Protein AF-0000000084721540 (afdb_homodimer)

Sequence (664 aa):
MIARIAEHCFWLGRYLERAESLARVLQMTEQLSLDAELASEHCWTPVLAIFGERQAFAARHGVEAESDGEAVQGFMTWEESNLSSLVSTLSQAREGARTIREVVSRECWEVTNELYLWLVGGAGQQEYALSRFGFYQHIRRMVQLCLGLFRSTMLHDTPLDFIWLGVMLERVGQTARLLDVHHHVFSGMKPGHPVVETTLWLSLLRACSGFEPFMKTHSGRVTGDAVAAFLLFDSRFPRSVHYCLDSVYRYLVRLCPPDVEGQPGRESLAFILPLLAELRPQSLASPDATVHALLTRMVEGTAELCSLISQEYFGRKPVIPDQTLGVQVMTGMIARIAEHCFWLGRYLERAESLARVLQMTEQLSLDAELASEHCWTPVLAIFGERQAFAARHGVEAESDGEAVQGFMTWEESNLSSLVSTLSQAREGARTIREVVSRECWEVTNELYLWLVGGAGQQEYALSRFGFYQHIRRMVQLCLGLFRSTMLHDTPLDFIWLGVMLERVGQTARLLDVHHHVFSGMKPGHPVVETTLWLSLLRACSGFEPFMKTHSGRVTGDAVAAFLLFDSRFPRSVHYCLDSVYRYLVRLCPPDVEGQPGRESLAFILPLLAELRPQSLASPDATVHALLTRMVEGTAELCSLISQEYFGRKPVIPDQTLGVQVMTG

Secondary structure (DSSP, 8-state):
-HHHHHHHHHHHHHHHHHHHHHHHHHHHHHHHHHHS---HHHHHHHHHHHTT-HHHHHHHH-GGGGG-HHHHHHHHHT-TTSTTSHHHHHHHHHHHHHHTTTTS-HHHHHHHHHHHHHHHSHHHHHHHHH-HHHHHHHHHHHHHHHHHHHHHHS-SSHHHHHHHHHHHHHHHHHHHHHHHHHHHHHHHH--SSHHHHHHHHHHHHHHTT-HHHHHHHHTT---HHHHHHHHHH-TTSTTSHHHHHHHHHHHHHHHS-TTSTT-TTHHHHHHHHHHHHT-SGGGGTSTT--HHHHHHHHHHHHHHHHHHHIIIIISS----------------/-HHHHHHHHHHHHHHHHHHHHHHHHHHHHHHHHHHS---HHHHHHHHHHHTT-HHHHHHHH-GGGGG-HHHHHHHHHT-TTSTTSHHHHHHHHHHHHHHTTTTS-HHHHHHHHHHHHHHHSHHHHHHHHH-HHHHHHHHHHHHHHHHHHHHHHS-SSHHHHHHHHHHHHHHHHHHHHHHHHHHHHHHHH--SSHHHHHHHHHHHHHHTT-HHHHHHHHTT---HHHHHHHHHH-TTSTTSHHHHHHHHHHHHHHHS-TTSTT-TTHHHHHHHHHHHHT-SGGGGTSTT--HHHHHHHHHHHHHHHHHHHIIIIISS----------------

Foldseek 3Di:
DQLLLLVLLQLLLQLLLLLLLLLLLLLLLVVCVVPLVDQLLLRQLLSCLLQLNQVVLCVVPNNVCSSPSVSSLCCQAPDCVPCSHNLNSLVSSLVSCVVNVVFQDPVLNVLSVVLNCCCVDDNLVVCCVVPSNVSSVVSNVSSVVSLVCLVVPGPPDSSSLSSLLNNLLSLLQSLLSLLLSLLVSLVVCVPPDPVSSQVSQCSSCSSQVNNVVLCVVPVSPRDSVSSLLCQQAPCVRCSRNLVSLVSNLVSLCRQPPPVDPPGFRVVLNVLSVVLNVCRDPVVQVDPVRDSNVNSVCSNVSSVVSQQSCCCRRNVDRPVPVPSVSPDSPPVD/DQLLLLVLLQLLLQLLLLLLLLLLLLLLLVVCVVPLVDQLLLRQLLSCLLQLNQVVLCVVPNNVCSSPSVSSLCCQAPDCVPCSHNLNSLVSSLVSCVVNVVFQDPVLNVLSVVLNCCCVDDNLVVCCVVPSNVSSVVSNVSSVVSLVCLVVPGPPDSSSLSSLLNNLLSLLLSLLSLLLSLLVSLVVCVPPDPVSSQVSQLSSCSSQVNNVVLCVVPVPDRDSVSSLLCQQAPCVRCSRNLVSLVSNLVSLCRQPPPVDPPGFRVVLNVLSVVLNVCRDPVVQVDPVRDSNVNSVCSNVSSVVSVQSCCCRRNVDRPVPVPSVSPDSPPPD

Radius of gyration: 25.76 Å; Cα contacts (8 Å, |Δi|>4): 961; chains: 2; bounding box: 56×77×65 Å

Solvent-accessible surface area (backbone atoms only — not comparable to full-atom values): 33672 Å² total; per-residue (Å²): 108,72,35,59,51,37,47,36,26,22,47,29,21,26,27,44,45,49,42,29,50,50,28,34,45,52,39,41,36,55,52,44,55,68,67,64,75,49,60,47,55,74,44,36,36,52,55,30,53,51,71,37,37,43,66,64,44,30,76,73,64,35,68,78,39,41,34,35,59,68,56,49,51,44,44,45,38,64,32,63,88,36,65,80,4,40,51,34,25,41,49,50,25,35,51,30,43,63,74,36,51,85,68,47,31,68,66,38,44,50,50,43,46,47,49,41,51,37,54,77,33,69,66,32,51,50,34,44,74,74,32,54,58,59,36,27,48,51,52,33,49,52,40,42,26,36,59,26,39,48,61,60,35,21,47,65,47,69,57,48,43,27,20,49,36,20,27,28,52,42,42,28,38,49,45,30,33,47,49,43,54,48,52,52,51,57,66,67,56,59,60,92,41,72,66,58,49,36,51,52,54,48,47,53,26,50,44,58,50,34,47,57,50,45,46,69,73,47,78,68,64,71,42,72,68,53,52,50,46,45,44,39,40,32,68,36,35,56,54,8,33,31,24,16,49,52,50,34,50,52,41,48,40,69,70,29,42,85,89,49,81,92,52,56,46,59,67,44,54,61,58,48,50,63,59,57,69,54,49,42,75,67,57,56,66,44,89,85,40,44,72,58,57,54,29,50,48,49,36,52,50,47,54,51,45,52,39,42,46,22,40,53,57,50,73,39,71,58,80,54,75,80,62,62,59,62,77,86,66,76,72,124,107,72,36,60,51,36,46,36,26,22,46,28,22,26,27,43,45,47,42,31,51,50,29,34,44,51,39,41,37,56,51,44,54,70,67,63,76,48,61,46,56,74,45,36,37,50,57,30,55,51,72,40,37,46,66,65,45,29,75,74,65,35,70,79,38,41,34,34,59,68,56,49,51,43,45,45,37,64,33,62,88,36,66,79,3,41,50,32,24,40,48,51,25,34,52,30,44,64,73,38,51,86,68,48,31,68,66,39,45,50,52,44,45,48,50,41,52,37,56,77,33,69,66,33,52,51,34,44,73,74,32,54,58,58,36,28,47,51,51,32,48,53,40,41,27,36,58,24,39,47,61,60,35,22,48,66,45,69,57,47,43,27,19,49,37,21,27,26,50,43,42,27,40,48,44,30,34,47,49,42,54,48,50,52,52,56,66,67,57,59,58,90,42,73,66,57,49,38,50,53,56,49,47,52,25,50,44,57,49,32,46,58,50,45,46,68,73,46,77,68,66,71,42,71,68,54,53,50,45,46,44,38,40,32,66,38,34,54,53,7,34,31,24,17,49,52,49,34,49,52,41,48,40,69,70,29,43,85,89,51,81,90,52,55,48,58,66,45,55,61,58,48,50,63,60,57,69,53,49,42,76,69,58,57,65,45,90,84,39,44,72,60,57,53,29,50,48,50,36,52,48,49,54,51,44,51,39,43,45,22,40,51,56,50,73,37,70,59,80,54,75,81,62,63,59,61,77,86,66,78,70,126

InterPro domains:
  IPR007296 Rv2567-like, DUF403 [PF04168] (1-314)
  IPR051680 ATP-dependent Glutamate--Cysteine Ligase Type 2 [PTHR34595] (2-314)

Structure (mmCIF, N/CA/C/O backbone):
data_AF-0000000084721540-model_v1
#
loop_
_entity.id
_entity.type
_entity.pdbx_description
1 polymer 'Protein containing domain protein'
#
loop_
_atom_site.group_PDB
_atom_site.id
_atom_site.type_symbol
_atom_site.label_atom_id
_atom_site.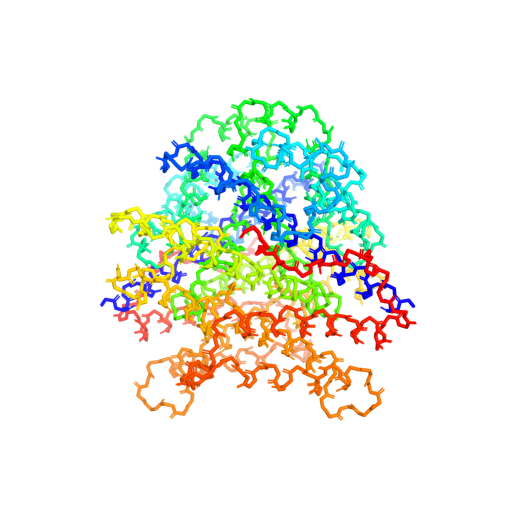label_alt_id
_atom_site.label_comp_id
_atom_site.label_asym_id
_atom_site.label_entity_id
_atom_site.label_seq_id
_atom_site.pdbx_PDB_ins_code
_atom_site.Cartn_x
_atom_site.Cartn_y
_atom_site.Cartn_z
_atom_site.occupancy
_atom_site.B_iso_or_equiv
_atom_site.auth_seq_id
_atom_site.auth_comp_id
_atom_site.auth_asym_id
_atom_site.auth_atom_id
_atom_site.pdbx_PDB_model_num
ATOM 1 N N . MET A 1 1 ? -12.211 -13.867 21.594 1 55.5 1 MET A N 1
ATOM 2 C CA . MET A 1 1 ? -12.438 -12.648 20.828 1 55.5 1 MET A CA 1
ATOM 3 C C . MET A 1 1 ? -11.211 -12.297 19.984 1 55.5 1 MET A C 1
ATOM 5 O O . MET A 1 1 ? -11.305 -12.172 18.766 1 55.5 1 MET A O 1
ATOM 9 N N . ILE A 1 2 ? -10.086 -12.477 20.641 1 69.81 2 ILE A N 1
ATOM 10 C CA . ILE A 1 2 ? -8.836 -12.102 20 1 69.81 2 ILE A CA 1
ATOM 11 C C . ILE A 1 2 ? -8.492 -13.109 18.891 1 69.81 2 ILE A C 1
ATOM 13 O O . ILE A 1 2 ? -8.133 -12.727 17.781 1 69.81 2 ILE A O 1
ATOM 17 N N . ALA A 1 3 ? -9.109 -14.312 19.094 1 85.81 3 ALA A N 1
ATOM 18 C CA . ALA A 1 3 ? -8.773 -15.359 18.141 1 85.81 3 ALA A CA 1
ATOM 19 C C . ALA A 1 3 ? -9.641 -15.234 16.875 1 85.81 3 ALA A C 1
ATOM 21 O O . ALA A 1 3 ? -9.148 -15.414 15.766 1 85.81 3 ALA A O 1
ATOM 22 N N . ARG A 1 4 ? -10.891 -14.906 17.094 1 90.38 4 ARG A N 1
ATOM 23 C CA . ARG A 1 4 ? -11.812 -14.781 15.961 1 90.38 4 ARG A CA 1
ATOM 24 C C . ARG A 1 4 ? -11.43 -13.594 15.078 1 90.38 4 ARG A C 1
ATOM 26 O O . ARG A 1 4 ? -11.445 -13.703 13.844 1 90.38 4 ARG A O 1
ATOM 33 N N . ILE A 1 5 ? -11.062 -12.508 15.688 1 93.5 5 ILE A N 1
ATOM 34 C CA . ILE A 1 5 ? -10.648 -11.32 14.945 1 93.5 5 ILE A CA 1
ATOM 35 C C . ILE A 1 5 ? -9.375 -11.625 14.156 1 93.5 5 ILE A C 1
ATOM 37 O O . ILE A 1 5 ? -9.273 -11.273 12.977 1 93.5 5 ILE A O 1
ATOM 41 N N . ALA A 1 6 ? -8.5 -12.352 14.812 1 94.88 6 ALA A N 1
ATOM 42 C CA . ALA A 1 6 ? -7.242 -12.727 14.172 1 94.88 6 ALA A CA 1
ATOM 43 C C . ALA A 1 6 ? -7.5 -13.602 12.945 1 94.88 6 ALA A C 1
ATOM 45 O O . ALA A 1 6 ? -6.879 -13.414 11.898 1 94.88 6 ALA A O 1
ATOM 46 N N . GLU A 1 7 ? -8.414 -14.477 13.062 1 96 7 GLU A N 1
ATOM 47 C CA . GLU A 1 7 ? -8.75 -15.383 11.969 1 96 7 GLU A CA 1
ATOM 48 C C . GLU A 1 7 ? -9.344 -14.625 10.789 1 96 7 GLU A C 1
ATOM 50 O O . GLU A 1 7 ? -8.984 -14.875 9.633 1 96 7 GLU A O 1
ATOM 55 N N . HIS A 1 8 ? -10.242 -13.742 11.102 1 96.56 8 HIS A N 1
ATOM 56 C CA . HIS A 1 8 ? -10.852 -12.953 10.039 1 96.56 8 HIS A CA 1
ATOM 57 C C . HIS A 1 8 ? -9.828 -12.062 9.352 1 96.56 8 HIS A C 1
ATOM 59 O O . HIS A 1 8 ? -9.867 -11.875 8.133 1 96.56 8 HIS A O 1
ATOM 65 N N . CYS A 1 9 ? -8.914 -11.523 10.148 1 97.5 9 CYS A N 1
ATOM 66 C CA . CYS A 1 9 ? -7.84 -10.711 9.57 1 97.5 9 CYS A CA 1
ATOM 67 C C . CYS A 1 9 ? -6.969 -11.539 8.641 1 97.5 9 CYS A C 1
ATOM 69 O O . CYS A 1 9 ? -6.691 -11.133 7.512 1 97.5 9 CYS A O 1
ATOM 71 N N . PHE A 1 10 ? -6.629 -12.758 9.086 1 97.69 10 PHE A N 1
ATOM 72 C CA . PHE A 1 10 ? -5.781 -13.68 8.336 1 97.69 10 PHE A CA 1
ATOM 73 C C . PHE A 1 10 ? -6.426 -14.031 7 1 97.69 10 PHE A C 1
ATOM 75 O O . PHE A 1 10 ? -5.789 -13.922 5.949 1 97.69 10 PHE A O 1
ATOM 82 N N . TRP A 1 11 ? -7.668 -14.281 6.988 1 97.25 11 TRP A N 1
ATOM 83 C CA . TRP A 1 11 ? -8.367 -14.734 5.793 1 97.25 11 TRP A CA 1
ATOM 84 C C . TRP A 1 11 ? -8.695 -13.555 4.879 1 97.25 11 TRP A C 1
ATOM 86 O O . TRP A 1 11 ? -8.695 -13.695 3.652 1 97.25 11 TRP A O 1
ATOM 96 N N . LEU A 1 12 ? -8.93 -12.43 5.477 1 98 12 LEU A N 1
ATOM 97 C CA . LEU A 1 12 ? -9.133 -11.234 4.66 1 98 12 LEU A CA 1
ATOM 98 C C . LEU A 1 12 ? -7.926 -10.977 3.77 1 98 12 LEU A C 1
ATOM 100 O O . LEU A 1 12 ? -8.078 -10.75 2.566 1 98 12 LEU A O 1
ATOM 104 N N . GLY A 1 13 ? -6.766 -11.055 4.387 1 98.06 13 GLY A N 1
ATOM 105 C CA . GLY A 1 13 ? -5.547 -10.891 3.605 1 98.06 13 GLY A CA 1
ATOM 106 C C . GLY A 1 13 ? -5.391 -11.938 2.521 1 98.06 13 GLY A C 1
ATOM 107 O O . GLY A 1 13 ? -5.039 -11.617 1.384 1 98.06 13 GLY A O 1
ATOM 108 N N . ARG A 1 14 ? -5.738 -13.148 2.811 1 97.44 14 ARG A N 1
ATOM 109 C CA . ARG A 1 14 ? -5.609 -14.25 1.863 1 97.44 14 ARG A CA 1
ATOM 110 C C . ARG A 1 14 ? -6.582 -14.086 0.7 1 97.44 14 ARG A C 1
ATOM 112 O O . ARG A 1 14 ? -6.207 -14.273 -0.46 1 97.44 14 ARG A O 1
ATOM 119 N N . TYR A 1 15 ? -7.777 -13.719 1.036 1 97.94 15 TYR A N 1
ATOM 120 C CA . TYR A 1 15 ? -8.797 -13.594 0.002 1 97.94 15 TYR A CA 1
ATOM 121 C C . TYR A 1 15 ? -8.469 -12.445 -0.949 1 97.94 15 TYR A C 1
ATOM 123 O O . TYR A 1 15 ? -8.609 -12.578 -2.166 1 97.94 15 TYR A O 1
ATOM 131 N N . LEU A 1 16 ? -8.008 -11.367 -0.417 1 98.19 16 LEU A N 1
ATOM 132 C CA . LEU A 1 16 ? -7.656 -10.234 -1.268 1 98.19 16 LEU A CA 1
ATOM 133 C C . LEU A 1 16 ? -6.48 -10.578 -2.172 1 98.19 16 LEU A C 1
ATOM 135 O O . LEU A 1 16 ? -6.52 -10.32 -3.377 1 98.19 16 LEU A O 1
ATOM 139 N N . GLU A 1 17 ? -5.492 -11.195 -1.611 1 97.12 17 GLU A N 1
ATOM 140 C CA . GLU A 1 17 ? -4.332 -11.578 -2.41 1 97.12 17 GLU A CA 1
ATOM 141 C C . GLU A 1 17 ? -4.707 -12.617 -3.463 1 97.12 17 GLU A C 1
ATOM 143 O O . GLU A 1 17 ? -4.203 -12.578 -4.586 1 97.12 17 GLU A O 1
ATOM 148 N N . ARG A 1 18 ? -5.574 -13.516 -3.111 1 96.81 18 ARG A N 1
ATOM 149 C CA . ARG A 1 18 ? -6.043 -14.539 -4.047 1 96.81 18 ARG A CA 1
ATOM 150 C C . ARG A 1 18 ? -6.797 -13.906 -5.211 1 96.81 18 ARG A C 1
ATOM 152 O O . ARG A 1 18 ? -6.609 -14.297 -6.363 1 96.81 18 ARG A O 1
ATOM 159 N N . ALA A 1 19 ? -7.633 -12.977 -4.895 1 97.94 19 ALA A N 1
ATOM 160 C CA . ALA A 1 19 ? -8.398 -12.281 -5.93 1 97.94 19 ALA A CA 1
ATOM 161 C C . ALA A 1 19 ? -7.469 -11.547 -6.895 1 97.94 19 ALA A C 1
ATOM 163 O O . ALA A 1 19 ? -7.66 -11.594 -8.109 1 97.94 19 ALA A O 1
ATOM 164 N N . GLU A 1 20 ? -6.496 -10.898 -6.32 1 96.5 20 GLU A N 1
ATOM 165 C CA . GLU A 1 20 ? -5.547 -10.172 -7.16 1 96.5 20 GLU A CA 1
ATOM 166 C C . GLU A 1 20 ? -4.754 -11.125 -8.047 1 96.5 20 GLU A C 1
ATOM 168 O O . GLU A 1 20 ? -4.559 -10.859 -9.234 1 96.5 20 GLU A O 1
ATOM 173 N N . SER A 1 21 ? -4.305 -12.172 -7.512 1 94.62 21 SER A N 1
ATOM 174 C CA . SER A 1 21 ? -3.52 -13.156 -8.25 1 94.62 21 SER A CA 1
ATOM 175 C C . SER A 1 21 ? -4.336 -13.781 -9.375 1 94.62 21 SER A C 1
ATOM 177 O O . SER A 1 21 ? -3.834 -13.953 -10.492 1 94.62 21 SER A O 1
ATOM 179 N N . LEU A 1 22 ? -5.539 -14.109 -9.047 1 96.44 22 LEU A N 1
ATOM 180 C CA . LEU A 1 22 ? -6.414 -14.695 -10.055 1 96.44 22 LEU A CA 1
ATOM 181 C C . LEU A 1 22 ? -6.652 -13.727 -11.211 1 96.44 22 LEU A C 1
ATOM 183 O O . LEU A 1 22 ? -6.543 -14.102 -12.375 1 96.44 22 LEU A O 1
ATOM 187 N N . ALA A 1 23 ? -6.984 -12.5 -10.844 1 96.88 23 ALA A N 1
ATOM 188 C CA . ALA A 1 23 ? -7.199 -11.477 -11.867 1 96.88 23 ALA A CA 1
ATOM 189 C C . ALA A 1 23 ? -5.949 -11.289 -12.727 1 96.88 23 ALA A C 1
ATOM 191 O O . ALA A 1 23 ? -6.047 -11.125 -13.945 1 96.88 23 ALA A O 1
ATOM 192 N N . ARG A 1 24 ? -4.871 -11.312 -12.117 1 93.56 24 ARG A N 1
ATOM 193 C CA . ARG A 1 24 ? -3.6 -11.133 -12.82 1 93.56 24 ARG A CA 1
ATOM 194 C C . ARG A 1 24 ? -3.334 -12.281 -13.781 1 93.56 24 ARG A C 1
ATOM 196 O O . ARG A 1 24 ? -2.887 -12.062 -14.906 1 93.56 24 ARG A O 1
ATOM 203 N N . VAL A 1 25 ? -3.51 -13.492 -13.375 1 93.25 25 VAL A N 1
ATOM 204 C CA . VAL A 1 25 ? -3.275 -14.672 -14.195 1 93.25 25 VAL A CA 1
ATOM 205 C C . VAL A 1 25 ? -4.242 -14.68 -15.375 1 93.25 25 VAL A C 1
ATOM 207 O O . VAL A 1 25 ? -3.846 -14.961 -16.516 1 93.25 25 VAL A O 1
ATOM 210 N N . LEU A 1 26 ? -5.469 -14.344 -15.109 1 95 26 LEU A N 1
ATOM 211 C CA . LEU A 1 26 ? -6.461 -14.312 -16.172 1 95 26 LEU A CA 1
ATOM 212 C C . LEU A 1 26 ? -6.141 -13.227 -17.188 1 95 26 LEU A C 1
ATOM 214 O O . LEU A 1 26 ? -6.258 -13.438 -18.406 1 95 26 LEU A O 1
ATOM 218 N N . GLN A 1 27 ? -5.727 -12.109 -16.688 1 92.25 27 GLN A N 1
ATOM 219 C CA . GLN A 1 27 ? -5.359 -11 -17.562 1 92.25 27 GLN A CA 1
ATOM 220 C C . GLN A 1 27 ? -4.18 -11.367 -18.453 1 92.25 27 GLN A C 1
ATOM 222 O O . GLN A 1 27 ? -4.207 -11.117 -19.656 1 92.25 27 GLN A O 1
ATOM 227 N N . MET A 1 28 ? -3.199 -11.922 -17.875 1 86.31 28 MET A N 1
ATOM 228 C CA . MET A 1 28 ? -2.014 -12.344 -18.609 1 86.31 28 MET A CA 1
ATOM 229 C C . MET A 1 28 ? -2.359 -13.43 -19.625 1 86.31 28 MET A C 1
ATOM 231 O O . MET A 1 28 ? -1.869 -13.414 -20.75 1 86.31 28 MET A O 1
ATOM 235 N N . THR A 1 29 ? -3.115 -14.375 -19.188 1 88.62 29 THR A N 1
ATOM 236 C CA . THR A 1 29 ? -3.486 -15.484 -20.062 1 88.62 29 THR A CA 1
ATOM 237 C C . THR A 1 29 ? -4.289 -14.992 -21.25 1 88.62 29 THR A C 1
ATOM 239 O O . THR A 1 29 ? -4.09 -15.461 -22.375 1 88.62 29 THR A O 1
ATOM 242 N N . GLU A 1 30 ? -5.172 -14.078 -20.984 1 87.12 30 GLU A N 1
ATOM 243 C CA . GLU A 1 30 ? -5.945 -13.484 -22.078 1 87.12 30 GLU A CA 1
ATOM 244 C C . GLU A 1 30 ? -5.035 -12.805 -23.094 1 87.12 30 GLU A C 1
ATOM 246 O O . GLU A 1 30 ? -5.258 -12.906 -24.297 1 87.12 30 GLU A O 1
ATOM 251 N N . GLN A 1 31 ? -4.066 -12.133 -22.609 1 82.31 31 GLN A N 1
ATOM 252 C CA . GLN A 1 31 ? -3.117 -11.453 -23.484 1 82.31 31 GLN A CA 1
ATOM 253 C C . GLN A 1 31 ? -2.275 -12.453 -24.266 1 82.31 31 GLN A C 1
ATOM 255 O O . GLN A 1 31 ? -2.016 -12.258 -25.453 1 82.31 31 GLN A O 1
ATOM 260 N N . LEU A 1 32 ? -1.842 -13.5 -23.625 1 79.44 32 LEU A N 1
ATOM 261 C CA . LEU A 1 32 ? -1.047 -14.555 -24.25 1 79.44 32 LEU A CA 1
ATOM 262 C C . LEU A 1 32 ? -1.848 -15.266 -25.344 1 79.44 32 LEU A C 1
ATOM 264 O O . LEU A 1 32 ? -1.299 -15.641 -26.375 1 79.44 32 LEU A O 1
ATOM 268 N N . SER A 1 33 ? -3.037 -15.484 -25.094 1 82.06 33 SER A N 1
ATOM 269 C CA . SER A 1 33 ? -3.898 -16.188 -26.031 1 82.06 33 SER A CA 1
ATOM 270 C C . SER A 1 33 ? -4.098 -15.391 -27.312 1 82.06 33 SER A C 1
ATOM 272 O O . SER A 1 33 ? -4.32 -15.961 -28.375 1 82.06 33 SER A O 1
ATOM 274 N N . LEU A 1 34 ? -3.953 -14.141 -27.172 1 76.12 34 LEU A N 1
ATOM 275 C CA . LEU A 1 34 ? -4.125 -13.266 -28.312 1 76.12 34 LEU A CA 1
ATOM 276 C C . LEU A 1 34 ? -2.818 -13.125 -29.094 1 76.12 34 LEU A C 1
ATOM 278 O O . LEU A 1 34 ? -2.832 -13 -30.328 1 76.12 34 LEU A O 1
ATOM 282 N N . ASP A 1 35 ? -1.687 -13.133 -28.406 1 71 35 ASP A N 1
ATOM 283 C CA . ASP A 1 35 ? -0.393 -12.836 -29.016 1 71 35 ASP A CA 1
ATOM 284 C C . ASP A 1 35 ? 0.231 -14.086 -29.625 1 71 35 ASP A C 1
ATOM 286 O O . ASP A 1 35 ? 0.788 -14.039 -30.719 1 71 35 ASP A O 1
ATOM 290 N N . ALA A 1 36 ? 0.543 -15.18 -28.812 1 61.38 36 ALA A N 1
ATOM 291 C CA . ALA A 1 36 ? 1.505 -16.25 -29.078 1 61.38 36 ALA A CA 1
ATOM 292 C C . ALA A 1 36 ? 0.904 -17.312 -30 1 61.38 36 ALA A C 1
ATOM 294 O O . ALA A 1 36 ? 1.62 -18.172 -30.516 1 61.38 36 ALA A O 1
ATOM 295 N N . GLU A 1 37 ? -0.056 -16.969 -30.75 1 62.59 37 GLU A N 1
ATOM 296 C CA . GLU A 1 37 ? -0.575 -18.062 -31.578 1 62.59 37 GLU A CA 1
ATOM 297 C C . GLU A 1 37 ? -0.466 -19.406 -30.859 1 62.59 37 GLU A C 1
ATOM 299 O O . GLU A 1 37 ? -0.077 -20.406 -31.453 1 62.59 37 GLU A O 1
ATOM 304 N N . LEU A 1 38 ? -0.39 -19.422 -29.625 1 67.5 38 LEU A N 1
ATOM 305 C CA . LEU A 1 38 ? -0.369 -20.672 -28.875 1 67.5 38 LEU A CA 1
ATOM 306 C C . LEU A 1 38 ? -1.729 -21.359 -28.922 1 67.5 38 LEU A C 1
ATOM 308 O O . LEU A 1 38 ? -2.764 -20.703 -29.016 1 67.5 38 LEU A O 1
ATOM 312 N N . ALA A 1 39 ? -1.563 -22.703 -29.016 1 70.5 39 ALA A N 1
ATOM 313 C CA . ALA A 1 39 ? -2.803 -23.469 -28.906 1 70.5 39 ALA A CA 1
ATOM 314 C C . ALA A 1 39 ? -3.543 -23.141 -27.609 1 70.5 39 ALA A C 1
ATOM 316 O O . ALA A 1 39 ? -2.92 -22.953 -26.562 1 70.5 39 ALA A O 1
ATOM 317 N N . SER A 1 40 ? -4.781 -22.938 -27.75 1 70.44 40 SER A N 1
ATOM 318 C CA . SER A 1 40 ? -5.656 -22.547 -26.656 1 70.44 40 SER A CA 1
ATOM 319 C C . SER A 1 40 ? -5.465 -23.469 -25.438 1 70.44 40 SER A C 1
ATOM 321 O O . SER A 1 40 ? -5.535 -23.016 -24.297 1 70.44 40 SER A O 1
ATOM 323 N N . GLU A 1 41 ? -5.238 -24.734 -25.703 1 72.44 41 GLU A N 1
ATOM 324 C CA . GLU A 1 41 ? -5.062 -25.703 -24.641 1 72.44 41 GLU A CA 1
ATOM 325 C C . GLU A 1 41 ? -3.861 -25.359 -23.766 1 72.44 41 GLU A C 1
ATOM 327 O O . GLU A 1 41 ? -3.869 -25.625 -22.562 1 72.44 41 GLU A O 1
ATOM 332 N N . HIS A 1 42 ? -3.025 -24.719 -24.344 1 76 42 HIS A N 1
ATOM 333 C CA . HIS A 1 42 ? -1.791 -24.406 -23.641 1 76 42 HIS A CA 1
ATOM 334 C C . HIS A 1 42 ? -1.921 -23.109 -22.844 1 76 42 HIS A C 1
ATOM 336 O O . HIS A 1 42 ? -1.11 -22.844 -21.953 1 76 42 HIS A O 1
ATOM 342 N N . CYS A 1 43 ? -3.01 -22.453 -23.047 1 81.56 43 CYS A N 1
ATOM 343 C CA . CYS A 1 43 ? -3.16 -21.156 -22.391 1 81.56 43 CYS A CA 1
ATOM 344 C C . CYS A 1 43 ? -4.137 -21.25 -21.219 1 81.56 43 CYS A C 1
ATOM 346 O O . CYS A 1 43 ? -3.854 -20.75 -20.125 1 81.56 43 CYS A O 1
ATOM 348 N N . TRP A 1 44 ? -5.16 -21.969 -21.406 1 90.62 44 TRP A N 1
ATOM 349 C CA . TRP A 1 44 ? -6.25 -21.828 -20.438 1 90.62 44 TRP A CA 1
ATOM 350 C C . TRP A 1 44 ? -6.246 -22.984 -19.453 1 90.62 44 TRP A C 1
ATOM 352 O O . TRP A 1 44 ? -6.57 -22.797 -18.266 1 90.62 44 TRP A O 1
ATOM 362 N N . THR A 1 45 ? -5.859 -24.188 -19.859 1 89.5 45 THR A N 1
ATOM 363 C CA . THR A 1 45 ? -5.809 -25.344 -18.969 1 89.5 45 THR A CA 1
ATOM 364 C C . THR A 1 45 ? -4.895 -25.062 -17.781 1 89.5 45 THR A C 1
ATOM 366 O O . THR A 1 45 ? -5.223 -25.438 -16.641 1 89.5 45 THR A O 1
ATOM 369 N N . PRO A 1 46 ? -3.77 -24.375 -18 1 89.38 46 PRO A N 1
ATOM 370 C CA . PRO A 1 46 ? -2.865 -24.078 -16.891 1 89.38 46 PRO A CA 1
ATOM 371 C C . PRO A 1 46 ? -3.512 -23.203 -15.82 1 89.38 46 PRO A C 1
ATOM 373 O O . PRO A 1 46 ? -3.174 -23.297 -14.641 1 89.38 46 PRO A O 1
ATOM 376 N N . VAL A 1 47 ? -4.441 -22.344 -16.203 1 92.06 47 VAL A N 1
ATOM 377 C CA . VAL A 1 47 ? -5.113 -21.469 -15.258 1 92.06 47 VAL A CA 1
ATOM 378 C C . VAL A 1 47 ? -5.848 -22.312 -14.211 1 92.06 47 VAL A C 1
ATOM 380 O O . VAL A 1 47 ? -5.754 -22.047 -13.016 1 92.06 47 VAL A O 1
ATOM 383 N N . LEU A 1 48 ? -6.52 -23.328 -14.703 1 93.69 48 LEU A N 1
ATOM 384 C CA . LEU A 1 48 ? -7.262 -24.219 -13.82 1 93.69 48 LEU A CA 1
ATOM 385 C C . LEU A 1 48 ? -6.312 -25 -12.906 1 93.69 48 LEU A C 1
ATOM 387 O O . LEU A 1 48 ? -6.609 -25.188 -11.727 1 93.69 48 LEU A O 1
ATOM 391 N N . ALA A 1 49 ? -5.219 -25.359 -13.414 1 90.25 49 ALA A N 1
ATOM 392 C CA . ALA A 1 49 ? -4.23 -26.109 -12.648 1 90.25 49 ALA A CA 1
ATOM 393 C C . ALA A 1 49 ? -3.605 -25.25 -11.555 1 90.25 49 ALA A C 1
ATOM 395 O O . ALA A 1 49 ? -3.389 -25.719 -10.43 1 90.25 49 ALA A O 1
ATOM 396 N N . ILE A 1 50 ? -3.285 -24.016 -11.852 1 90.38 50 ILE A N 1
ATOM 397 C CA . ILE A 1 50 ? -2.641 -23.078 -10.93 1 90.38 50 ILE A CA 1
ATOM 398 C C . ILE A 1 50 ? -3.514 -22.906 -9.688 1 90.38 50 ILE A C 1
ATOM 400 O O . ILE A 1 50 ? -3.006 -22.844 -8.57 1 90.38 50 ILE A O 1
ATOM 404 N N . PHE A 1 51 ? -4.793 -22.859 -9.883 1 91.62 51 PHE A N 1
ATOM 405 C CA . PHE A 1 51 ? -5.688 -22.547 -8.773 1 91.62 51 PHE A CA 1
ATOM 406 C C . PHE A 1 51 ? -6.344 -23.828 -8.242 1 91.62 51 PHE A C 1
ATOM 408 O O . PHE A 1 51 ? -7.27 -23.75 -7.434 1 91.62 51 PHE A O 1
ATOM 415 N N . GLY A 1 52 ? -5.93 -24.969 -8.727 1 88.06 52 GLY A N 1
ATOM 416 C CA . GLY A 1 52 ? -6.371 -26.266 -8.219 1 88.06 52 GLY A CA 1
ATOM 417 C C . GLY A 1 52 ? -7.816 -26.562 -8.555 1 88.06 52 GLY A C 1
ATOM 418 O O . GLY A 1 52 ? -8.508 -27.234 -7.785 1 88.06 52 GLY A O 1
ATOM 419 N N . GLU A 1 53 ? -8.273 -26.078 -9.688 1 92.5 53 GLU A N 1
ATOM 420 C CA . GLU A 1 53 ? -9.703 -26.172 -9.969 1 92.5 53 GLU A CA 1
ATOM 421 C C . GLU A 1 53 ? -9.977 -27.031 -11.195 1 92.5 53 GLU A C 1
ATOM 423 O O . GLU A 1 53 ? -11.094 -27.062 -11.711 1 92.5 53 GLU A O 1
ATOM 428 N N . ARG A 1 54 ? -8.961 -27.766 -11.695 1 91.62 54 ARG A N 1
ATOM 429 C CA . ARG A 1 54 ? -9.109 -28.531 -12.93 1 91.62 54 ARG A CA 1
ATOM 430 C C . ARG A 1 54 ? -10.18 -29.609 -12.773 1 91.62 54 ARG A C 1
ATOM 432 O O . ARG A 1 54 ? -11.062 -29.75 -13.625 1 91.62 54 ARG A O 1
ATOM 439 N N . GLN A 1 55 ? -10.133 -30.344 -11.688 1 92.5 55 GLN A N 1
ATOM 440 C CA . GLN A 1 55 ? -11.078 -31.438 -11.469 1 92.5 55 GLN A CA 1
ATOM 441 C C . GLN A 1 55 ? -12.5 -30.906 -11.312 1 92.5 55 GLN A C 1
ATOM 443 O O . GLN A 1 55 ? -13.438 -31.469 -11.898 1 92.5 55 GLN A O 1
ATOM 448 N N . ALA A 1 56 ? -12.617 -29.906 -10.562 1 93.88 56 ALA A N 1
ATOM 449 C CA . ALA A 1 56 ? -13.938 -29.312 -10.352 1 93.88 56 ALA A CA 1
ATOM 450 C C . ALA A 1 56 ? -14.5 -28.766 -11.656 1 93.88 56 ALA A C 1
ATOM 452 O O . ALA A 1 56 ? -15.695 -28.891 -11.93 1 93.88 56 ALA A O 1
ATOM 453 N N . PHE A 1 57 ? -13.672 -28.188 -12.43 1 95.56 57 PHE A N 1
ATOM 454 C CA . PHE A 1 57 ? -14.086 -27.641 -13.719 1 95.56 57 PHE A CA 1
ATOM 455 C C . PHE A 1 57 ? -14.523 -28.75 -14.664 1 95.56 57 PHE A C 1
ATOM 457 O O . PHE A 1 57 ? -15.578 -28.656 -15.297 1 95.56 57 PHE A O 1
ATOM 464 N N . ALA A 1 58 ? -13.703 -29.766 -14.781 1 94.19 58 ALA A N 1
ATOM 465 C CA . ALA A 1 58 ? -13.992 -30.891 -15.672 1 94.19 58 ALA A CA 1
ATOM 466 C C . ALA A 1 58 ? -15.297 -31.578 -15.289 1 94.19 58 ALA A C 1
ATOM 468 O O . ALA A 1 58 ? -16.047 -32.031 -16.156 1 94.19 58 ALA A O 1
ATOM 469 N N . ALA A 1 59 ? -15.57 -31.688 -14.07 1 94.5 59 ALA A N 1
ATOM 470 C CA . ALA A 1 59 ? -16.781 -32.344 -13.57 1 94.5 59 ALA A CA 1
ATOM 471 C C . ALA A 1 59 ? -18.031 -31.547 -13.992 1 94.5 59 ALA A C 1
ATOM 473 O O . ALA A 1 59 ? -19.078 -32.125 -14.242 1 94.5 59 ALA A O 1
ATOM 474 N N . ARG A 1 60 ? -17.875 -30.297 -14.156 1 93.5 60 ARG A N 1
ATOM 475 C CA . ARG A 1 60 ? -19.031 -29.453 -14.414 1 93.5 60 ARG A CA 1
ATOM 476 C C . ARG A 1 60 ? -19.156 -29.125 -15.898 1 93.5 60 ARG A C 1
ATOM 478 O O . ARG A 1 60 ? -20.266 -29.016 -16.422 1 93.5 60 ARG A O 1
ATOM 485 N N . HIS A 1 61 ? -18.047 -28.938 -16.547 1 94.38 61 HIS A N 1
ATOM 486 C CA . HIS A 1 61 ? -18.078 -28.406 -17.906 1 94.38 61 HIS A CA 1
ATOM 487 C C . HIS A 1 61 ? -17.5 -29.406 -18.906 1 94.38 61 HIS A C 1
ATOM 489 O O . HIS A 1 61 ? -17.625 -29.234 -20.109 1 94.38 61 HIS A O 1
ATOM 495 N N . GLY A 1 62 ? -16.875 -30.422 -18.391 1 93.56 62 GLY A N 1
ATOM 496 C CA . GLY A 1 62 ? -16.219 -31.391 -19.25 1 93.56 62 GLY A CA 1
ATOM 497 C C . GLY A 1 62 ? -14.758 -31.062 -19.516 1 93.56 62 GLY A C 1
ATOM 498 O O . GLY A 1 62 ? -14.375 -29.891 -19.516 1 93.56 62 GLY A O 1
ATOM 499 N N . VAL A 1 63 ? -13.977 -32.031 -19.734 1 91.31 63 VAL A N 1
ATOM 500 C CA . VAL A 1 63 ? -12.531 -31.906 -19.922 1 91.31 63 VAL A CA 1
ATOM 501 C C . VAL A 1 63 ? -12.25 -31.109 -21.203 1 91.31 63 VAL A C 1
ATOM 503 O O . VAL A 1 63 ? -11.266 -30.359 -21.266 1 91.31 63 VAL A O 1
ATOM 506 N N . GLU A 1 64 ? -13.102 -31.188 -22.188 1 90.94 64 GLU A N 1
ATOM 507 C CA . GLU A 1 64 ? -12.891 -30.516 -23.469 1 90.94 64 GLU A CA 1
ATOM 508 C C . GLU A 1 64 ? -12.984 -29 -23.344 1 90.94 64 GLU A C 1
ATOM 510 O O . GLU A 1 64 ? -12.367 -28.266 -24.109 1 90.94 64 GLU A O 1
ATOM 515 N N . ALA A 1 65 ? -13.633 -28.594 -22.328 1 93.56 65 ALA A N 1
ATOM 516 C CA . ALA A 1 65 ? -13.867 -27.156 -22.141 1 93.56 65 ALA A CA 1
ATOM 517 C C . ALA A 1 65 ? -12.656 -26.484 -21.484 1 93.56 65 ALA A C 1
ATOM 519 O O . ALA A 1 65 ? -12.594 -25.266 -21.391 1 93.56 65 ALA A O 1
ATOM 520 N N . GLU A 1 66 ? -11.68 -27.25 -21.109 1 92.62 66 GLU A N 1
ATOM 521 C CA . GLU A 1 66 ? -10.508 -26.719 -20.422 1 92.62 66 GLU A CA 1
ATOM 522 C C . GLU A 1 66 ? -9.688 -25.812 -21.328 1 92.62 66 GLU A C 1
ATOM 524 O O . GLU A 1 66 ? -8.883 -25 -20.844 1 92.62 66 GLU A O 1
ATOM 529 N N . SER A 1 67 ? -9.953 -25.969 -22.641 1 89.88 67 SER A N 1
ATOM 530 C CA . SER A 1 67 ? -9.211 -25.125 -23.594 1 89.88 67 SER A CA 1
ATOM 531 C C . SER A 1 67 ? -10.039 -23.938 -24.047 1 89.88 67 SER A C 1
ATOM 533 O O . SER A 1 67 ? -9.555 -23.094 -24.797 1 89.88 67 SER A O 1
ATOM 535 N N . ASP A 1 68 ? -11.227 -23.828 -23.625 1 93.19 68 ASP A N 1
ATOM 536 C CA . ASP A 1 68 ? -12.125 -22.75 -24 1 93.19 68 ASP A CA 1
ATOM 537 C C . ASP A 1 68 ? -11.961 -21.547 -23.062 1 93.19 68 ASP A C 1
ATOM 539 O O . ASP A 1 68 ? -12.414 -21.578 -21.906 1 93.19 68 ASP A O 1
ATOM 543 N N . GLY A 1 69 ? -11.438 -20.5 -23.562 1 93.31 69 GLY A N 1
ATOM 544 C CA . GLY A 1 69 ? -11.148 -19.312 -22.766 1 93.31 69 GLY A CA 1
ATOM 545 C C . GLY A 1 69 ? -12.375 -18.719 -22.109 1 93.31 69 GLY A C 1
ATOM 546 O O . GLY A 1 69 ? -12.32 -18.25 -20.969 1 93.31 69 GLY A O 1
ATOM 547 N N . GLU A 1 70 ? -13.438 -18.734 -22.828 1 94.69 70 GLU A N 1
ATOM 548 C CA . GLU A 1 70 ? -14.672 -18.172 -22.297 1 94.69 70 GLU A CA 1
ATOM 549 C C . GLU A 1 70 ? -15.195 -19 -21.125 1 94.69 70 GLU A C 1
ATOM 551 O O . GLU A 1 70 ? -15.648 -18.453 -20.125 1 94.69 70 GLU A O 1
ATOM 556 N N . ALA A 1 71 ? -15.109 -20.281 -21.25 1 95.75 71 ALA A N 1
ATOM 557 C CA . ALA A 1 71 ? -15.594 -21.172 -20.203 1 95.75 71 ALA A CA 1
ATOM 558 C C . ALA A 1 71 ? -14.727 -21.078 -18.953 1 95.75 71 ALA A C 1
ATOM 560 O O . ALA A 1 71 ? -15.242 -21.016 -17.844 1 95.75 71 ALA A O 1
ATOM 561 N N . VAL A 1 72 ? -13.469 -21.047 -19.156 1 96.25 72 VAL A N 1
ATOM 562 C CA . VAL A 1 72 ? -12.531 -20.984 -18.031 1 96.25 72 VAL A CA 1
ATOM 563 C C . VAL A 1 72 ? -12.672 -19.656 -17.312 1 96.25 72 VAL A C 1
ATOM 565 O O . VAL A 1 72 ? -12.75 -19.609 -16.078 1 96.25 72 VAL A O 1
ATOM 568 N N . GLN A 1 73 ? -12.711 -18.562 -18.078 1 96.62 73 GLN A N 1
ATOM 569 C CA . GLN A 1 73 ? -12.859 -17.25 -17.469 1 96.62 73 GLN A CA 1
ATOM 570 C C . GLN A 1 73 ? -14.18 -17.125 -16.719 1 96.62 73 GLN A C 1
ATOM 572 O O . GLN A 1 73 ? -14.234 -16.547 -15.633 1 96.62 73 GLN A O 1
ATOM 577 N N . GLY A 1 74 ? -15.211 -17.625 -17.344 1 96.88 74 GLY A N 1
ATOM 578 C CA . GLY A 1 74 ? -16.5 -17.625 -16.672 1 96.88 74 GLY A CA 1
ATOM 579 C C . GLY A 1 74 ? -16.516 -18.391 -15.367 1 96.88 74 GLY A C 1
ATOM 580 O O . GLY A 1 74 ? -17.031 -17.906 -14.359 1 96.88 74 GLY A O 1
ATOM 581 N N . PHE A 1 75 ? -15.93 -19.531 -15.375 1 97.56 75 PHE A N 1
ATOM 582 C CA . PHE A 1 75 ? -15.852 -20.406 -14.211 1 97.56 75 PHE A CA 1
ATOM 583 C C . PHE A 1 75 ? -15.039 -19.766 -13.102 1 97.56 75 PHE A C 1
ATOM 585 O O . PHE A 1 75 ? -15.43 -19.812 -11.93 1 97.56 75 PHE A O 1
ATOM 592 N N . MET A 1 76 ? -13.977 -19.094 -13.445 1 97.75 76 MET A N 1
ATOM 593 C CA . MET A 1 76 ? -13.047 -18.531 -12.469 1 97.75 76 MET A CA 1
ATOM 594 C C . MET A 1 76 ? -13.5 -17.156 -12.008 1 97.75 76 MET A C 1
ATOM 596 O O . MET A 1 76 ? -13.023 -16.641 -11 1 97.75 76 MET A O 1
ATOM 600 N N . THR A 1 77 ? -14.438 -16.547 -12.719 1 97.94 77 THR A N 1
ATOM 601 C CA . THR A 1 77 ? -14.852 -15.188 -12.391 1 97.94 77 THR A CA 1
ATOM 602 C C . THR A 1 77 ? -16.219 -15.18 -11.734 1 97.94 77 THR A C 1
ATOM 604 O O . THR A 1 77 ? -16.406 -14.57 -10.672 1 97.94 77 THR A O 1
ATOM 607 N N . TRP A 1 78 ? -17.141 -15.969 -12.297 1 97.06 78 TRP A N 1
ATOM 608 C CA . TRP A 1 78 ? -18.531 -15.688 -12 1 97.06 78 TRP A CA 1
ATOM 609 C C . TRP A 1 78 ? -19.172 -16.844 -11.242 1 97.06 78 TRP A C 1
ATOM 611 O O . TRP A 1 78 ? -20.234 -16.688 -10.617 1 97.06 78 TRP A O 1
ATOM 621 N N . GLU A 1 79 ? -18.688 -18.031 -11.344 1 96 79 GLU A N 1
ATOM 622 C CA . GLU A 1 79 ? -19.375 -19.188 -10.797 1 96 79 GLU A CA 1
ATOM 623 C C . GLU A 1 79 ? -19.266 -19.234 -9.281 1 96 79 GLU A C 1
ATOM 625 O O . GLU A 1 79 ? -18.203 -19.547 -8.742 1 96 79 GLU A O 1
ATOM 630 N N . GLU A 1 80 ? -20.297 -19.141 -8.633 1 93.12 80 GLU A N 1
ATOM 631 C CA . GLU A 1 80 ? -20.328 -19.062 -7.172 1 93.12 80 GLU A CA 1
ATOM 632 C C . GLU A 1 80 ? -20.047 -20.422 -6.539 1 93.12 80 GLU A C 1
ATOM 634 O O . GLU A 1 80 ? -19.594 -20.484 -5.391 1 93.12 80 GLU A O 1
ATOM 639 N N . SER A 1 81 ? -20.375 -21.453 -7.25 1 91.12 81 SER A N 1
ATOM 640 C CA . SER A 1 81 ? -20.109 -22.797 -6.75 1 91.12 81 SER A CA 1
ATOM 641 C C . SER A 1 81 ? -18.609 -23.062 -6.637 1 91.12 81 SER A C 1
ATOM 643 O O . SER A 1 81 ? -18.203 -23.984 -5.922 1 91.12 81 SER A O 1
ATOM 645 N N . ASN A 1 82 ? -17.859 -22.344 -7.48 1 93.62 82 ASN A N 1
ATOM 646 C CA . ASN A 1 82 ? -16.406 -22.359 -7.348 1 93.62 82 ASN A CA 1
ATOM 647 C C . ASN A 1 82 ? -15.922 -21.406 -6.27 1 93.62 82 ASN A C 1
ATOM 649 O O . ASN A 1 82 ? -15.891 -20.188 -6.48 1 93.62 82 ASN A O 1
ATOM 653 N N . LEU A 1 83 ? -15.406 -21.875 -5.215 1 90.69 83 LEU A N 1
ATOM 654 C CA . LEU A 1 83 ? -15.016 -21.062 -4.07 1 90.69 83 LEU A CA 1
ATOM 655 C C . LEU A 1 83 ? -13.773 -20.234 -4.391 1 90.69 83 LEU A C 1
ATOM 657 O O . LEU A 1 83 ? -13.477 -19.266 -3.689 1 90.69 83 LEU A O 1
ATOM 661 N N . SER A 1 84 ? -13.18 -20.609 -5.465 1 93.06 84 SER A N 1
ATOM 662 C CA . SER A 1 84 ? -11.969 -19.891 -5.859 1 93.06 84 SER A CA 1
ATOM 663 C C . SER A 1 84 ? -12.281 -18.812 -6.902 1 93.06 84 SER A C 1
ATOM 665 O O . SER A 1 84 ? -11.383 -18.094 -7.344 1 93.06 84 SER A O 1
ATOM 667 N N . SER A 1 85 ? -13.555 -18.734 -7.312 1 97.5 85 SER A N 1
ATOM 668 C CA . SER A 1 85 ? -13.914 -17.719 -8.289 1 97.5 85 SER A CA 1
ATOM 669 C C . SER A 1 85 ? -13.758 -16.312 -7.711 1 97.5 85 SER A C 1
ATOM 671 O O . SER A 1 85 ? -13.734 -16.141 -6.488 1 97.5 85 SER A O 1
ATOM 673 N N . LEU A 1 86 ? -13.648 -15.32 -8.547 1 98.31 86 LEU A N 1
ATOM 674 C CA . LEU A 1 86 ? -13.508 -13.938 -8.109 1 98.31 86 LEU A CA 1
ATOM 675 C C . LEU A 1 86 ? -14.711 -13.5 -7.285 1 98.31 86 LEU A C 1
ATOM 677 O O . LEU A 1 86 ? -14.562 -12.859 -6.246 1 98.31 86 LEU A O 1
ATOM 681 N N . VAL A 1 87 ? -15.906 -13.852 -7.719 1 98.06 87 VAL A N 1
ATOM 682 C CA . VAL A 1 87 ? -17.109 -13.438 -7.016 1 98.06 87 VAL A CA 1
ATOM 683 C C . VAL A 1 87 ? -17.141 -14.062 -5.625 1 98.06 87 VAL A C 1
ATOM 685 O O . VAL A 1 87 ? -17.438 -13.375 -4.637 1 98.06 87 VAL A O 1
ATOM 688 N N . SER A 1 88 ? -16.812 -15.32 -5.508 1 97.75 88 SER A N 1
ATOM 689 C CA . SER A 1 88 ? -16.828 -16.016 -4.219 1 97.75 88 SER A CA 1
ATOM 690 C C . SER A 1 88 ? -15.734 -15.492 -3.297 1 97.75 88 SER A C 1
ATOM 692 O O . SER A 1 88 ? -15.969 -15.266 -2.109 1 97.75 88 SER A O 1
ATOM 694 N N . THR A 1 89 ? -14.578 -15.359 -3.855 1 98.06 89 THR A N 1
ATOM 695 C CA . THR A 1 89 ? -13.43 -14.906 -3.084 1 98.06 89 THR A CA 1
ATOM 696 C C . THR A 1 89 ? -13.656 -13.5 -2.545 1 98.06 89 THR A C 1
ATOM 698 O O . THR A 1 89 ? -13.398 -13.227 -1.371 1 98.06 89 THR A O 1
ATOM 701 N N . LEU A 1 90 ? -14.172 -12.578 -3.354 1 98.31 90 LEU A N 1
ATOM 702 C CA . LEU A 1 90 ? -14.383 -11.195 -2.945 1 98.31 90 LEU A CA 1
ATOM 703 C C . LEU A 1 90 ? -15.594 -11.078 -2.025 1 98.31 90 LEU A C 1
ATOM 705 O O . LEU A 1 90 ? -15.641 -10.188 -1.17 1 98.31 90 LEU A O 1
ATOM 709 N N . SER A 1 91 ? -16.547 -11.992 -2.199 1 98.19 91 SER A N 1
ATOM 710 C CA . SER A 1 91 ? -17.656 -12.055 -1.249 1 98.19 91 SER A CA 1
ATOM 711 C C . SER A 1 91 ? -17.156 -12.398 0.152 1 98.19 91 SER A C 1
ATOM 713 O O . SER A 1 91 ? -17.578 -11.781 1.133 1 98.19 91 SER A O 1
ATOM 715 N N . GLN A 1 92 ? -16.297 -13.336 0.201 1 97.81 92 GLN A N 1
ATOM 716 C CA . GLN A 1 92 ? -15.727 -13.734 1.483 1 97.81 92 GLN A CA 1
ATOM 717 C C . GLN A 1 92 ? -14.883 -12.617 2.082 1 97.81 92 GLN A C 1
ATOM 719 O O . GLN A 1 92 ? -14.914 -12.383 3.291 1 97.81 92 GLN A O 1
ATOM 724 N N . ALA A 1 93 ? -14.102 -11.969 1.238 1 98.12 93 ALA A N 1
ATOM 725 C CA . ALA A 1 93 ? -13.305 -10.836 1.707 1 98.12 93 ALA A CA 1
ATOM 726 C C . ALA A 1 93 ? -14.195 -9.75 2.307 1 98.12 93 ALA A C 1
ATOM 728 O O . ALA A 1 93 ? -13.891 -9.211 3.373 1 98.12 93 ALA A O 1
ATOM 729 N N . ARG A 1 94 ? -15.258 -9.445 1.616 1 98.06 94 ARG A N 1
ATOM 730 C CA . ARG A 1 94 ? -16.203 -8.43 2.086 1 98.06 94 ARG A CA 1
ATOM 731 C C . ARG A 1 94 ? -16.812 -8.82 3.428 1 98.06 94 ARG A C 1
ATOM 733 O O . ARG A 1 94 ? -16.875 -8.008 4.348 1 98.06 94 ARG A O 1
ATOM 740 N N . GLU A 1 95 ? -17.234 -10.07 3.525 1 97 95 GLU A N 1
ATOM 741 C CA . GLU A 1 95 ? -17.844 -10.555 4.766 1 97 95 GLU A CA 1
ATOM 742 C C . GLU A 1 95 ? -16.844 -10.531 5.914 1 97 95 GLU A C 1
ATOM 744 O O . GLU A 1 95 ? -17.188 -10.203 7.047 1 97 95 GLU A O 1
ATOM 749 N N . GLY A 1 96 ? -15.648 -10.914 5.609 1 96.06 96 GLY A N 1
ATOM 750 C CA . GLY A 1 96 ? -14.602 -10.828 6.609 1 96.06 96 GLY A CA 1
ATOM 751 C C . GLY A 1 96 ? -14.359 -9.422 7.109 1 96.06 96 GLY A C 1
ATOM 752 O O . GLY A 1 96 ? -14.289 -9.188 8.32 1 96.06 96 GLY A O 1
ATOM 753 N N . ALA A 1 97 ? -14.242 -8.461 6.188 1 96.56 97 ALA A N 1
ATOM 754 C CA . ALA A 1 97 ? -14.031 -7.059 6.547 1 96.56 97 ALA A CA 1
ATOM 755 C C . ALA A 1 97 ? -15.211 -6.52 7.359 1 96.56 97 ALA A C 1
ATOM 757 O O . ALA A 1 97 ? -15.016 -5.754 8.305 1 96.56 97 ALA A O 1
ATOM 758 N N . ARG A 1 98 ? -16.406 -6.902 6.969 1 95.69 98 ARG A N 1
ATOM 759 C CA . ARG A 1 98 ? -17.609 -6.469 7.664 1 95.69 98 ARG A CA 1
ATOM 760 C C . ARG A 1 98 ? -17.625 -6.961 9.109 1 95.69 98 ARG A C 1
ATOM 762 O O . ARG A 1 98 ? -18.016 -6.234 10.016 1 95.69 98 ARG A O 1
ATOM 769 N N . THR A 1 99 ? -17.172 -8.148 9.305 1 94.81 99 THR A N 1
ATOM 770 C CA . THR A 1 99 ? -17.203 -8.797 10.609 1 94.81 99 THR A CA 1
ATOM 771 C C . THR A 1 99 ? -16.203 -8.148 11.562 1 94.81 99 THR A C 1
ATOM 773 O O . THR A 1 99 ? -16.422 -8.117 12.773 1 94.81 99 THR A O 1
ATOM 776 N N . ILE A 1 100 ? -15.125 -7.551 11.023 1 94.75 100 ILE A N 1
ATOM 777 C CA . ILE A 1 100 ? -14.086 -7.012 11.891 1 94.75 100 ILE A CA 1
ATOM 778 C C . ILE A 1 100 ? -13.984 -5.504 11.695 1 94.75 100 ILE A C 1
ATOM 780 O O . ILE A 1 100 ? -12.883 -4.953 11.641 1 94.75 100 ILE A O 1
ATOM 784 N N . ARG A 1 101 ? -15.055 -4.824 11.617 1 91.56 101 ARG A N 1
ATOM 785 C CA . ARG A 1 101 ? -15.133 -3.379 11.422 1 91.56 101 ARG A CA 1
ATOM 786 C C . ARG A 1 101 ? -14.453 -2.633 12.57 1 91.56 101 ARG A C 1
ATOM 788 O O . ARG A 1 101 ? -14.016 -1.494 12.398 1 91.56 101 ARG A O 1
ATOM 795 N N . GLU A 1 102 ? -14.32 -3.305 13.602 1 87.38 102 GLU A N 1
ATOM 796 C CA . GLU A 1 102 ? -13.703 -2.67 14.766 1 87.38 102 GLU A CA 1
ATOM 797 C C . GLU A 1 102 ? -12.203 -2.49 14.57 1 87.38 102 GLU A C 1
ATOM 799 O O . GLU A 1 102 ? -11.578 -1.646 15.219 1 87.38 102 GLU A O 1
ATOM 804 N N . VAL A 1 103 ? -11.625 -3.283 13.656 1 90 103 VAL A N 1
ATOM 805 C CA . VAL A 1 103 ? -10.18 -3.217 13.484 1 90 103 VAL A CA 1
ATOM 806 C C . VAL A 1 103 ? -9.844 -2.674 12.102 1 90 103 VAL A C 1
ATOM 808 O O . VAL A 1 103 ? -8.773 -2.088 11.898 1 90 103 VAL A O 1
ATOM 811 N N . VAL A 1 104 ? -10.711 -2.887 11.188 1 91.31 104 VAL A N 1
ATOM 812 C CA . VAL A 1 104 ? -10.469 -2.438 9.82 1 91.31 104 VAL A CA 1
ATOM 813 C C . VAL A 1 104 ? -10.852 -0.965 9.688 1 91.31 104 VAL A C 1
ATOM 815 O O . VAL A 1 104 ? -11.875 -0.531 10.227 1 91.31 104 VAL A O 1
ATOM 818 N N . SER A 1 105 ? -10 -0.18 9.047 1 90.69 105 SER A N 1
ATOM 819 C CA . SER A 1 105 ? -10.312 1.234 8.875 1 90.69 105 SER A CA 1
ATOM 820 C C . SER A 1 105 ? -11.547 1.424 8 1 90.69 105 SER A C 1
ATOM 822 O O . SER A 1 105 ? -11.914 0.534 7.234 1 90.69 105 SER A O 1
ATOM 824 N N . ARG A 1 106 ? -12.109 2.535 8.117 1 88.81 106 ARG A N 1
ATOM 825 C CA . ARG A 1 106 ? -13.281 2.875 7.316 1 88.81 106 ARG A CA 1
ATOM 826 C C . ARG A 1 106 ? -12.961 2.84 5.828 1 88.81 106 ARG A C 1
ATOM 828 O O . ARG A 1 106 ? -13.758 2.35 5.027 1 88.81 106 ARG A O 1
ATOM 835 N N . GLU A 1 107 ? -11.836 3.346 5.457 1 91.69 107 GLU A N 1
ATOM 836 C CA . GLU A 1 107 ? -11.422 3.387 4.059 1 91.69 107 GLU A CA 1
ATOM 837 C C . GLU A 1 107 ? -11.289 1.981 3.48 1 91.69 107 GLU A C 1
ATOM 839 O O . GLU A 1 107 ? -11.734 1.719 2.359 1 91.69 107 GLU A O 1
ATOM 844 N N . CYS A 1 108 ? -10.734 1.092 4.262 1 93.56 108 CYS A N 1
ATOM 845 C CA . CYS A 1 108 ? -10.531 -0.276 3.799 1 93.56 108 CYS A CA 1
ATOM 846 C C . CYS A 1 108 ? -11.867 -0.986 3.6 1 93.56 108 CYS A C 1
ATOM 848 O O . CYS A 1 108 ? -12.055 -1.695 2.609 1 93.56 108 CYS A O 1
ATOM 850 N N . TRP A 1 109 ? -12.742 -0.776 4.512 1 94.75 109 TRP A N 1
ATOM 851 C CA . TRP A 1 109 ? -14.078 -1.349 4.379 1 94.75 109 TRP A CA 1
ATOM 852 C C . TRP A 1 109 ? -14.781 -0.818 3.131 1 94.75 109 TRP A C 1
ATOM 854 O O . TRP A 1 109 ? -15.328 -1.592 2.342 1 94.75 109 TRP A O 1
ATOM 864 N N . GLU A 1 110 ? -14.711 0.495 2.979 1 94.94 110 GLU A N 1
ATOM 865 C CA . GLU A 1 110 ? -15.391 1.146 1.865 1 94.94 110 GLU A CA 1
ATOM 866 C C . GLU A 1 110 ? -14.875 0.631 0.525 1 94.94 110 GLU A C 1
ATOM 868 O O . GLU A 1 110 ? -15.656 0.322 -0.373 1 94.94 110 GLU A O 1
ATOM 873 N N . VAL A 1 111 ? -13.602 0.497 0.42 1 96.94 111 VAL A N 1
ATOM 874 C CA . VAL A 1 111 ? -13 0.077 -0.838 1 96.94 111 VAL A CA 1
ATOM 875 C C . VAL A 1 111 ? -13.32 -1.393 -1.103 1 96.94 111 VAL A C 1
ATOM 877 O O . VAL A 1 111 ? -13.625 -1.773 -2.234 1 96.94 111 VAL A O 1
ATOM 880 N N . THR A 1 112 ? -13.258 -2.256 -0.073 1 97.62 112 THR A N 1
ATOM 881 C CA . THR A 1 112 ? -13.586 -3.67 -0.222 1 97.62 112 THR A CA 1
ATOM 882 C C . THR A 1 112 ? -15.055 -3.848 -0.618 1 97.62 112 THR A C 1
ATOM 884 O O . THR A 1 112 ? -15.367 -4.629 -1.52 1 97.62 112 THR A O 1
ATOM 887 N N . ASN A 1 113 ? -15.859 -3.076 0.065 1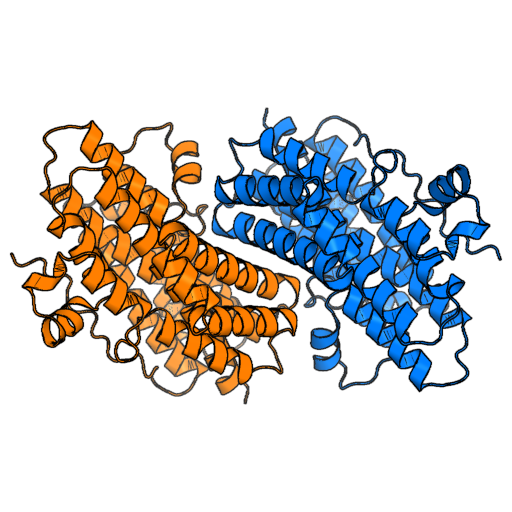 97.56 113 ASN A N 1
ATOM 888 C CA . ASN A 1 113 ? -17.297 -3.123 -0.224 1 97.56 113 ASN A CA 1
ATOM 889 C C . ASN A 1 113 ? -17.594 -2.611 -1.629 1 97.56 113 ASN A C 1
ATOM 891 O O . ASN A 1 113 ? -18.406 -3.201 -2.346 1 97.56 113 ASN A O 1
ATOM 895 N N . GLU A 1 114 ? -17 -1.547 -1.958 1 97.81 114 GLU A N 1
ATOM 896 C CA . GLU A 1 114 ? -17.172 -0.965 -3.285 1 97.81 114 GLU A CA 1
ATOM 897 C C . GLU A 1 114 ? -16.75 -1.946 -4.379 1 97.81 114 GLU A C 1
ATOM 899 O O . GLU A 1 114 ? -17.438 -2.068 -5.402 1 97.81 114 GLU A O 1
ATOM 904 N N . LEU A 1 115 ? -15.656 -2.643 -4.191 1 98.12 115 LEU A N 1
ATOM 905 C CA . LEU A 1 115 ? -15.156 -3.604 -5.168 1 98.12 115 LEU A CA 1
ATOM 906 C C . LEU A 1 115 ? -16.156 -4.734 -5.379 1 98.12 115 LEU A C 1
ATOM 908 O O . LEU A 1 115 ? -16.453 -5.102 -6.516 1 98.12 115 LEU A O 1
ATOM 912 N N . TYR A 1 116 ? -16.656 -5.242 -4.301 1 98.12 116 TYR A N 1
ATOM 913 C CA . TYR A 1 116 ? -17.625 -6.332 -4.395 1 98.12 116 TYR A CA 1
ATOM 914 C C . TYR A 1 116 ? -18.891 -5.871 -5.105 1 98.12 116 TYR A C 1
ATOM 916 O O . TYR A 1 116 ? -19.375 -6.551 -6.008 1 98.12 116 TYR A O 1
ATOM 924 N N . LEU A 1 117 ? -19.391 -4.695 -4.719 1 97.88 117 LEU A N 1
ATOM 925 C CA . LEU A 1 117 ? -20.625 -4.164 -5.305 1 97.88 117 LEU A CA 1
ATOM 926 C C . LEU A 1 117 ? -20.438 -3.869 -6.789 1 97.88 117 LEU A C 1
ATOM 928 O O . LEU A 1 117 ? -21.344 -4.078 -7.59 1 97.88 117 LEU A O 1
ATOM 932 N N . TRP A 1 118 ? -19.281 -3.359 -7.082 1 97.88 118 TRP A N 1
ATOM 933 C CA . TRP A 1 118 ? -18.953 -3.133 -8.484 1 97.88 118 TRP A CA 1
ATOM 934 C C . TRP A 1 118 ? -18.953 -4.445 -9.266 1 97.88 118 TRP A C 1
ATOM 936 O O . TRP A 1 118 ? -19.516 -4.52 -10.367 1 97.88 118 TRP A O 1
ATOM 946 N N . LEU A 1 119 ? -18.359 -5.477 -8.727 1 97.56 119 LEU A N 1
ATOM 947 C CA . LEU A 1 119 ? -18.234 -6.773 -9.375 1 97.56 119 LEU A CA 1
ATOM 948 C C . LEU A 1 119 ? -19.594 -7.395 -9.648 1 97.56 119 LEU A C 1
ATOM 950 O O . LEU A 1 119 ? -19.859 -7.867 -10.75 1 97.56 119 LEU A O 1
ATOM 954 N N . VAL A 1 120 ? -20.469 -7.34 -8.703 1 95.44 120 VAL A N 1
ATOM 955 C CA . VAL A 1 120 ? -21.734 -8.039 -8.828 1 95.44 120 VAL A CA 1
ATOM 956 C C . VAL A 1 120 ? -22.766 -7.113 -9.469 1 95.44 120 VAL A C 1
ATOM 958 O O . VAL A 1 120 ? -23.859 -7.555 -9.859 1 95.44 120 VAL A O 1
ATOM 961 N N . GLY A 1 121 ? -22.422 -5.863 -9.594 1 94.81 121 GLY A N 1
ATOM 962 C CA . GLY A 1 121 ? -23.344 -4.895 -10.164 1 94.81 121 GLY A CA 1
ATOM 963 C C . GLY A 1 121 ? -23.234 -4.77 -11.664 1 94.81 121 GLY A C 1
ATOM 964 O O . GLY A 1 121 ? -22.453 -5.492 -12.297 1 94.81 121 GLY A O 1
ATOM 965 N N . GLY A 1 122 ? -23.938 -3.85 -12.219 1 91.56 122 GLY A N 1
ATOM 966 C CA . GLY A 1 122 ? -24 -3.643 -13.656 1 91.56 122 GLY A CA 1
ATOM 967 C C . GLY A 1 122 ? -22.703 -3.131 -14.25 1 91.56 122 GLY A C 1
ATOM 968 O O . GLY A 1 122 ? -22.328 -3.533 -15.352 1 91.56 122 GLY A O 1
ATOM 969 N N . ALA A 1 123 ? -21.984 -2.316 -13.516 1 93.94 123 ALA A N 1
ATOM 970 C CA . ALA A 1 123 ? -20.766 -1.712 -14.039 1 93.94 123 ALA A CA 1
ATOM 971 C C . ALA A 1 123 ? -19.672 -2.768 -14.266 1 93.94 123 ALA A C 1
ATOM 973 O O . ALA A 1 123 ? -18.969 -2.727 -15.266 1 93.94 123 ALA A O 1
ATOM 974 N N . GLY A 1 124 ? -19.562 -3.672 -13.328 1 95.81 124 GLY A N 1
ATOM 975 C CA . GLY A 1 124 ? -18.594 -4.75 -13.469 1 95.81 124 GLY A CA 1
ATOM 976 C C . GLY A 1 124 ? -18.906 -5.68 -14.625 1 95.81 124 GLY A C 1
ATOM 977 O O . GLY A 1 124 ? -18.016 -6.051 -15.398 1 95.81 124 GLY A O 1
ATOM 978 N N . GLN A 1 125 ? -20.156 -5.988 -14.773 1 95.88 125 GLN A N 1
ATOM 979 C CA . GLN A 1 125 ? -20.578 -6.863 -15.859 1 95.88 125 GLN A CA 1
ATOM 980 C C . GLN A 1 125 ? -20.375 -6.199 -17.219 1 95.88 125 GLN A C 1
ATOM 982 O O . GLN A 1 125 ? -19.938 -6.855 -18.172 1 95.88 125 GLN A O 1
ATOM 987 N N . GLN A 1 126 ? -20.688 -4.969 -17.266 1 97.31 126 GLN A N 1
ATOM 988 C CA . GLN A 1 126 ? -20.484 -4.219 -18.5 1 97.31 126 GLN A CA 1
ATOM 989 C C . GLN A 1 126 ? -19 -4.145 -18.875 1 97.31 126 GLN A C 1
ATOM 991 O O . GLN A 1 126 ? -18.641 -4.312 -20.031 1 97.31 126 GLN A O 1
ATOM 996 N N . GLU A 1 127 ? -18.188 -3.885 -17.875 1 97.06 127 GLU A N 1
ATOM 997 C CA . GLU A 1 127 ? -16.75 -3.814 -18.125 1 97.06 127 GLU A CA 1
ATOM 998 C C . GLU A 1 127 ? -16.203 -5.16 -18.594 1 97.06 127 GLU A C 1
ATOM 1000 O O . GLU A 1 127 ? -15.352 -5.223 -19.484 1 97.06 127 GLU A O 1
ATOM 1005 N N . TYR A 1 128 ? -16.688 -6.23 -17.969 1 96.75 128 TYR A N 1
ATOM 1006 C CA . TYR A 1 128 ? -16.266 -7.578 -18.344 1 96.75 128 TYR A CA 1
ATOM 1007 C C . TYR A 1 128 ? -16.562 -7.855 -19.812 1 96.75 128 TYR A C 1
ATOM 1009 O O . TYR A 1 128 ? -15.758 -8.477 -20.5 1 96.75 128 TYR A O 1
ATOM 1017 N N . ALA A 1 129 ? -17.719 -7.41 -20.281 1 96 129 ALA A N 1
ATOM 1018 C CA . ALA A 1 129 ? -18.141 -7.617 -21.656 1 96 129 ALA A CA 1
ATOM 1019 C C . ALA A 1 129 ? -17.359 -6.715 -22.609 1 96 129 ALA A C 1
ATOM 1021 O O . ALA A 1 129 ? -17.016 -7.125 -23.719 1 96 129 ALA A O 1
ATOM 1022 N N . LEU A 1 130 ? -17.016 -5.527 -22.188 1 95.88 130 LEU A N 1
ATOM 1023 C CA . LEU A 1 130 ? -16.406 -4.523 -23.047 1 95.88 130 LEU A CA 1
ATOM 1024 C C . LEU A 1 130 ? -14.906 -4.75 -23.156 1 95.88 130 LEU A C 1
ATOM 1026 O O . LEU A 1 130 ? -14.328 -4.625 -24.234 1 95.88 130 LEU A O 1
ATOM 1030 N N . SER A 1 131 ? -14.266 -5.016 -21.984 1 96.31 131 SER A N 1
ATOM 1031 C CA . SER A 1 131 ? -12.812 -5.172 -21.938 1 96.31 131 SER A CA 1
ATOM 1032 C C . SER A 1 131 ? -12.383 -6.07 -20.781 1 96.31 131 SER A C 1
ATOM 1034 O O . SER A 1 131 ? -12.258 -5.613 -19.656 1 96.31 131 SER A O 1
ATOM 1036 N N . ARG A 1 132 ? -12.062 -7.305 -21.109 1 94.81 132 ARG A N 1
ATOM 1037 C CA . ARG A 1 132 ? -11.586 -8.234 -20.094 1 94.81 132 ARG A CA 1
ATOM 1038 C C . ARG A 1 132 ? -10.336 -7.707 -19.422 1 94.81 132 ARG A C 1
ATOM 1040 O O . ARG A 1 132 ? -10.18 -7.844 -18.203 1 94.81 132 ARG A O 1
ATOM 1047 N N . PHE A 1 133 ? -9.57 -7.113 -20.234 1 93.25 133 PHE A N 1
ATOM 1048 C CA . PHE A 1 133 ? -8.344 -6.527 -19.703 1 93.25 133 PHE A CA 1
ATOM 1049 C C . PHE A 1 133 ? -8.656 -5.461 -18.656 1 93.25 133 PHE A C 1
ATOM 1051 O O . PHE A 1 133 ? -8.109 -5.48 -17.547 1 93.25 133 PHE A O 1
ATOM 1058 N N . GLY A 1 134 ? -9.539 -4.547 -19.016 1 94.94 134 GLY A N 1
ATOM 1059 C CA . GLY A 1 134 ? -9.938 -3.496 -18.094 1 94.94 134 GLY A CA 1
ATOM 1060 C C . GLY A 1 134 ? -10.617 -4.023 -16.844 1 94.94 134 GLY A C 1
ATOM 1061 O O . GLY A 1 134 ? -10.414 -3.488 -15.758 1 94.94 134 GLY A O 1
ATOM 1062 N N . PHE A 1 135 ? -11.383 -5.07 -17.047 1 97.69 135 PHE A N 1
ATOM 1063 C CA . PHE A 1 135 ? -12.102 -5.699 -15.938 1 97.69 135 PHE A CA 1
ATOM 1064 C C . PHE A 1 135 ? -11.117 -6.262 -14.906 1 97.69 135 PHE A C 1
ATOM 1066 O O . PHE A 1 135 ? -11.203 -5.938 -13.719 1 97.69 135 PHE A O 1
ATOM 1073 N N . TYR A 1 136 ? -10.18 -7.02 -15.344 1 97.25 136 TYR A N 1
ATOM 1074 C CA . TYR A 1 136 ? -9.211 -7.629 -14.445 1 97.25 136 TYR A CA 1
ATOM 1075 C C . TYR A 1 136 ? -8.273 -6.578 -13.859 1 97.25 136 TYR A C 1
ATOM 1077 O O . TYR A 1 136 ? -7.879 -6.672 -12.695 1 97.25 136 TYR A O 1
ATOM 1085 N N . GLN A 1 137 ? -7.957 -5.586 -14.602 1 95.44 137 GLN A N 1
ATOM 1086 C CA . GLN A 1 137 ? -7.117 -4.488 -14.125 1 95.44 137 GLN A CA 1
ATOM 1087 C C . GLN A 1 137 ? -7.797 -3.732 -12.992 1 95.44 137 GLN A C 1
ATOM 1089 O O . GLN A 1 137 ? -7.141 -3.348 -12.016 1 95.44 137 GLN A O 1
ATOM 1094 N N . HIS A 1 138 ? -9.078 -3.486 -13.141 1 97.25 138 HIS A N 1
ATOM 1095 C CA . HIS A 1 138 ? -9.828 -2.793 -12.102 1 97.25 138 HIS A CA 1
ATOM 1096 C C . HIS A 1 138 ? -9.797 -3.568 -10.789 1 97.25 138 HIS A C 1
ATOM 1098 O O . HIS A 1 138 ? -9.594 -2.986 -9.719 1 97.25 138 HIS A O 1
ATOM 1104 N N . ILE A 1 139 ? -9.984 -4.852 -10.867 1 98.19 139 ILE A N 1
ATOM 1105 C CA . ILE A 1 139 ? -9.961 -5.695 -9.68 1 98.19 139 ILE A CA 1
ATOM 1106 C C . ILE A 1 139 ? -8.578 -5.641 -9.031 1 98.19 139 ILE A C 1
ATOM 1108 O O . ILE A 1 139 ? -8.453 -5.441 -7.824 1 98.19 139 ILE A O 1
ATOM 1112 N N . ARG A 1 140 ? -7.566 -5.77 -9.828 1 96.56 140 ARG A N 1
ATOM 1113 C CA . ARG A 1 140 ? -6.199 -5.742 -9.328 1 96.56 140 ARG A CA 1
ATOM 1114 C C . ARG A 1 140 ? -5.902 -4.418 -8.625 1 96.56 140 ARG A C 1
ATOM 1116 O O . ARG A 1 140 ? -5.34 -4.402 -7.527 1 96.56 140 ARG A O 1
ATOM 1123 N N . ARG A 1 141 ? -6.285 -3.336 -9.195 1 96.69 141 ARG A N 1
ATOM 1124 C CA . ARG A 1 141 ? -6 -2.012 -8.656 1 96.69 141 ARG A CA 1
ATOM 1125 C C . ARG A 1 141 ? -6.77 -1.772 -7.363 1 96.69 141 ARG A C 1
ATOM 1127 O O . ARG A 1 141 ? -6.23 -1.198 -6.414 1 96.69 141 ARG A O 1
ATOM 1134 N N . MET A 1 142 ? -8.023 -2.191 -7.348 1 97.88 142 MET A N 1
ATOM 1135 C CA . MET A 1 142 ? -8.82 -2.01 -6.141 1 97.88 142 MET A CA 1
ATOM 1136 C C . MET A 1 142 ? -8.258 -2.838 -4.988 1 97.88 142 MET A C 1
ATOM 1138 O O . MET A 1 142 ? -8.242 -2.385 -3.844 1 97.88 142 MET A O 1
ATOM 1142 N N . VAL A 1 143 ? -7.809 -4.031 -5.305 1 97.81 143 VAL A N 1
ATOM 1143 C CA . VAL A 1 143 ? -7.223 -4.867 -4.262 1 97.81 143 VAL A CA 1
ATOM 1144 C C . VAL A 1 143 ? -5.914 -4.246 -3.775 1 97.81 143 VAL A C 1
ATOM 1146 O O . VAL A 1 143 ? -5.652 -4.203 -2.572 1 97.81 143 VAL A O 1
ATOM 1149 N N . GLN A 1 144 ? -5.109 -3.803 -4.703 1 96.62 144 GLN A N 1
ATOM 1150 C CA . GLN A 1 144 ? -3.855 -3.158 -4.332 1 96.62 144 GLN A CA 1
ATOM 1151 C C . GLN A 1 144 ? -4.109 -1.906 -3.496 1 96.62 144 GLN A C 1
ATOM 1153 O O . GLN A 1 144 ? -3.34 -1.6 -2.58 1 96.62 144 GLN A O 1
ATOM 1158 N N . LEU A 1 145 ? -5.121 -1.169 -3.84 1 97.5 145 LEU A N 1
ATOM 1159 C CA . LEU A 1 145 ? -5.52 -0.019 -3.035 1 97.5 145 LEU A CA 1
ATOM 1160 C C . LEU A 1 145 ? -5.871 -0.446 -1.615 1 97.5 145 LEU A C 1
ATOM 1162 O O . LEU A 1 145 ? -5.438 0.185 -0.647 1 97.5 145 LEU A O 1
ATOM 1166 N N . CYS A 1 146 ? -6.609 -1.489 -1.49 1 97.12 146 CYS A N 1
ATOM 1167 C CA . CYS A 1 146 ? -6.988 -1.998 -0.177 1 97.12 146 CYS A CA 1
ATOM 1168 C C . CYS A 1 146 ? -5.754 -2.379 0.636 1 97.12 146 CYS A C 1
ATOM 1170 O O . CYS A 1 146 ? -5.645 -2.021 1.81 1 97.12 146 CYS A O 1
ATOM 1172 N N . LEU A 1 147 ? -4.887 -3.096 -0.007 1 96.12 147 LEU A N 1
ATOM 1173 C CA . LEU A 1 147 ? -3.676 -3.543 0.67 1 96.12 147 LEU A CA 1
ATOM 1174 C C . LEU A 1 147 ? -2.834 -2.355 1.12 1 96.12 147 LEU A C 1
ATOM 1176 O O . LEU A 1 147 ? -2.275 -2.365 2.221 1 96.12 147 LEU A O 1
ATOM 1180 N N . GLY A 1 148 ? -2.756 -1.364 0.299 1 94.5 148 GLY A N 1
ATOM 1181 C CA . GLY A 1 148 ? -2.049 -0.149 0.673 1 94.5 148 GLY A CA 1
ATOM 1182 C C . GLY A 1 148 ? -2.705 0.59 1.824 1 94.5 148 GLY A C 1
ATOM 1183 O O . GLY A 1 148 ? -2.02 1.074 2.729 1 94.5 148 GLY A O 1
ATOM 1184 N N . LEU A 1 149 ? -4.004 0.64 1.809 1 94.94 149 LEU A N 1
ATOM 1185 C CA . LEU A 1 149 ? -4.762 1.346 2.836 1 94.94 149 LEU A CA 1
ATOM 1186 C C . LEU A 1 149 ? -4.617 0.657 4.188 1 94.94 149 LEU A C 1
ATOM 1188 O O . LEU A 1 149 ? -4.605 1.319 5.227 1 94.94 149 LEU A O 1
ATOM 1192 N N . PHE A 1 150 ? -4.496 -0.656 4.191 1 95.38 150 PHE A N 1
ATOM 1193 C CA . PHE A 1 150 ? -4.277 -1.347 5.453 1 95.38 150 PHE A CA 1
ATOM 1194 C C . PHE A 1 150 ? -3.072 -0.766 6.188 1 95.38 150 PHE A C 1
ATOM 1196 O O . PHE A 1 150 ? -3.16 -0.43 7.367 1 95.38 150 PHE A O 1
ATOM 1203 N N . ARG A 1 151 ? -2.064 -0.538 5.469 1 93.69 151 ARG A N 1
ATOM 1204 C CA . ARG A 1 151 ? -0.802 -0.108 6.062 1 93.69 151 ARG A CA 1
ATOM 1205 C C . ARG A 1 151 ? -0.836 1.376 6.41 1 93.69 151 ARG A C 1
ATOM 1207 O O . ARG A 1 151 ? -0.198 1.81 7.371 1 93.69 151 ARG A O 1
ATOM 1214 N N . SER A 1 152 ? -1.636 2.102 5.711 1 93.12 152 SER A N 1
ATOM 1215 C CA . SER A 1 152 ? -1.562 3.551 5.859 1 93.12 152 SER A CA 1
ATOM 1216 C C . SER A 1 152 ? -2.643 4.066 6.805 1 93.12 152 SER A C 1
ATOM 1218 O O . SER A 1 152 ? -2.586 5.211 7.258 1 93.12 152 SER A O 1
ATOM 1220 N N . THR A 1 153 ? -3.625 3.188 7.199 1 93 153 THR A N 1
ATOM 1221 C CA . THR A 1 153 ? -4.746 3.742 7.953 1 93 153 THR A CA 1
ATOM 1222 C C . THR A 1 153 ? -5.027 2.906 9.195 1 93 153 THR A C 1
ATOM 1224 O O . THR A 1 153 ? -5.738 3.35 10.102 1 93 153 THR A O 1
ATOM 1227 N N . MET A 1 154 ? -4.508 1.682 9.25 1 94.06 154 MET A N 1
ATOM 1228 C CA . MET A 1 154 ? -4.734 0.845 10.422 1 94.06 154 MET A CA 1
ATOM 1229 C C . MET A 1 154 ? -3.58 0.971 11.406 1 94.06 154 MET A C 1
ATOM 1231 O O . MET A 1 154 ? -2.457 1.296 11.023 1 94.06 154 MET A O 1
ATOM 1235 N N . LEU A 1 155 ? -3.893 0.68 12.695 1 94.62 155 LEU A N 1
ATOM 1236 C CA . LEU A 1 155 ? -2.82 0.543 13.68 1 94.62 155 LEU A CA 1
ATOM 1237 C C . LEU A 1 155 ? -1.892 -0.61 13.312 1 94.62 155 LEU A C 1
ATOM 1239 O O . LEU A 1 155 ? -2.352 -1.668 12.875 1 94.62 155 LEU A O 1
ATOM 1243 N N . HIS A 1 156 ? -0.638 -0.346 13.367 1 95.25 156 HIS A N 1
ATOM 1244 C CA . HIS A 1 156 ? 0.339 -1.407 13.156 1 95.25 156 HIS A CA 1
ATOM 1245 C C . HIS A 1 156 ? 0.487 -2.277 14.398 1 95.25 156 HIS A C 1
ATOM 1247 O O 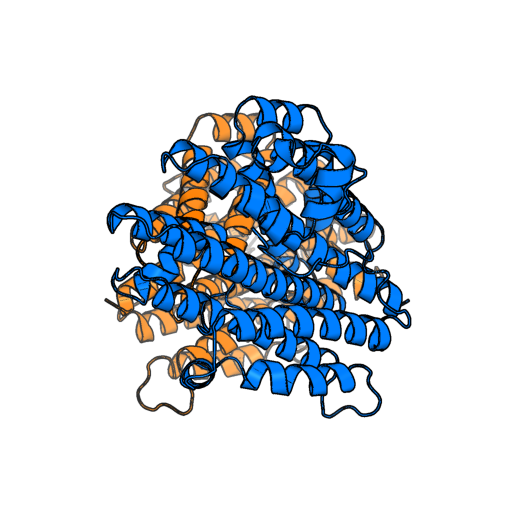. HIS A 1 156 ? 1.497 -2.197 15.102 1 95.25 156 HIS A O 1
ATOM 1253 N N . ASP A 1 157 ? -0.459 -3.125 14.60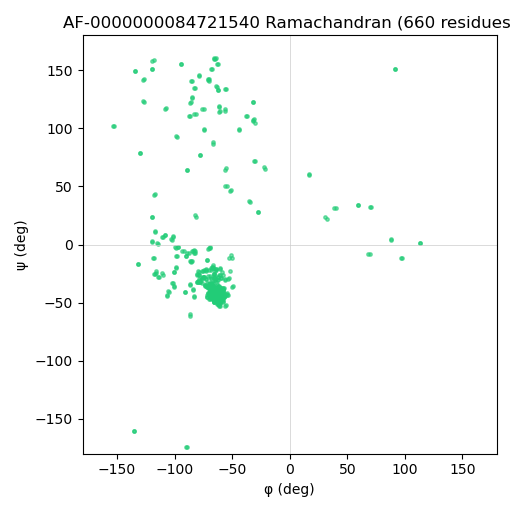2 1 94.56 157 ASP A N 1
ATOM 1254 C CA . ASP A 1 157 ? -0.537 -4.051 15.727 1 94.56 157 ASP A CA 1
ATOM 1255 C C . ASP A 1 157 ? -0.93 -5.449 15.258 1 94.56 157 ASP A C 1
ATOM 1257 O O . ASP A 1 157 ? -0.777 -5.785 14.086 1 94.56 157 ASP A O 1
ATOM 1261 N N . THR A 1 158 ? -1.419 -6.289 16.109 1 94.56 158 THR A N 1
ATOM 1262 C CA . THR A 1 158 ? -1.603 -7.719 15.875 1 94.56 158 THR A CA 1
ATOM 1263 C C . THR A 1 158 ? -2.592 -7.953 14.734 1 94.56 158 THR A C 1
ATOM 1265 O O . THR A 1 158 ? -2.342 -8.773 13.852 1 94.56 158 THR A O 1
ATOM 1268 N N . PRO A 1 159 ? -3.719 -7.195 14.641 1 95.38 159 PRO A N 1
ATOM 1269 C CA . PRO A 1 159 ? -4.652 -7.426 13.531 1 95.38 159 PRO A CA 1
ATOM 1270 C C . PRO A 1 159 ? -4.004 -7.219 12.164 1 95.38 159 PRO A C 1
ATOM 1272 O O . PRO A 1 159 ? -4.199 -8.031 11.258 1 95.38 159 PRO A O 1
ATOM 1275 N N . LEU A 1 160 ? -3.236 -6.188 12.078 1 96.62 160 LEU A N 1
ATOM 1276 C CA . LEU A 1 160 ? -2.564 -5.918 10.812 1 96.62 160 LEU A CA 1
ATOM 1277 C C . LEU A 1 160 ? -1.531 -6.996 10.508 1 96.62 160 LEU A C 1
ATOM 1279 O O . LEU A 1 160 ? -1.365 -7.391 9.352 1 96.62 160 LEU A O 1
ATOM 1283 N N . ASP A 1 161 ? -0.843 -7.469 11.539 1 97.12 161 ASP A N 1
ATOM 1284 C CA . ASP A 1 161 ? 0.13 -8.539 11.352 1 97.12 161 ASP A CA 1
ATOM 1285 C C . ASP A 1 161 ? -0.531 -9.789 10.773 1 97.12 161 ASP A C 1
ATOM 1287 O O . ASP A 1 161 ? 0.025 -10.438 9.883 1 97.12 161 ASP A O 1
ATOM 1291 N N . PHE A 1 162 ? -1.708 -10.062 11.203 1 97.44 162 PHE A N 1
ATOM 1292 C CA . PHE A 1 162 ? -2.412 -11.242 10.711 1 97.44 162 PHE A CA 1
ATOM 1293 C C . PHE A 1 162 ? -2.863 -11.047 9.273 1 97.44 162 PHE A C 1
ATOM 1295 O O . PHE A 1 162 ? -2.852 -11.992 8.477 1 97.44 162 PHE A O 1
ATOM 1302 N N . ILE A 1 163 ? -3.275 -9.852 8.906 1 97.94 163 ILE A N 1
ATOM 1303 C CA . ILE A 1 163 ? -3.668 -9.578 7.527 1 97.94 163 ILE A CA 1
ATOM 1304 C C . ILE A 1 163 ? -2.486 -9.836 6.598 1 97.94 163 ILE A C 1
ATOM 1306 O O . ILE A 1 163 ? -2.615 -10.555 5.605 1 97.94 163 ILE A O 1
ATOM 1310 N N . TRP A 1 164 ? -1.395 -9.352 7 1 98 164 TRP A N 1
ATOM 1311 C CA . TRP A 1 164 ? -0.238 -9.438 6.117 1 98 164 TRP A CA 1
ATOM 1312 C C . TRP A 1 164 ? 0.37 -10.836 6.152 1 98 164 TRP A C 1
ATOM 1314 O O . TRP A 1 164 ? 0.922 -11.305 5.156 1 98 164 TRP A O 1
ATOM 1324 N N . LEU A 1 165 ? 0.246 -11.5 7.277 1 97.88 165 LEU A N 1
ATOM 1325 C CA . LEU A 1 165 ? 0.607 -12.914 7.316 1 97.88 165 LEU A CA 1
ATOM 1326 C C . LEU A 1 165 ? -0.174 -13.703 6.273 1 97.88 165 LEU A C 1
ATOM 1328 O O . LEU A 1 165 ? 0.402 -14.508 5.543 1 97.88 165 LEU A O 1
ATOM 1332 N N . GLY A 1 166 ? -1.447 -13.414 6.188 1 97.69 166 GLY A N 1
ATOM 1333 C CA . GLY A 1 166 ? -2.287 -14.055 5.191 1 97.69 166 GLY A CA 1
ATOM 1334 C C . GLY A 1 166 ? -1.895 -13.711 3.768 1 97.69 166 GLY A C 1
ATOM 1335 O O . GLY A 1 166 ? -1.815 -14.594 2.908 1 97.69 166 GLY A O 1
ATOM 1336 N N . VAL A 1 167 ? -1.606 -12.438 3.525 1 98 167 VAL A N 1
ATOM 1337 C CA . VAL A 1 167 ? -1.227 -11.961 2.197 1 98 167 VAL A CA 1
ATOM 1338 C C . VAL A 1 167 ? 0.048 -12.672 1.742 1 98 167 VAL A C 1
ATOM 1340 O O . VAL A 1 167 ? 0.102 -13.219 0.638 1 98 167 VAL A O 1
ATOM 1343 N N . MET A 1 168 ? 1.037 -12.703 2.625 1 98.06 168 MET A N 1
ATOM 1344 C CA . MET A 1 168 ? 2.346 -13.234 2.26 1 98.06 168 MET A CA 1
ATOM 1345 C C . MET A 1 168 ? 2.275 -14.75 2.053 1 98.06 168 MET A C 1
ATOM 1347 O O . MET A 1 168 ? 2.891 -15.281 1.127 1 98.06 168 MET A O 1
ATOM 1351 N N . LEU A 1 169 ? 1.513 -15.383 2.852 1 97.19 169 LEU A N 1
ATOM 1352 C CA . LEU A 1 169 ? 1.366 -16.828 2.717 1 97.19 169 LEU A CA 1
ATOM 1353 C C . LEU A 1 169 ? 0.678 -17.188 1.402 1 97.19 169 LEU A C 1
ATOM 1355 O O . LEU A 1 169 ? 1.094 -18.109 0.712 1 97.19 169 LEU A O 1
ATOM 1359 N N . GLU A 1 170 ? -0.346 -16.438 1.112 1 96.19 170 GLU A N 1
ATOM 1360 C CA . GLU A 1 170 ? -1.051 -16.656 -0.146 1 96.19 170 GLU A CA 1
ATOM 1361 C C . GLU A 1 170 ? -0.133 -16.422 -1.343 1 96.19 170 GLU A C 1
ATOM 1363 O O . GLU A 1 170 ? -0.175 -17.172 -2.32 1 96.19 170 GLU A O 1
ATOM 1368 N N . ARG A 1 171 ? 0.717 -15.469 -1.224 1 95.94 171 ARG A N 1
ATOM 1369 C CA . ARG A 1 171 ? 1.627 -15.125 -2.312 1 95.94 171 ARG A CA 1
ATOM 1370 C C . ARG A 1 171 ? 2.648 -16.234 -2.543 1 95.94 171 ARG A C 1
ATOM 1372 O O . ARG A 1 171 ? 3.004 -16.531 -3.686 1 95.94 171 ARG A O 1
ATOM 1379 N N . VAL A 1 172 ? 3.152 -16.797 -1.48 1 96.5 172 VAL A N 1
ATOM 1380 C CA . VAL A 1 172 ? 4.102 -17.906 -1.603 1 96.5 172 VAL A CA 1
ATOM 1381 C C . VAL A 1 172 ? 3.486 -19.031 -2.439 1 96.5 172 VAL A C 1
ATOM 1383 O O . VAL A 1 172 ? 4.09 -19.484 -3.408 1 96.5 172 VAL A O 1
ATOM 1386 N N . GLY A 1 173 ? 2.275 -19.438 -2.018 1 93.25 173 GLY A N 1
ATOM 1387 C CA . GLY A 1 173 ? 1.604 -20.516 -2.711 1 93.25 173 GLY A CA 1
ATOM 1388 C C . GLY A 1 173 ? 1.307 -20.203 -4.168 1 93.25 173 GLY A C 1
ATOM 1389 O O . GLY A 1 173 ? 1.517 -21.047 -5.043 1 93.25 173 GLY A O 1
ATOM 1390 N N . GLN A 1 174 ? 0.903 -19.016 -4.418 1 92.5 174 GLN A N 1
ATOM 1391 C CA . GLN A 1 174 ? 0.52 -18.625 -5.77 1 92.5 174 GLN A CA 1
ATOM 1392 C C . GLN A 1 174 ? 1.737 -18.547 -6.684 1 92.5 174 GLN A C 1
ATOM 1394 O O . GLN A 1 174 ? 1.703 -19.031 -7.816 1 92.5 174 GLN A O 1
ATOM 1399 N N . THR A 1 175 ? 2.779 -17.906 -6.195 1 95.06 175 THR A N 1
ATOM 1400 C CA . THR A 1 175 ? 3.984 -17.781 -7.008 1 95.06 175 THR A CA 1
ATOM 1401 C C . THR A 1 175 ? 4.594 -19.156 -7.289 1 95.06 175 THR A C 1
ATOM 1403 O O . THR A 1 175 ? 5.016 -19.438 -8.414 1 95.06 175 THR A O 1
ATOM 1406 N N . ALA A 1 176 ? 4.594 -20.016 -6.305 1 95.12 176 ALA A N 1
ATOM 1407 C CA . ALA A 1 176 ? 5.141 -21.359 -6.469 1 95.12 176 ALA A CA 1
ATOM 1408 C C . ALA A 1 176 ? 4.32 -22.156 -7.469 1 95.12 176 ALA A C 1
ATOM 1410 O O . ALA A 1 176 ? 4.879 -22.812 -8.359 1 95.12 176 ALA A O 1
ATOM 1411 N N . ARG A 1 177 ? 3.025 -22.094 -7.387 1 93.06 177 ARG A N 1
ATOM 1412 C CA . ARG A 1 177 ? 2.145 -22.828 -8.289 1 93.06 177 ARG A CA 1
ATOM 1413 C C . ARG A 1 177 ? 2.256 -22.312 -9.719 1 93.06 177 ARG A C 1
ATOM 1415 O O . ARG A 1 177 ? 2.303 -23.094 -10.664 1 93.06 177 ARG A O 1
ATOM 1422 N N . LEU A 1 178 ? 2.258 -21.016 -9.812 1 92.81 178 LEU A N 1
ATOM 1423 C CA . LEU A 1 178 ? 2.363 -20.391 -11.117 1 92.81 178 LEU A CA 1
ATOM 1424 C C . LEU A 1 178 ? 3.65 -20.812 -11.82 1 92.81 178 LEU A C 1
ATOM 1426 O O . LEU A 1 178 ? 3.627 -21.188 -13 1 92.81 178 LEU A O 1
ATOM 1430 N N . LEU A 1 179 ? 4.719 -20.734 -11.109 1 93.44 179 LEU A N 1
ATOM 1431 C CA . LEU A 1 179 ? 6.023 -21.094 -11.656 1 93.44 179 LEU A CA 1
ATOM 1432 C C . LEU A 1 179 ? 6.074 -22.578 -12 1 93.44 179 LEU A C 1
ATOM 1434 O O . LEU A 1 179 ? 6.605 -22.953 -13.047 1 93.44 179 LEU A O 1
ATOM 1438 N N . ASP A 1 180 ? 5.531 -23.406 -11.219 1 91.31 180 ASP A N 1
ATOM 1439 C CA . ASP A 1 180 ? 5.562 -24.844 -11.414 1 91.31 180 ASP A CA 1
ATOM 1440 C C . ASP A 1 180 ? 4.789 -25.25 -12.664 1 91.31 180 ASP A C 1
ATOM 1442 O O . ASP A 1 180 ? 5.316 -25.953 -13.523 1 91.31 180 ASP A O 1
ATOM 1446 N N . VAL A 1 181 ? 3.58 -24.75 -12.773 1 88.38 181 VAL A N 1
ATOM 1447 C CA . VAL A 1 181 ? 2.699 -25.109 -13.883 1 88.38 181 VAL A CA 1
ATOM 1448 C C . VAL A 1 181 ? 3.287 -24.594 -15.195 1 88.38 181 VAL A C 1
ATOM 1450 O O . VAL A 1 181 ? 3.373 -25.344 -16.172 1 88.38 181 VAL A O 1
ATOM 1453 N N . HIS A 1 182 ? 3.781 -23.375 -15.242 1 86 182 HIS A N 1
ATOM 1454 C CA . HIS A 1 182 ? 4.266 -22.812 -16.484 1 86 182 HIS A CA 1
ATOM 1455 C C . HIS A 1 182 ? 5.66 -23.328 -16.828 1 86 182 HIS A C 1
ATOM 1457 O O . HIS A 1 182 ? 6.016 -23.453 -18 1 86 182 HIS A O 1
ATOM 1463 N N . HIS A 1 183 ? 6.434 -23.594 -15.781 1 82.62 183 HIS A N 1
ATOM 1464 C CA . HIS A 1 183 ? 7.727 -24.203 -16.047 1 82.62 183 HIS A CA 1
ATOM 1465 C C . HIS A 1 183 ? 7.555 -25.547 -16.766 1 82.62 183 HIS A C 1
ATOM 1467 O O . HIS A 1 183 ? 8.297 -25.859 -17.703 1 82.62 183 HIS A O 1
ATOM 1473 N N . HIS A 1 184 ? 6.645 -26.266 -16.391 1 80.62 184 HIS A N 1
ATOM 1474 C CA . HIS A 1 184 ? 6.348 -27.562 -17 1 80.62 184 HIS A CA 1
ATOM 1475 C C . HIS A 1 184 ? 5.805 -27.391 -18.406 1 80.62 184 HIS A C 1
ATOM 1477 O O . HIS A 1 184 ? 6.25 -28.062 -19.344 1 80.62 184 HIS A O 1
ATOM 1483 N N . VAL A 1 185 ? 4.887 -26.453 -18.578 1 78.88 185 VAL A N 1
ATOM 1484 C CA . VAL A 1 185 ? 4.23 -26.234 -19.859 1 78.88 185 VAL A CA 1
ATOM 1485 C C . VAL A 1 185 ? 5.242 -25.703 -20.875 1 78.88 185 VAL A C 1
ATOM 1487 O O . VAL A 1 185 ? 5.328 -26.203 -22 1 78.88 185 VAL A O 1
ATOM 1490 N N . PHE A 1 186 ? 6.02 -24.734 -20.453 1 78.31 186 PHE A N 1
ATOM 1491 C CA . PHE A 1 186 ? 6.945 -24.078 -21.375 1 78.31 186 PHE A CA 1
ATOM 1492 C C . PHE A 1 186 ? 8.086 -25.016 -21.734 1 78.31 186 PHE A C 1
ATOM 1494 O O . PHE A 1 186 ? 8.555 -25.016 -22.875 1 78.31 186 PHE A O 1
ATOM 1501 N N . SER A 1 187 ? 8.578 -25.844 -20.781 1 73.81 187 SER A N 1
ATOM 1502 C CA . SER A 1 187 ? 9.648 -26.797 -21.062 1 73.81 187 SER A CA 1
ATOM 1503 C C . SER A 1 187 ? 9.18 -27.906 -22 1 73.81 187 SER A C 1
ATOM 1505 O O . SER A 1 187 ? 9.969 -28.438 -22.781 1 73.81 187 SER A O 1
ATOM 1507 N N . GLY A 1 188 ? 7.938 -28.188 -21.938 1 72.81 188 GLY A N 1
ATOM 1508 C CA . GLY A 1 188 ? 7.363 -29.219 -22.781 1 72.81 188 GLY A CA 1
ATOM 1509 C C . GLY A 1 188 ? 7.102 -28.734 -24.203 1 72.81 188 GLY A C 1
ATOM 1510 O O . GLY A 1 188 ? 7.07 -29.547 -25.141 1 72.81 188 GLY A O 1
ATOM 1511 N N . MET A 1 189 ? 6.797 -27.484 -24.375 1 70.38 189 MET A N 1
ATOM 1512 C CA . MET A 1 189 ? 6.473 -26.922 -25.688 1 70.38 189 MET A CA 1
ATOM 1513 C C . MET A 1 189 ? 7.711 -26.875 -26.578 1 70.38 189 MET A C 1
ATOM 1515 O O . MET A 1 189 ? 7.605 -26.953 -27.812 1 70.38 189 MET A O 1
ATOM 1519 N N . LYS A 1 190 ? 8.867 -27.219 -26.25 1 65.19 190 LYS A N 1
ATOM 1520 C CA . LYS A 1 190 ? 10.078 -27.094 -27.062 1 65.19 190 LYS A CA 1
ATOM 1521 C C . LYS A 1 190 ? 9.867 -26.125 -28.219 1 65.19 190 LYS A C 1
ATOM 1523 O O . LYS A 1 190 ? 9.883 -26.547 -29.375 1 65.19 190 LYS A O 1
ATOM 1528 N N . PRO A 1 191 ? 9.547 -24.875 -27.75 1 61.72 191 PRO A N 1
ATOM 1529 C CA . PRO A 1 191 ? 9.273 -24 -28.891 1 61.72 191 PRO A CA 1
ATOM 1530 C C . PRO A 1 191 ? 10.43 -23.938 -29.875 1 61.72 191 PRO A C 1
ATOM 1532 O O . PRO A 1 191 ? 11.594 -24.016 -29.469 1 61.72 191 PRO A O 1
ATOM 1535 N N . GLY A 1 192 ? 10.227 -24.391 -30.984 1 61.34 192 GLY A N 1
ATOM 1536 C CA . GLY A 1 192 ? 11.227 -24.391 -32.062 1 61.34 192 GLY A CA 1
ATOM 1537 C C . GLY A 1 192 ? 11.867 -23.031 -32.281 1 61.34 192 GLY A C 1
ATOM 1538 O O . GLY A 1 192 ? 12.891 -22.938 -32.969 1 61.34 192 GLY A O 1
ATOM 1539 N N . HIS A 1 193 ? 11.25 -21.938 -31.625 1 70.31 193 HIS A N 1
ATOM 1540 C CA . HIS A 1 193 ? 11.805 -20.609 -31.875 1 70.31 193 HIS A CA 1
ATOM 1541 C C . HIS A 1 193 ? 12.133 -19.891 -30.578 1 70.31 193 HIS A C 1
ATOM 1543 O O . HIS A 1 193 ? 11.266 -19.734 -29.719 1 70.31 193 HIS A O 1
ATOM 1549 N N . PRO A 1 194 ? 13.305 -19.469 -30.375 1 75.81 194 PRO A N 1
ATOM 1550 C CA . PRO A 1 194 ? 13.797 -18.781 -29.172 1 75.81 194 PRO A CA 1
ATOM 1551 C C . PRO A 1 194 ? 12.945 -17.562 -28.797 1 75.81 194 PRO A C 1
ATOM 1553 O O . PRO A 1 194 ? 12.781 -17.266 -27.609 1 75.81 194 PRO A O 1
ATOM 1556 N N . VAL A 1 195 ? 12.375 -16.969 -29.766 1 76.69 195 VAL A N 1
ATOM 1557 C CA . VAL A 1 195 ? 11.57 -15.781 -29.547 1 76.69 195 VAL A CA 1
ATOM 1558 C C . VAL A 1 195 ? 10.281 -16.141 -28.812 1 76.69 195 VAL A C 1
ATOM 1560 O O . VAL A 1 195 ? 9.836 -15.422 -27.922 1 76.69 195 VAL A O 1
ATOM 1563 N N . VAL A 1 196 ? 9.766 -17.25 -29.188 1 76.19 196 VAL A N 1
ATOM 1564 C CA . VAL A 1 196 ? 8.531 -17.703 -28.562 1 76.19 196 VAL A CA 1
ATOM 1565 C C . VAL A 1 196 ? 8.805 -18.094 -27.109 1 76.19 196 VAL A C 1
ATOM 1567 O O . VAL A 1 196 ? 8.039 -17.75 -26.203 1 76.19 196 VAL A O 1
ATOM 1570 N N . GLU A 1 197 ? 9.891 -18.688 -26.906 1 81.44 197 GLU A N 1
ATOM 1571 C CA . GLU A 1 197 ? 10.273 -19.094 -25.562 1 81.44 197 GLU A CA 1
ATOM 1572 C C . GLU A 1 197 ? 10.438 -17.875 -24.656 1 81.44 197 GLU A C 1
ATOM 1574 O O . GLU A 1 197 ? 9.961 -17.875 -23.516 1 81.44 197 GLU A O 1
ATOM 1579 N N . THR A 1 198 ? 11.07 -16.906 -25.156 1 83.75 198 THR A N 1
ATOM 1580 C CA . THR A 1 198 ? 11.289 -15.672 -24.406 1 83.75 198 THR A CA 1
ATOM 1581 C C . THR A 1 198 ? 9.969 -14.984 -24.078 1 83.75 198 THR A C 1
ATOM 1583 O O . THR A 1 198 ? 9.773 -14.5 -22.953 1 83.75 198 THR A O 1
ATOM 1586 N N . THR A 1 199 ? 9.094 -15.047 -24.984 1 82.06 199 THR A N 1
ATOM 1587 C CA . THR A 1 199 ? 7.797 -14.406 -24.797 1 82.06 199 THR A CA 1
ATOM 1588 C C . THR A 1 199 ? 7 -15.109 -23.703 1 82.06 199 THR A C 1
ATOM 1590 O O . THR A 1 199 ? 6.309 -14.453 -22.922 1 82.06 199 THR A O 1
ATOM 1593 N N . LEU A 1 200 ? 7.148 -16.328 -23.656 1 83.12 200 LEU A N 1
ATOM 1594 C CA . LEU A 1 200 ? 6.43 -17.109 -22.672 1 83.12 200 LEU A CA 1
ATOM 1595 C C . LEU A 1 200 ? 6.938 -16.812 -21.266 1 83.12 200 LEU A C 1
ATOM 1597 O O . LEU A 1 200 ? 6.145 -16.562 -20.344 1 83.12 200 LEU A O 1
ATOM 1601 N N . TRP A 1 201 ? 8.18 -16.734 -21.125 1 87 201 TRP A N 1
ATOM 1602 C CA . TRP A 1 201 ? 8.766 -16.453 -19.828 1 87 201 TRP A CA 1
ATOM 1603 C C . TRP A 1 201 ? 8.5 -15.016 -19.406 1 87 201 TRP A C 1
ATOM 1605 O O . TRP A 1 201 ? 8.281 -14.742 -18.219 1 87 201 TRP A O 1
ATOM 1615 N N . LEU A 1 202 ? 8.461 -14.164 -20.375 1 84.56 202 LEU A N 1
ATOM 1616 C CA . LEU A 1 202 ? 8.125 -12.773 -20.078 1 84.56 202 LEU A CA 1
ATOM 1617 C C . LEU A 1 202 ? 6.68 -12.648 -19.609 1 84.56 202 LEU A C 1
ATOM 1619 O O . LEU A 1 202 ? 6.371 -11.828 -18.734 1 84.56 202 LEU A O 1
ATOM 1623 N N . SER A 1 203 ? 5.828 -13.445 -20.172 1 83.62 203 SER A N 1
ATOM 1624 C CA . SER A 1 203 ? 4.426 -13.43 -19.766 1 83.62 203 SER A CA 1
ATOM 1625 C C . SER A 1 203 ? 4.266 -13.906 -18.328 1 83.62 203 SER A C 1
ATOM 1627 O O . SER A 1 203 ? 3.432 -13.383 -17.578 1 83.62 203 SER A O 1
ATOM 1629 N N . LEU A 1 204 ? 5.059 -14.852 -17.953 1 87 204 LEU A N 1
ATOM 1630 C CA . LEU A 1 204 ? 5.039 -15.336 -16.578 1 87 204 LEU A CA 1
ATOM 1631 C C . LEU A 1 204 ? 5.516 -14.258 -15.609 1 87 204 LEU A C 1
ATOM 1633 O O . LEU A 1 204 ? 4.938 -14.086 -14.531 1 87 204 LEU A O 1
ATOM 1637 N N . LEU A 1 205 ? 6.523 -13.578 -16 1 88.44 205 LEU A N 1
ATOM 1638 C CA . LEU A 1 205 ? 7.027 -12.477 -15.195 1 88.44 205 LEU A CA 1
ATOM 1639 C C . LEU A 1 205 ? 5.98 -11.375 -15.055 1 88.44 205 LEU A C 1
ATOM 1641 O O . LEU A 1 205 ? 5.82 -10.797 -13.977 1 88.44 205 LEU A O 1
ATOM 1645 N N . ARG A 1 206 ? 5.273 -11.203 -16.016 1 83.06 206 ARG A N 1
ATOM 1646 C CA . ARG A 1 206 ? 4.215 -10.195 -15.969 1 83.06 206 ARG A CA 1
ATOM 1647 C C . ARG A 1 206 ? 3.09 -10.633 -15.039 1 83.06 206 ARG A C 1
ATOM 1649 O O . ARG A 1 206 ? 2.523 -9.812 -14.312 1 83.06 206 ARG A O 1
ATOM 1656 N N . ALA A 1 207 ? 2.832 -11.906 -15.062 1 83.31 207 ALA A N 1
ATOM 1657 C CA . ALA A 1 207 ? 1.795 -12.438 -14.188 1 83.31 207 ALA A CA 1
ATOM 1658 C C . ALA A 1 207 ? 2.172 -12.258 -12.719 1 83.31 207 ALA A C 1
ATOM 1660 O O . ALA A 1 207 ? 1.3 -12.18 -11.852 1 83.31 207 ALA A O 1
ATOM 1661 N N . CYS A 1 208 ? 3.449 -12.086 -12.477 1 86.56 208 CYS A N 1
ATOM 1662 C CA . CYS A 1 208 ? 3.916 -11.922 -11.102 1 86.56 208 CYS A CA 1
ATOM 1663 C C . CYS A 1 208 ? 4.355 -10.484 -10.844 1 86.56 208 CYS A C 1
ATOM 1665 O O . CYS A 1 208 ? 5.008 -10.203 -9.836 1 86.56 208 CYS A O 1
ATOM 1667 N N . SER A 1 209 ? 4.125 -9.617 -11.734 1 83.5 209 SER A N 1
ATOM 1668 C CA . SER A 1 209 ? 4.605 -8.242 -11.672 1 83.5 209 SER A CA 1
ATOM 1669 C C . SER A 1 209 ? 6.129 -8.188 -11.602 1 83.5 209 SER A C 1
ATOM 1671 O O . SER A 1 209 ? 6.695 -7.328 -10.922 1 83.5 209 SER A O 1
ATOM 1673 N N . GLY A 1 210 ? 6.797 -9.117 -12.258 1 88.88 210 GLY A N 1
ATOM 1674 C CA . GLY A 1 210 ? 8.234 -9.25 -12.086 1 88.88 210 GLY A CA 1
ATOM 1675 C C . GLY A 1 210 ? 9.023 -8.844 -13.32 1 88.88 210 GLY A C 1
ATOM 1676 O O . GLY A 1 210 ? 10.242 -9.023 -13.375 1 88.88 210 GLY A O 1
ATOM 1677 N N . PHE A 1 211 ? 8.266 -8.297 -14.312 1 86.5 211 PHE A N 1
ATOM 1678 C CA . PHE A 1 211 ? 8.938 -7.98 -15.57 1 86.5 211 PHE A CA 1
ATOM 1679 C C . PHE A 1 211 ? 10.047 -6.957 -15.352 1 86.5 211 PHE A C 1
ATOM 1681 O O . PHE A 1 211 ? 11.211 -7.234 -15.617 1 86.5 211 PHE A O 1
ATOM 1688 N N . GLU A 1 212 ? 9.734 -5.844 -14.727 1 85.38 212 GLU A N 1
ATOM 1689 C CA . GLU A 1 212 ? 10.703 -4.754 -14.586 1 85.38 212 GLU A CA 1
ATOM 1690 C C . GLU A 1 212 ? 11.789 -5.113 -13.586 1 85.38 212 GLU A C 1
ATOM 1692 O O . GLU A 1 212 ? 12.977 -4.934 -13.859 1 85.38 212 GLU A O 1
ATOM 1697 N N . PRO A 1 213 ? 11.43 -5.656 -12.461 1 89 213 PRO A N 1
ATOM 1698 C CA . PRO A 1 213 ? 12.469 -6.027 -11.5 1 89 213 PRO A CA 1
ATOM 1699 C C . PRO A 1 213 ? 13.43 -7.082 -12.055 1 89 213 PRO A C 1
ATOM 1701 O O . PRO A 1 213 ? 14.625 -7.047 -11.766 1 89 213 PRO A O 1
ATOM 1704 N N . PHE A 1 214 ? 12.891 -7.992 -12.836 1 91.56 214 PHE A N 1
ATOM 1705 C CA . PHE A 1 214 ? 13.742 -9.016 -13.43 1 91.56 214 PHE A CA 1
ATOM 1706 C C . PHE A 1 214 ? 14.727 -8.406 -14.414 1 91.56 214 PHE A C 1
ATOM 1708 O O . PHE A 1 214 ? 15.914 -8.734 -14.398 1 91.56 214 PHE A O 1
ATOM 1715 N N . MET A 1 215 ? 14.195 -7.543 -15.289 1 86.81 215 MET A N 1
ATOM 1716 C CA . MET A 1 215 ? 15.023 -6.93 -16.312 1 86.81 215 MET A CA 1
ATOM 1717 C C . MET A 1 215 ? 16.125 -6.07 -15.695 1 86.81 215 MET A C 1
ATOM 1719 O O . MET A 1 215 ? 17.219 -5.945 -16.266 1 86.81 215 MET A O 1
ATOM 1723 N N . LYS A 1 216 ? 15.93 -5.566 -14.609 1 83.94 216 LYS A N 1
ATOM 1724 C CA . LYS A 1 216 ? 16.906 -4.738 -13.906 1 83.94 216 LYS A CA 1
ATOM 1725 C C . LYS A 1 216 ? 18.047 -5.582 -13.352 1 83.94 216 LYS A C 1
ATOM 1727 O O . LYS A 1 216 ? 19.188 -5.105 -13.242 1 83.94 216 LYS A O 1
ATOM 1732 N N . THR A 1 217 ? 17.797 -6.785 -13.023 1 85.44 217 THR A N 1
ATOM 1733 C CA . THR A 1 217 ? 18.781 -7.621 -12.344 1 85.44 217 THR A CA 1
ATOM 1734 C C . THR A 1 217 ? 19.469 -8.562 -13.32 1 85.44 217 THR A C 1
ATOM 1736 O O . THR A 1 217 ? 20.578 -9.047 -13.062 1 85.44 217 THR A O 1
ATOM 1739 N N . HIS A 1 218 ? 18.844 -8.914 -14.492 1 82.62 218 HIS A N 1
ATOM 1740 C CA . HIS A 1 218 ? 19.375 -9.961 -15.359 1 82.62 218 HIS A CA 1
ATOM 1741 C C . HIS A 1 218 ? 19.719 -9.414 -16.75 1 82.62 218 HIS A C 1
ATOM 1743 O O . HIS A 1 218 ? 20.062 -10.18 -17.656 1 82.62 218 HIS A O 1
ATOM 1749 N N . SER A 1 219 ? 19.953 -8.242 -16.859 1 75.5 219 SER A N 1
ATOM 1750 C CA . SER A 1 219 ? 20.438 -7.578 -18.062 1 75.5 219 SER A CA 1
ATOM 1751 C C . SER A 1 219 ? 19.797 -8.164 -19.312 1 75.5 219 SER A C 1
ATOM 1753 O O . SER A 1 219 ? 20.484 -8.438 -20.312 1 75.5 219 SER A O 1
ATOM 1755 N N . GLY A 1 220 ? 18.594 -8.633 -19.25 1 68.88 220 GLY A N 1
ATOM 1756 C CA . GLY A 1 220 ? 17.844 -8.969 -20.453 1 68.88 220 GLY A CA 1
ATOM 1757 C C . GLY A 1 220 ? 17.922 -10.445 -20.781 1 68.88 220 GLY A C 1
ATOM 1758 O O . GLY A 1 220 ? 17.266 -10.906 -21.734 1 68.88 220 GLY A O 1
ATOM 1759 N N . ARG A 1 221 ? 18.734 -11.297 -20.219 1 82.19 221 ARG A N 1
ATOM 1760 C CA . ARG A 1 221 ? 18.766 -12.727 -20.516 1 82.19 221 ARG A CA 1
ATOM 1761 C C . ARG A 1 221 ? 17.562 -13.438 -19.891 1 82.19 221 ARG A C 1
ATOM 1763 O O . ARG A 1 221 ? 17.594 -13.773 -18.703 1 82.19 221 ARG A O 1
ATOM 1770 N N . VAL A 1 222 ? 16.578 -13.664 -20.688 1 88.81 222 VAL A N 1
ATOM 1771 C CA . VAL A 1 222 ? 15.328 -14.273 -20.234 1 88.81 222 VAL A CA 1
ATOM 1772 C C . VAL A 1 222 ? 15.344 -15.766 -20.531 1 88.81 222 VAL A C 1
ATOM 1774 O O . VAL A 1 222 ? 15.07 -16.188 -21.672 1 88.81 222 VAL A O 1
ATOM 1777 N N . THR A 1 223 ? 15.789 -16.578 -19.562 1 87.06 223 THR A N 1
ATOM 1778 C CA . THR A 1 223 ? 15.75 -18.031 -19.641 1 87.06 223 THR A CA 1
ATOM 1779 C C . THR A 1 223 ? 14.875 -18.609 -18.547 1 87.06 223 THR A C 1
ATOM 1781 O O . THR A 1 223 ? 14.609 -17.953 -17.531 1 87.06 223 THR A O 1
ATOM 1784 N N . GLY A 1 224 ? 14.445 -19.797 -18.781 1 86.88 224 GLY A N 1
ATOM 1785 C CA . GLY A 1 224 ? 13.648 -20.484 -17.766 1 86.88 224 GLY A CA 1
ATOM 1786 C C . GLY A 1 224 ? 14.344 -20.562 -16.422 1 86.88 224 GLY A C 1
ATOM 1787 O O . GLY A 1 224 ? 13.734 -20.297 -15.383 1 86.88 224 GLY A O 1
ATOM 1788 N N . ASP A 1 225 ? 15.602 -20.859 -16.438 1 86.06 225 ASP A N 1
ATOM 1789 C CA . ASP A 1 225 ? 16.375 -21 -15.211 1 86.06 225 ASP A CA 1
ATOM 1790 C C . ASP A 1 225 ? 16.516 -19.656 -14.5 1 86.06 225 ASP A C 1
ATOM 1792 O O . ASP A 1 225 ? 16.438 -19.578 -13.266 1 86.06 225 ASP A O 1
ATOM 1796 N N . ALA A 1 226 ? 16.688 -18.641 -15.25 1 90.19 226 ALA A N 1
ATOM 1797 C CA . ALA A 1 226 ? 16.859 -17.312 -14.672 1 90.19 226 ALA A CA 1
ATOM 1798 C C . ALA A 1 226 ? 15.555 -16.828 -14.047 1 90.19 226 ALA A C 1
ATOM 1800 O O . ALA A 1 226 ? 15.562 -16.234 -12.961 1 90.19 226 ALA A O 1
ATOM 1801 N N . VAL A 1 227 ? 14.469 -17.094 -14.75 1 92.19 227 VAL A N 1
ATOM 1802 C CA . VAL A 1 227 ? 13.156 -16.688 -14.266 1 92.19 227 VAL A CA 1
ATOM 1803 C C . VAL A 1 227 ? 12.812 -17.453 -12.992 1 92.19 227 VAL A C 1
ATOM 1805 O O . VAL A 1 227 ? 12.336 -16.875 -12.016 1 92.19 227 VAL A O 1
ATOM 1808 N N . ALA A 1 228 ? 13.109 -18.719 -13.047 1 91.88 228 ALA A N 1
ATOM 1809 C CA . ALA A 1 228 ? 12.836 -19.562 -11.883 1 91.88 228 ALA A CA 1
ATOM 1810 C C . ALA A 1 228 ? 13.664 -19.094 -10.68 1 91.88 228 ALA A C 1
ATOM 1812 O O . ALA A 1 228 ? 13.141 -19 -9.57 1 91.88 228 ALA A O 1
ATOM 1813 N N . ALA A 1 229 ? 14.898 -18.844 -10.898 1 91.81 229 ALA A N 1
ATOM 1814 C CA . ALA A 1 229 ? 15.781 -18.391 -9.828 1 91.81 229 ALA A CA 1
ATOM 1815 C C . ALA A 1 229 ? 15.312 -17.062 -9.258 1 91.81 229 ALA A C 1
ATOM 1817 O O . ALA A 1 229 ? 15.344 -16.844 -8.039 1 91.81 229 ALA A O 1
ATOM 1818 N N . PHE A 1 230 ? 14.914 -16.219 -10.078 1 94.5 230 PHE A N 1
ATOM 1819 C CA . PHE A 1 230 ? 14.453 -14.891 -9.664 1 94.5 230 PHE A CA 1
ATOM 1820 C C . PHE A 1 230 ? 13.219 -15 -8.789 1 94.5 230 PHE A C 1
ATOM 1822 O O . PHE A 1 230 ? 13.164 -14.414 -7.699 1 94.5 230 PHE A O 1
ATOM 1829 N N . LEU A 1 231 ? 12.219 -15.797 -9.211 1 95.25 231 LEU A N 1
ATOM 1830 C CA . LEU A 1 231 ? 10.938 -15.898 -8.523 1 95.25 231 LEU A CA 1
ATOM 1831 C C . LEU A 1 231 ? 11.062 -16.734 -7.262 1 95.25 231 LEU A C 1
ATOM 1833 O O . LEU A 1 231 ? 10.289 -16.562 -6.312 1 95.25 231 LEU A O 1
ATOM 1837 N N . LEU A 1 232 ? 12.102 -17.594 -7.23 1 95.56 232 LEU A N 1
ATOM 1838 C CA . LEU A 1 232 ? 12.266 -18.469 -6.078 1 95.56 232 LEU A CA 1
ATOM 1839 C C . LEU A 1 232 ? 13.141 -17.812 -5.016 1 95.56 232 LEU A C 1
ATOM 1841 O O . LEU A 1 232 ? 12.812 -17.859 -3.826 1 95.56 232 LEU A O 1
ATOM 1845 N N . PHE A 1 233 ? 14.242 -17.125 -5.48 1 95.62 233 PHE A N 1
ATOM 1846 C CA . PHE A 1 233 ? 15.32 -16.891 -4.531 1 95.62 233 PHE A CA 1
ATOM 1847 C C . PHE A 1 233 ? 15.516 -15.398 -4.285 1 95.62 233 PHE A C 1
ATOM 1849 O O . PHE A 1 233 ? 16.156 -15.008 -3.309 1 95.62 233 PHE A O 1
ATOM 1856 N N . ASP A 1 234 ? 15.148 -14.555 -5.207 1 94.94 234 ASP A N 1
ATOM 1857 C CA . ASP A 1 234 ? 15.484 -13.141 -5.039 1 94.94 234 ASP A CA 1
ATOM 1858 C C . ASP A 1 234 ? 14.828 -12.57 -3.787 1 94.94 234 ASP A C 1
ATOM 1860 O O . ASP A 1 234 ? 13.602 -12.477 -3.709 1 94.94 234 ASP A O 1
ATOM 1864 N N . SER A 1 235 ? 15.602 -12.117 -2.879 1 95.81 235 SER A N 1
ATOM 1865 C CA . SER A 1 235 ? 15.109 -11.68 -1.577 1 95.81 235 SER A CA 1
ATOM 1866 C C . SER A 1 235 ? 14.578 -10.25 -1.638 1 95.81 235 SER A C 1
ATOM 1868 O O . SER A 1 235 ? 13.945 -9.781 -0.69 1 95.81 235 SER A O 1
ATOM 1870 N N . ARG A 1 236 ? 14.805 -9.641 -2.777 1 95.81 236 ARG A N 1
ATOM 1871 C CA . ARG A 1 236 ? 14.391 -8.242 -2.891 1 95.81 236 ARG A CA 1
ATOM 1872 C C . ARG A 1 236 ? 13.055 -8.125 -3.615 1 95.81 236 ARG A C 1
ATOM 1874 O O . ARG A 1 236 ? 12.414 -7.078 -3.572 1 95.81 236 ARG A O 1
ATOM 1881 N N . PHE A 1 237 ? 12.625 -9.117 -4.363 1 96.31 237 PHE A N 1
ATOM 1882 C CA . PHE A 1 237 ? 11.398 -9.055 -5.145 1 96.31 237 PHE A CA 1
ATOM 1883 C C . PHE A 1 237 ? 10.195 -9.461 -4.301 1 96.31 237 PHE A C 1
ATOM 1885 O O . PHE A 1 237 ? 10.133 -10.586 -3.801 1 96.31 237 PHE A O 1
ATOM 1892 N N . PRO A 1 238 ? 9.188 -8.578 -4.168 1 96.31 238 PRO A N 1
ATOM 1893 C CA . PRO A 1 238 ? 8.148 -8.742 -3.158 1 96.31 238 PRO A CA 1
ATOM 1894 C C . PRO A 1 238 ? 7.203 -9.906 -3.467 1 96.31 238 PRO A C 1
ATOM 1896 O O . PRO A 1 238 ? 6.344 -10.242 -2.648 1 96.31 238 PRO A O 1
ATOM 1899 N N . ARG A 1 239 ? 7.371 -10.555 -4.566 1 95.62 239 ARG A N 1
ATOM 1900 C CA . ARG A 1 239 ? 6.504 -11.68 -4.902 1 95.62 239 ARG A CA 1
ATOM 1901 C C . ARG A 1 239 ? 7.312 -12.969 -5.066 1 95.62 239 ARG A C 1
ATOM 1903 O O . ARG A 1 239 ? 6.766 -14.008 -5.445 1 95.62 239 ARG A O 1
ATOM 1910 N N . SER A 1 240 ? 8.648 -12.867 -4.832 1 96.81 240 SER A N 1
ATOM 1911 C CA . SER A 1 240 ? 9.43 -14.094 -4.82 1 96.81 240 SER A CA 1
ATOM 1912 C C . SER A 1 240 ? 9.062 -14.977 -3.631 1 96.81 240 SER A C 1
ATOM 1914 O O . SER A 1 240 ? 8.641 -14.477 -2.588 1 96.81 240 SER A O 1
ATOM 1916 N N . VAL A 1 241 ? 9.227 -16.234 -3.83 1 97.38 241 VAL A N 1
ATOM 1917 C CA . VAL A 1 241 ? 8.93 -17.188 -2.764 1 97.38 241 VAL A CA 1
ATOM 1918 C C . VAL A 1 241 ? 9.781 -16.875 -1.536 1 97.38 241 VAL A C 1
ATOM 1920 O O . VAL A 1 241 ? 9.273 -16.859 -0.41 1 97.38 241 VAL A O 1
ATOM 1923 N N . HIS A 1 242 ? 10.992 -16.578 -1.727 1 97.69 242 HIS A N 1
ATOM 1924 C CA . HIS A 1 242 ? 11.914 -16.281 -0.636 1 97.69 242 HIS A CA 1
ATOM 1925 C C . HIS A 1 242 ? 11.477 -15.047 0.136 1 97.69 242 HIS A C 1
ATOM 1927 O O . HIS A 1 242 ? 11.391 -15.078 1.366 1 97.69 242 HIS A O 1
ATOM 1933 N N . TYR A 1 243 ? 11.219 -13.977 -0.517 1 97.75 243 TYR A N 1
ATOM 1934 C CA . TYR A 1 243 ? 10.797 -12.742 0.138 1 97.75 243 TYR A CA 1
ATOM 1935 C C . TYR A 1 243 ? 9.531 -12.969 0.96 1 97.75 243 TYR A C 1
ATOM 1937 O O . TYR A 1 243 ? 9.453 -12.531 2.111 1 97.75 243 TYR A O 1
ATOM 1945 N N . CYS A 1 244 ? 8.57 -13.594 0.311 1 98 244 CYS A N 1
ATOM 1946 C CA . CYS A 1 244 ? 7.277 -13.773 0.957 1 98 244 CYS A CA 1
ATOM 1947 C C . CYS A 1 244 ? 7.398 -14.68 2.176 1 98 244 CYS A C 1
ATOM 1949 O O . CYS A 1 244 ? 6.828 -14.398 3.229 1 98 244 CYS A O 1
ATOM 1951 N N . LEU A 1 245 ? 8.172 -15.727 2.039 1 98 245 LEU A N 1
ATOM 1952 C CA . LEU A 1 245 ? 8.336 -16.641 3.162 1 98 245 LEU A CA 1
ATOM 1953 C C . LEU A 1 245 ? 9.125 -15.984 4.289 1 98 245 LEU A C 1
ATOM 1955 O O . LEU A 1 245 ? 8.836 -16.219 5.469 1 98 245 LEU A O 1
ATOM 1959 N N . ASP A 1 246 ? 10.109 -15.273 3.977 1 98 246 ASP A N 1
ATOM 1960 C CA . ASP A 1 246 ? 10.859 -14.516 4.969 1 98 246 ASP A CA 1
ATOM 1961 C C . ASP A 1 246 ? 9.961 -13.516 5.691 1 98 246 ASP A C 1
ATOM 1963 O O . ASP A 1 246 ? 10.102 -13.305 6.898 1 98 246 ASP A O 1
ATOM 1967 N N . SER A 1 247 ? 9.117 -12.859 4.961 1 98.06 247 SER A N 1
ATOM 1968 C CA . SER A 1 247 ? 8.141 -11.945 5.555 1 98.06 247 SER A CA 1
ATOM 1969 C C . SER A 1 247 ? 7.215 -12.68 6.516 1 98.06 247 SER A C 1
ATOM 1971 O O . SER A 1 247 ? 6.902 -12.164 7.594 1 98.06 247 SER A O 1
ATOM 1973 N N . VAL A 1 248 ? 6.777 -13.867 6.094 1 98.06 248 VAL A N 1
ATOM 1974 C CA . VAL A 1 248 ? 5.945 -14.688 6.969 1 98.06 248 VAL A CA 1
ATOM 1975 C C . VAL A 1 248 ? 6.68 -14.961 8.281 1 98.06 248 VAL A C 1
ATOM 1977 O O . VAL A 1 248 ? 6.102 -14.82 9.359 1 98.06 248 VAL A O 1
ATOM 1980 N N . TYR A 1 249 ? 7.922 -15.305 8.18 1 97.69 249 TYR A N 1
ATOM 1981 C CA . TYR A 1 249 ? 8.742 -15.555 9.359 1 97.69 249 TYR A CA 1
ATOM 1982 C C . TYR A 1 249 ? 8.781 -14.336 10.266 1 97.69 249 TYR A C 1
ATOM 1984 O O . TYR A 1 249 ? 8.602 -14.445 11.477 1 97.69 249 TYR A O 1
ATOM 1992 N N . ARG A 1 250 ? 8.953 -13.203 9.711 1 96.88 250 ARG A N 1
ATOM 1993 C CA . ARG A 1 250 ? 9.047 -11.969 10.492 1 96.88 250 ARG A CA 1
ATOM 1994 C C . ARG A 1 250 ? 7.73 -11.664 11.203 1 96.88 250 ARG A C 1
ATOM 1996 O O . ARG A 1 250 ? 7.727 -11.227 12.352 1 96.88 250 ARG A O 1
ATOM 2003 N N . TYR A 1 251 ? 6.645 -11.859 10.477 1 97.06 251 TYR A N 1
ATOM 2004 C CA . TYR A 1 251 ? 5.348 -11.641 11.117 1 97.06 251 TYR A CA 1
ATOM 2005 C C . TYR A 1 251 ? 5.117 -12.648 12.242 1 97.06 251 TYR A C 1
ATOM 2007 O O . TYR A 1 251 ? 4.582 -12.289 13.289 1 97.06 251 TYR A O 1
ATOM 2015 N N . LEU A 1 252 ? 5.527 -13.898 12.047 1 96.06 252 LEU A N 1
ATOM 2016 C CA . LEU A 1 252 ? 5.367 -14.914 13.086 1 96.06 252 LEU A CA 1
ATOM 2017 C C . LEU A 1 252 ? 6.203 -14.57 14.312 1 96.06 252 LEU A C 1
ATOM 2019 O O . LEU A 1 252 ? 5.766 -14.789 15.445 1 96.06 252 LEU A O 1
ATOM 2023 N N . VAL A 1 253 ? 7.379 -14.031 14.125 1 95.5 253 VAL A N 1
ATOM 2024 C CA . VAL A 1 253 ? 8.25 -13.633 15.227 1 95.5 253 VAL A CA 1
ATOM 2025 C C . VAL A 1 253 ? 7.586 -12.516 16.031 1 95.5 253 VAL A C 1
ATOM 2027 O O . VAL A 1 253 ? 7.684 -12.484 17.25 1 95.5 253 VAL A O 1
ATOM 2030 N N . ARG A 1 254 ? 6.945 -11.602 15.32 1 93.75 254 ARG A N 1
ATOM 2031 C CA . ARG A 1 254 ? 6.242 -10.523 15.992 1 93.75 254 ARG A CA 1
ATOM 2032 C C . ARG A 1 254 ? 5.082 -11.055 16.828 1 93.75 254 ARG A C 1
ATOM 2034 O O . ARG A 1 254 ? 4.805 -10.547 17.922 1 93.75 254 ARG A O 1
ATOM 2041 N N . LEU A 1 255 ? 4.43 -12.008 16.297 1 92.81 255 LEU A N 1
ATOM 2042 C CA . LEU A 1 255 ? 3.256 -12.578 16.953 1 92.81 255 LEU A CA 1
ATOM 2043 C C . LEU A 1 255 ? 3.668 -13.492 18.094 1 92.81 255 LEU A C 1
ATOM 2045 O O . LEU A 1 255 ? 2.908 -13.672 19.062 1 92.81 255 LEU A O 1
ATOM 2049 N N . CYS A 1 256 ? 4.836 -14.094 17.969 1 90.81 256 CYS A N 1
ATOM 2050 C CA . CYS A 1 256 ? 5.406 -14.969 18.984 1 90.81 256 CYS A CA 1
ATOM 2051 C C . CYS A 1 256 ? 6.844 -14.578 19.297 1 90.81 256 CYS A C 1
ATOM 2053 O O . CYS A 1 256 ? 7.777 -15.305 18.938 1 90.81 256 CYS A O 1
ATOM 2055 N N . PRO A 1 257 ? 6.938 -13.523 20.094 1 85.62 257 PRO A N 1
ATOM 2056 C CA . PRO A 1 257 ? 8.305 -13.102 20.422 1 85.62 257 PRO A CA 1
ATOM 2057 C C . PRO A 1 257 ? 9.086 -14.156 21.203 1 85.62 257 PRO A C 1
ATOM 2059 O O . PRO A 1 257 ? 8.531 -14.789 22.094 1 85.62 257 PRO A O 1
ATOM 2062 N N . PRO A 1 258 ? 10.258 -14.344 20.812 1 81.31 258 PRO A N 1
ATOM 2063 C CA . PRO A 1 258 ? 11.055 -15.414 21.422 1 81.31 258 PRO A CA 1
ATOM 2064 C C . PRO A 1 258 ? 11.227 -15.242 22.922 1 81.31 258 PRO A C 1
ATOM 2066 O O . PRO A 1 258 ? 11.406 -16.234 23.641 1 81.31 258 PRO A O 1
ATOM 2069 N N . ASP A 1 259 ? 11.211 -14.102 23.328 1 81.5 259 ASP A N 1
ATOM 2070 C CA . ASP A 1 259 ? 11.523 -13.836 24.734 1 81.5 259 ASP A CA 1
ATOM 2071 C C . ASP A 1 259 ? 10.289 -14.008 25.625 1 81.5 259 ASP A C 1
ATOM 2073 O O . ASP A 1 259 ? 10.383 -13.938 26.844 1 81.5 259 ASP A O 1
ATOM 2077 N N . VAL A 1 260 ? 9.211 -14.242 24.984 1 76.44 260 VAL A N 1
ATOM 2078 C CA . VAL A 1 260 ? 7.988 -14.383 25.766 1 76.44 260 VAL A CA 1
ATOM 2079 C C . VAL A 1 260 ? 7.559 -15.844 25.797 1 76.44 260 VAL A C 1
ATOM 2081 O O . VAL A 1 260 ? 7.352 -16.453 24.75 1 76.44 260 VAL A O 1
ATOM 2084 N N . GLU A 1 261 ? 7.547 -16.391 26.953 1 77.5 261 GLU A N 1
ATOM 2085 C CA . GLU A 1 261 ? 7.188 -17.797 27.109 1 77.5 261 GLU A CA 1
ATOM 2086 C C . GLU A 1 261 ? 5.676 -17.984 27.062 1 77.5 261 GLU A C 1
ATOM 2088 O O . GLU A 1 261 ? 4.918 -17.078 27.391 1 77.5 261 GLU A O 1
ATOM 2093 N N . GLY A 1 262 ? 5.242 -19.109 26.484 1 77.81 262 GLY A N 1
ATOM 2094 C CA . GLY A 1 262 ? 3.84 -19.5 26.547 1 77.81 262 GLY A CA 1
ATOM 2095 C C . GLY A 1 262 ? 3.006 -18.922 25.422 1 77.81 262 GLY A C 1
ATOM 2096 O O . GLY A 1 262 ? 1.777 -19.016 25.438 1 77.81 262 GLY A O 1
ATOM 2097 N N . GLN A 1 263 ? 3.625 -18.281 24.547 1 81.69 263 GLN A N 1
ATOM 2098 C CA . GLN A 1 263 ? 2.848 -17.703 23.453 1 81.69 263 GLN A CA 1
ATOM 2099 C C . GLN A 1 263 ? 2.641 -18.734 22.344 1 81.69 263 GLN A C 1
ATOM 2101 O O . GLN A 1 263 ? 3.535 -19.531 22.047 1 81.69 263 GLN A O 1
ATOM 2106 N N . PRO A 1 264 ? 1.426 -18.703 21.797 1 86.94 264 PRO A N 1
ATOM 2107 C CA . PRO A 1 264 ? 1.217 -19.578 20.641 1 86.94 264 PRO A CA 1
ATOM 2108 C C . PRO A 1 264 ? 2.111 -19.203 19.453 1 86.94 264 PRO A C 1
ATOM 2110 O O . PRO A 1 264 ? 2.625 -18.094 19.391 1 86.94 264 PRO A O 1
ATOM 2113 N N . GLY A 1 265 ? 2.379 -20.203 18.562 1 91.75 265 GLY A N 1
ATOM 2114 C CA . GLY A 1 265 ? 3.068 -19.922 17.312 1 91.75 265 GLY A CA 1
ATOM 2115 C C . GLY A 1 265 ? 4.449 -20.547 17.234 1 91.75 265 GLY A C 1
ATOM 2116 O O . GLY A 1 265 ? 5.125 -20.438 16.219 1 91.75 265 GLY A O 1
ATOM 2117 N N . ARG A 1 266 ? 4.84 -21.266 18.266 1 92.44 266 ARG A N 1
ATOM 2118 C CA . ARG A 1 266 ? 6.18 -21.844 18.312 1 92.44 266 ARG A CA 1
ATOM 2119 C C . ARG A 1 266 ? 6.352 -22.922 17.266 1 92.44 266 ARG A C 1
ATOM 2121 O O . ARG A 1 266 ? 7.422 -23.047 16.656 1 92.44 266 ARG A O 1
ATOM 2128 N N . GLU A 1 267 ? 5.355 -23.719 17.094 1 93.62 267 GLU A N 1
ATOM 2129 C CA . GLU A 1 267 ? 5.418 -24.781 16.094 1 93.62 267 GLU A CA 1
ATOM 2130 C C . GLU A 1 267 ? 5.52 -24.203 14.688 1 93.62 267 GLU A C 1
ATOM 2132 O O . GLU A 1 267 ? 6.281 -24.719 13.859 1 93.62 267 GLU A O 1
ATOM 2137 N N . SER A 1 268 ? 4.727 -23.172 14.461 1 95.44 268 SER A N 1
ATOM 2138 C CA . SER A 1 268 ? 4.789 -22.5 13.164 1 95.44 268 SER A CA 1
ATOM 2139 C C . SER A 1 268 ? 6.176 -21.922 12.906 1 95.44 268 SER A C 1
ATOM 2141 O O . SER A 1 268 ? 6.707 -22.031 11.797 1 95.44 268 SER A O 1
ATOM 2143 N N . LEU A 1 269 ? 6.758 -21.328 13.93 1 95.31 269 LEU A N 1
ATOM 2144 C CA . LEU A 1 269 ? 8.086 -20.75 13.82 1 95.31 269 LEU A CA 1
ATOM 2145 C C . LEU A 1 269 ? 9.141 -21.812 13.562 1 95.31 269 LEU A C 1
ATOM 2147 O O . LEU A 1 269 ? 10.039 -21.625 12.742 1 95.31 269 LEU A O 1
ATOM 2151 N N . ALA A 1 270 ? 8.992 -22.906 14.211 1 94.94 270 ALA A N 1
ATOM 2152 C CA . ALA A 1 270 ? 9.922 -24.016 14.023 1 94.94 270 ALA A CA 1
ATOM 2153 C C . ALA A 1 270 ? 9.781 -24.625 12.633 1 94.94 270 ALA A C 1
ATOM 2155 O O . ALA A 1 270 ? 10.773 -25.047 12.031 1 94.94 270 ALA A O 1
ATOM 2156 N N . PHE A 1 271 ? 8.578 -24.641 12.148 1 96.44 271 PHE A N 1
ATOM 2157 C CA . PHE A 1 271 ? 8.266 -25.281 10.883 1 96.44 271 PHE A CA 1
ATOM 2158 C C . PHE A 1 271 ? 8.797 -24.484 9.711 1 96.44 271 PHE A C 1
ATOM 2160 O O . PHE A 1 271 ? 9.234 -25.047 8.711 1 96.44 271 PHE A O 1
ATOM 2167 N N . ILE A 1 272 ? 8.781 -23.125 9.805 1 97.12 272 ILE A N 1
ATOM 2168 C CA . ILE A 1 272 ? 9.078 -22.281 8.656 1 97.12 272 ILE A CA 1
ATOM 2169 C C . ILE A 1 272 ? 10.586 -22.203 8.445 1 97.12 272 ILE A C 1
ATOM 2171 O O . ILE A 1 272 ? 11.055 -21.984 7.324 1 97.12 272 ILE A O 1
ATOM 2175 N N . LEU A 1 273 ? 11.406 -22.438 9.453 1 96.31 273 LEU A N 1
ATOM 2176 C CA . LEU A 1 273 ? 12.844 -22.234 9.406 1 96.31 273 LEU A CA 1
ATOM 2177 C C . LEU A 1 273 ? 13.5 -23.188 8.398 1 96.31 273 LEU A C 1
ATOM 2179 O O . LEU A 1 273 ? 14.258 -22.75 7.539 1 96.31 273 LEU A O 1
ATOM 2183 N N . PRO A 1 274 ? 13.117 -24.484 8.391 1 95.12 274 PRO A N 1
ATOM 2184 C CA . PRO A 1 274 ? 13.703 -25.375 7.383 1 95.12 274 PRO A CA 1
ATOM 2185 C C . PRO A 1 274 ? 13.234 -25.031 5.969 1 95.12 274 PRO A C 1
ATOM 2187 O O . PRO A 1 274 ? 13.992 -25.219 5.008 1 95.12 274 PRO A O 1
ATOM 2190 N N . LEU A 1 275 ? 12 -24.562 5.781 1 94.94 275 LEU A N 1
ATOM 2191 C CA . LEU A 1 275 ? 11.508 -24.172 4.469 1 94.94 275 LEU A CA 1
ATOM 2192 C C . LEU A 1 275 ? 12.336 -23.016 3.91 1 94.94 275 LEU A C 1
ATOM 2194 O O . LEU A 1 275 ? 12.711 -23.016 2.734 1 94.94 275 LEU A O 1
ATOM 2198 N N . LEU A 1 276 ? 12.617 -22.062 4.766 1 96.12 276 LEU A N 1
ATOM 2199 C CA . LEU A 1 276 ? 13.398 -20.906 4.371 1 96.12 276 LEU A CA 1
ATOM 2200 C C . LEU A 1 276 ? 14.828 -21.312 4.008 1 96.12 276 LEU A C 1
ATOM 2202 O O . LEU A 1 276 ? 15.414 -20.766 3.074 1 96.12 276 LEU A O 1
ATOM 2206 N N . ALA A 1 277 ? 15.367 -22.25 4.723 1 94.69 277 ALA A N 1
ATOM 2207 C CA . ALA A 1 277 ? 16.75 -22.688 4.523 1 94.69 277 ALA A CA 1
ATOM 2208 C C . ALA A 1 277 ? 16.906 -23.375 3.166 1 94.69 277 ALA A C 1
ATOM 2210 O O . ALA A 1 277 ? 18 -23.422 2.615 1 94.69 277 ALA A O 1
ATOM 2211 N N . GLU A 1 278 ? 15.812 -23.828 2.602 1 93 278 GLU A N 1
ATOM 2212 C CA . GLU A 1 278 ? 15.844 -24.547 1.327 1 93 278 GLU A CA 1
ATOM 2213 C C . GLU A 1 278 ? 15.82 -23.562 0.151 1 93 278 GLU A C 1
ATOM 2215 O O . GLU A 1 278 ? 16.109 -23.953 -0.985 1 93 278 GLU A O 1
ATOM 2220 N N . LEU A 1 279 ? 15.477 -22.312 0.422 1 94.25 279 LEU A N 1
ATOM 2221 C CA . LEU A 1 279 ? 15.312 -21.344 -0.647 1 94.25 279 LEU A CA 1
ATOM 2222 C C . LEU A 1 279 ? 16.641 -20.641 -0.957 1 94.25 279 LEU A C 1
ATOM 2224 O O . LEU A 1 279 ? 16.766 -19.422 -0.789 1 94.25 279 LEU A O 1
ATOM 2228 N N . ARG A 1 280 ? 17.594 -21.391 -1.424 1 91.5 280 ARG A N 1
ATOM 2229 C CA . ARG A 1 280 ? 18.906 -20.938 -1.871 1 91.5 280 ARG A CA 1
ATOM 2230 C C . ARG A 1 280 ? 19.281 -21.578 -3.199 1 91.5 280 ARG A C 1
ATOM 2232 O O . ARG A 1 280 ? 18.906 -22.719 -3.473 1 91.5 280 ARG A O 1
ATOM 2239 N N . PRO A 1 281 ? 20.047 -20.859 -3.98 1 86.56 281 PRO A N 1
ATOM 2240 C CA . PRO A 1 281 ? 20.422 -21.391 -5.289 1 86.56 281 PRO A CA 1
ATOM 2241 C C . PRO A 1 281 ? 21.109 -22.75 -5.191 1 86.56 281 PRO A C 1
ATOM 2243 O O . PRO A 1 281 ? 20.938 -23.609 -6.07 1 86.56 281 PRO A O 1
ATOM 2246 N N . GLN A 1 282 ? 21.781 -22.969 -4.156 1 87.19 282 GLN A N 1
ATOM 2247 C CA . GLN A 1 282 ? 22.516 -24.203 -3.947 1 87.19 282 GLN A CA 1
ATOM 2248 C C . GLN A 1 282 ? 21.578 -25.406 -3.861 1 87.19 282 GLN A C 1
ATOM 2250 O O . GLN A 1 282 ? 21.969 -26.531 -4.113 1 87.19 282 GLN A O 1
ATOM 2255 N N . SER A 1 283 ? 20.375 -25.109 -3.541 1 86.44 283 SER A N 1
ATOM 2256 C CA . SER A 1 283 ? 19.375 -26.172 -3.414 1 86.44 283 SER A CA 1
ATOM 2257 C C . SER A 1 283 ? 19.062 -26.797 -4.77 1 86.44 283 SER A C 1
ATOM 2259 O O . SER A 1 283 ? 18.547 -27.906 -4.84 1 86.44 283 SER A O 1
ATOM 2261 N N . LEU A 1 284 ? 19.359 -26.094 -5.832 1 84.44 284 LEU A N 1
ATOM 2262 C CA . LEU A 1 284 ? 19.094 -26.609 -7.168 1 84.44 284 LEU A CA 1
ATOM 2263 C C . LEU A 1 284 ? 20.375 -27.125 -7.816 1 84.44 284 LEU A C 1
ATOM 2265 O O . LEU A 1 284 ? 20.375 -27.516 -8.984 1 84.44 284 LEU A O 1
ATOM 2269 N N . ALA A 1 285 ? 21.5 -27.109 -7.039 1 81.12 285 ALA A N 1
ATOM 2270 C CA . ALA A 1 285 ? 22.797 -27.469 -7.59 1 81.12 285 ALA A CA 1
ATOM 2271 C C . ALA A 1 285 ? 22.969 -28.984 -7.66 1 81.12 285 ALA A C 1
ATOM 2273 O O . ALA A 1 285 ? 23.75 -29.5 -8.469 1 81.12 285 ALA A O 1
ATOM 2274 N N . SER A 1 286 ? 22.234 -29.672 -6.781 1 80 286 SER A N 1
ATOM 2275 C CA . SER A 1 286 ? 22.344 -31.125 -6.797 1 80 286 SER A CA 1
ATOM 2276 C C . SER A 1 286 ? 21.703 -31.719 -8.047 1 80 286 SER A C 1
ATOM 2278 O O . SER A 1 286 ? 20.672 -31.219 -8.516 1 80 286 SER A O 1
ATOM 2280 N N . PRO A 1 287 ? 22.344 -32.75 -8.617 1 77.5 287 PRO A N 1
ATOM 2281 C CA . PRO A 1 287 ? 21.812 -33.344 -9.844 1 77.5 287 PRO A CA 1
ATOM 2282 C C . PRO A 1 287 ? 20.391 -33.875 -9.688 1 77.5 287 PRO A C 1
ATOM 2284 O O . PRO A 1 287 ? 19.641 -33.906 -10.664 1 77.5 287 PRO A O 1
ATOM 2287 N N . ASP A 1 288 ? 20.031 -34.156 -8.562 1 80.94 288 ASP A N 1
ATOM 2288 C CA . ASP A 1 288 ? 18.703 -34.719 -8.352 1 80.94 288 ASP A CA 1
ATOM 2289 C C . ASP A 1 288 ? 17.688 -33.656 -8.023 1 80.94 288 ASP A C 1
ATOM 2291 O O . ASP A 1 288 ? 16.484 -33.906 -7.973 1 80.94 288 ASP A O 1
ATOM 2295 N N . ALA A 1 289 ? 18.188 -32.469 -7.883 1 84.06 289 ALA A N 1
ATOM 2296 C CA . ALA A 1 289 ? 17.297 -31.391 -7.512 1 84.06 289 ALA A CA 1
ATOM 2297 C C . ALA A 1 289 ? 16.625 -30.797 -8.742 1 84.06 289 ALA A C 1
ATOM 2299 O O . ALA A 1 289 ? 17.25 -30.625 -9.789 1 84.06 289 ALA A O 1
ATOM 2300 N N . THR A 1 290 ? 15.266 -30.734 -8.672 1 87 290 THR A N 1
ATOM 2301 C CA . THR A 1 290 ? 14.516 -30.125 -9.766 1 87 290 THR A CA 1
ATOM 2302 C C . THR A 1 290 ? 13.727 -28.922 -9.258 1 87 290 THR A C 1
ATOM 2304 O O . THR A 1 290 ? 13.344 -28.875 -8.094 1 87 290 THR A O 1
ATOM 2307 N N . VAL A 1 291 ? 13.547 -28.047 -10.117 1 89 291 VAL A N 1
ATOM 2308 C CA . VAL A 1 291 ? 12.719 -26.875 -9.812 1 89 291 VAL A CA 1
ATOM 2309 C C . VAL A 1 291 ? 11.32 -27.344 -9.398 1 89 291 VAL A C 1
ATOM 2311 O O . VAL A 1 291 ? 10.742 -26.812 -8.453 1 89 291 VAL A O 1
ATOM 2314 N N . HIS A 1 292 ? 10.867 -28.359 -10.055 1 89.56 292 HIS A N 1
ATOM 2315 C CA . HIS A 1 292 ? 9.547 -28.906 -9.758 1 89.56 292 HIS A CA 1
ATOM 2316 C C . HIS A 1 292 ? 9.469 -29.422 -8.328 1 89.56 292 HIS A C 1
ATOM 2318 O O . HIS A 1 292 ? 8.5 -29.141 -7.613 1 89.56 292 HIS A O 1
ATOM 2324 N N . ALA A 1 293 ? 10.445 -30.094 -7.926 1 91.06 293 ALA A N 1
ATOM 2325 C CA . ALA A 1 293 ? 10.453 -30.672 -6.586 1 91.06 293 ALA A CA 1
ATOM 2326 C C . ALA A 1 293 ? 10.492 -29.594 -5.516 1 91.06 293 ALA A C 1
ATOM 2328 O O . ALA A 1 293 ? 9.812 -29.688 -4.496 1 91.06 293 ALA A O 1
ATOM 2329 N N . LEU A 1 294 ? 11.289 -28.641 -5.762 1 93.19 294 LEU A N 1
ATOM 2330 C CA . LEU A 1 294 ? 11.398 -27.531 -4.812 1 93.19 294 LEU A CA 1
ATOM 2331 C C . LEU A 1 294 ? 10.086 -26.766 -4.723 1 93.19 294 LEU A C 1
ATOM 2333 O O . LEU A 1 294 ? 9.625 -26.422 -3.627 1 93.19 294 LEU A O 1
ATOM 2337 N N . LEU A 1 295 ? 9.5 -26.516 -5.844 1 93.62 295 LEU A N 1
ATOM 2338 C CA . LEU A 1 295 ? 8.242 -25.781 -5.883 1 93.62 295 LEU A CA 1
ATOM 2339 C C . LEU A 1 295 ? 7.133 -26.578 -5.199 1 93.62 295 LEU A C 1
ATOM 2341 O O . LEU A 1 295 ? 6.316 -26.016 -4.469 1 93.62 295 LEU A O 1
ATOM 2345 N N . THR A 1 296 ? 7.09 -27.828 -5.418 1 91.75 296 THR A N 1
ATOM 2346 C CA . THR A 1 296 ? 6.121 -28.703 -4.762 1 91.75 296 THR A CA 1
ATOM 2347 C C . THR A 1 296 ? 6.301 -28.656 -3.246 1 91.75 296 THR A C 1
ATOM 2349 O O . THR A 1 296 ? 5.32 -28.594 -2.502 1 91.75 296 THR A O 1
ATOM 2352 N N . ARG A 1 297 ? 7.508 -28.688 -2.883 1 93.44 297 ARG A N 1
ATOM 2353 C CA . ARG A 1 297 ? 7.832 -28.594 -1.463 1 93.44 297 ARG A CA 1
ATOM 2354 C C . ARG A 1 297 ? 7.34 -27.281 -0.872 1 93.44 297 ARG A C 1
ATOM 2356 O O . ARG A 1 297 ? 6.816 -27.25 0.244 1 93.44 297 ARG A O 1
ATOM 2363 N N . MET A 1 298 ? 7.504 -26.203 -1.593 1 94.44 298 MET A N 1
ATOM 2364 C CA . MET A 1 298 ? 7.059 -24.891 -1.122 1 94.44 298 MET A CA 1
ATOM 2365 C C . MET A 1 298 ? 5.535 -24.844 -1.029 1 94.44 298 MET A C 1
ATOM 2367 O O . MET A 1 298 ? 4.988 -24.297 -0.075 1 94.44 298 MET A O 1
ATOM 2371 N N . VAL A 1 299 ? 4.848 -25.391 -1.99 1 93.06 299 VAL A N 1
ATOM 2372 C CA . VAL A 1 299 ? 3.391 -25.391 -1.995 1 93.06 299 VAL A CA 1
ATOM 2373 C C . VAL A 1 299 ? 2.873 -26.219 -0.815 1 93.06 299 VAL A C 1
ATOM 2375 O O . VAL A 1 299 ? 2.033 -25.75 -0.045 1 93.06 299 VAL A O 1
ATOM 2378 N N . GLU A 1 300 ? 3.41 -27.391 -0.663 1 93.88 300 GLU A N 1
ATOM 2379 C CA . GLU A 1 300 ? 2.994 -28.266 0.421 1 93.88 300 GLU A CA 1
ATOM 2380 C C . GLU A 1 300 ? 3.371 -27.688 1.782 1 93.88 300 GLU A C 1
ATOM 2382 O O . GLU A 1 300 ? 2.59 -27.766 2.732 1 93.88 300 GLU A O 1
ATOM 2387 N N . GLY A 1 301 ? 4.594 -27.203 1.854 1 94.75 301 GLY A N 1
ATOM 2388 C CA . GLY A 1 301 ? 5.047 -26.594 3.094 1 94.75 301 GLY A CA 1
ATOM 2389 C C . GLY A 1 301 ? 4.199 -25.406 3.518 1 94.75 301 GLY A C 1
ATOM 2390 O O . GLY A 1 301 ? 3.914 -25.234 4.703 1 94.75 301 GLY A O 1
ATOM 2391 N N . THR A 1 302 ? 3.832 -24.625 2.588 1 93.38 302 THR A N 1
ATOM 2392 C CA . THR A 1 302 ? 3 -23.469 2.881 1 93.38 302 THR A CA 1
ATOM 2393 C C . THR A 1 302 ? 1.61 -23.906 3.34 1 93.38 302 THR A C 1
ATOM 2395 O O . THR A 1 302 ? 1.034 -23.297 4.246 1 93.38 302 THR A O 1
ATOM 2398 N N . ALA A 1 303 ? 1.062 -24.891 2.709 1 92.56 303 ALA A N 1
ATOM 2399 C CA . ALA A 1 303 ? -0.229 -25.438 3.127 1 92.56 303 ALA A CA 1
ATOM 2400 C C . ALA A 1 303 ? -0.17 -25.953 4.562 1 92.56 303 ALA A C 1
ATOM 2402 O O . ALA A 1 303 ? -1.086 -25.703 5.352 1 92.56 303 ALA A O 1
ATOM 2403 N N . GLU A 1 304 ? 0.85 -26.641 4.844 1 95.06 304 GLU A N 1
ATOM 2404 C CA . GLU A 1 304 ? 1.036 -27.156 6.199 1 95.06 304 GLU A CA 1
ATOM 2405 C C . GLU A 1 304 ? 1.186 -26.016 7.203 1 95.06 304 GLU A C 1
ATOM 2407 O O . GLU A 1 304 ? 0.66 -26.094 8.312 1 95.06 304 GLU A O 1
ATOM 2412 N N . LEU A 1 305 ? 1.928 -25.062 6.816 1 95.81 305 LEU A N 1
ATOM 2413 C CA . LEU A 1 305 ? 2.113 -23.906 7.68 1 95.81 305 LEU A CA 1
ATOM 2414 C C . LEU A 1 305 ? 0.781 -23.219 7.961 1 95.81 305 LEU A C 1
ATOM 2416 O O . LEU A 1 305 ? 0.525 -22.797 9.094 1 95.81 305 LEU A O 1
ATOM 2420 N N . CYS A 1 306 ? -0.032 -23.062 6.984 1 94.12 306 CYS A N 1
ATOM 2421 C CA . CYS A 1 306 ? -1.356 -22.484 7.16 1 94.12 306 CYS A CA 1
ATOM 2422 C C . CYS A 1 306 ? -2.174 -23.281 8.172 1 94.12 306 CYS A C 1
ATOM 2424 O O . CYS A 1 306 ? -2.865 -22.703 9.008 1 94.12 306 CYS A O 1
ATOM 2426 N N . SER A 1 307 ? -2.068 -24.562 8.062 1 94.12 307 SER A N 1
ATOM 2427 C CA . SER A 1 307 ? -2.781 -25.438 8.992 1 94.12 307 SER A CA 1
ATOM 2428 C C . SER A 1 307 ? -2.271 -25.266 10.414 1 94.12 307 SER A C 1
ATOM 2430 O O . SER A 1 307 ? -3.059 -25.25 11.367 1 94.12 307 SER A O 1
ATOM 2432 N N . LEU A 1 308 ? -1.003 -25.156 10.594 1 94.94 308 LEU A N 1
ATOM 2433 C CA . LEU A 1 308 ? -0.391 -24.969 11.906 1 94.94 308 LEU A CA 1
ATOM 2434 C C . LEU A 1 308 ? -0.815 -23.641 12.516 1 94.94 308 LEU A C 1
ATOM 2436 O O . LEU A 1 308 ? -1.142 -23.562 13.703 1 94.94 308 LEU A O 1
ATOM 2440 N N . ILE A 1 309 ? -0.832 -22.625 11.703 1 94.69 309 ILE A N 1
ATOM 2441 C CA . ILE A 1 309 ? -1.238 -21.297 12.156 1 94.69 309 ILE A CA 1
ATOM 2442 C C . ILE A 1 309 ? -2.693 -21.328 12.617 1 94.69 309 ILE A C 1
ATOM 2444 O O . ILE A 1 309 ? -3.033 -20.766 13.664 1 94.69 309 ILE A O 1
ATOM 2448 N N . SER A 1 310 ? -3.512 -21.984 11.828 1 93.62 310 SER A N 1
ATOM 2449 C CA . SER A 1 310 ? -4.918 -22.094 12.188 1 93.62 310 SER A CA 1
ATOM 2450 C C . SER A 1 310 ? -5.09 -22.812 13.523 1 93.62 310 SER A C 1
ATOM 2452 O O . SER A 1 310 ? -5.887 -22.391 14.367 1 93.62 310 SER A O 1
ATOM 2454 N N . GLN A 1 311 ? -4.348 -23.797 13.742 1 92.69 311 GLN A N 1
ATOM 2455 C CA . GLN A 1 311 ? -4.418 -24.578 14.969 1 92.69 311 GLN A CA 1
ATOM 2456 C C . GLN A 1 311 ? -3.891 -23.781 16.172 1 92.69 311 GLN A C 1
ATOM 2458 O O . GLN A 1 311 ? -4.512 -23.766 17.234 1 92.69 311 GLN A O 1
ATOM 2463 N N . GLU A 1 312 ? -2.816 -23.109 15.984 1 93 312 GLU A N 1
ATOM 2464 C CA . GLU A 1 312 ? -2.137 -22.453 17.094 1 93 312 GLU A CA 1
ATOM 2465 C C . GLU A 1 312 ? -2.854 -21.156 17.484 1 93 312 GLU A C 1
ATOM 2467 O O . GLU A 1 312 ? -2.939 -20.828 18.672 1 93 312 GLU A O 1
ATOM 2472 N N . TYR A 1 313 ? -3.428 -20.516 16.516 1 92.69 313 TYR A N 1
ATOM 2473 C CA . TYR A 1 313 ? -3.939 -19.188 16.828 1 92.69 313 TYR A CA 1
ATOM 2474 C C . TYR A 1 313 ? -5.465 -19.172 16.828 1 92.69 313 TYR A C 1
ATOM 2476 O O . TYR A 1 313 ? -6.086 -18.375 17.516 1 92.69 313 TYR A O 1
ATOM 2484 N N . PHE A 1 314 ? -5.984 -20.094 16.062 1 91.62 314 PHE A N 1
ATOM 2485 C CA . PHE A 1 314 ? -7.43 -19.953 15.898 1 91.62 314 PHE A CA 1
ATOM 2486 C C . PHE A 1 314 ? -8.148 -21.156 16.531 1 91.62 314 PHE A C 1
ATOM 2488 O O . PHE A 1 314 ? -9.383 -21.156 16.625 1 91.62 314 PHE A O 1
ATOM 2495 N N . GLY A 1 315 ? -7.52 -22.094 17.109 1 81.19 315 GLY A N 1
ATOM 2496 C CA . GLY A 1 315 ? -8.086 -23.234 17.812 1 81.19 315 GLY A CA 1
ATOM 2497 C C . GLY A 1 315 ? -8.766 -24.219 16.875 1 81.19 315 GLY A C 1
ATOM 2498 O O . GLY A 1 315 ? -9.461 -25.125 17.328 1 81.19 315 GLY A O 1
ATOM 2499 N N . ARG A 1 316 ? -8.93 -23.938 15.641 1 68 316 ARG A N 1
ATOM 2500 C CA . ARG A 1 316 ? -9.594 -24.875 14.742 1 68 316 ARG A CA 1
ATOM 2501 C C . ARG A 1 316 ? -8.734 -25.156 13.516 1 68 316 ARG A C 1
ATOM 2503 O O . ARG A 1 316 ? -7.848 -24.375 13.18 1 68 316 ARG A O 1
ATOM 2510 N N . LYS A 1 317 ? -8.781 -26.391 13.109 1 57.16 317 LYS A N 1
ATOM 2511 C CA . LYS A 1 317 ? -8.133 -26.703 11.844 1 57.16 317 LYS A CA 1
ATOM 2512 C C . LYS A 1 317 ? -8.773 -25.938 10.695 1 57.16 317 LYS A C 1
ATOM 2514 O O . LYS A 1 317 ? -10 -25.781 10.641 1 57.16 317 LYS A O 1
ATOM 2519 N N . PRO A 1 318 ? -8.016 -24.922 9.984 1 53.16 318 PRO A N 1
ATOM 2520 C CA . PRO A 1 318 ? -8.602 -24.141 8.898 1 53.16 318 PRO A CA 1
ATOM 2521 C C . PRO A 1 318 ? -9.555 -24.953 8.031 1 53.16 318 PRO A C 1
ATOM 2523 O O . PRO A 1 318 ? -9.344 -26.141 7.82 1 53.16 318 PRO A O 1
ATOM 2526 N N . VAL A 1 319 ? -10.938 -24.688 8.07 1 44 319 VAL A N 1
ATOM 2527 C CA . VAL A 1 319 ? -11.75 -25.266 7.004 1 44 319 VAL A CA 1
ATOM 2528 C C . VAL A 1 319 ? -11.148 -24.922 5.645 1 44 319 VAL A C 1
ATOM 2530 O O . VAL A 1 319 ? -11.172 -23.766 5.223 1 44 319 VAL A O 1
ATOM 2533 N N . ILE A 1 320 ? -9.938 -25.062 5.457 1 45.12 320 ILE A N 1
ATOM 2534 C CA . ILE A 1 320 ? -9.508 -24.828 4.082 1 45.12 320 ILE A CA 1
ATOM 2535 C C . ILE A 1 320 ? -10.477 -25.516 3.117 1 45.12 320 ILE A C 1
ATOM 2537 O O . ILE A 1 320 ? -10.789 -26.688 3.273 1 45.12 320 ILE A O 1
ATOM 2541 N N . PRO A 1 321 ? 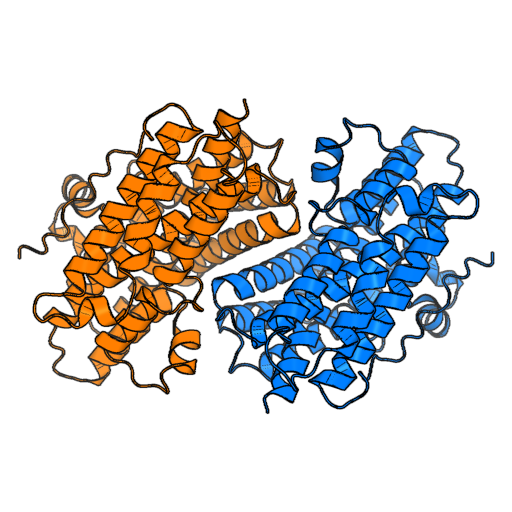-11.398 -24.844 2.559 1 38.59 321 PRO A N 1
ATOM 2542 C CA . PRO A 1 321 ? -12.094 -25.719 1.616 1 38.59 321 PRO A CA 1
ATOM 2543 C C . PRO A 1 321 ? -11.18 -26.781 1.012 1 38.59 321 PRO A C 1
ATOM 2545 O O . PRO A 1 321 ? -10 -26.531 0.781 1 38.59 321 PRO A O 1
ATOM 2548 N N . ASP A 1 322 ? -11.352 -28 1.397 1 33.25 322 ASP A N 1
ATOM 2549 C CA . ASP A 1 322 ? -10.672 -29.172 0.848 1 33.25 322 ASP A CA 1
ATOM 2550 C C . ASP A 1 322 ? -10.273 -28.938 -0.608 1 33.25 322 ASP A C 1
ATOM 2552 O O . ASP A 1 322 ? -11.031 -29.266 -1.523 1 33.25 322 ASP A O 1
ATOM 2556 N N . GLN A 1 323 ? -10.031 -27.734 -1.072 1 36.47 323 GLN A N 1
ATOM 2557 C CA . GLN A 1 323 ? -9.492 -27.875 -2.42 1 36.47 323 GLN A CA 1
ATOM 2558 C C . GLN A 1 323 ? -8.273 -28.781 -2.438 1 36.47 323 GLN A C 1
ATOM 2560 O O . GLN A 1 323 ? -7.219 -28.438 -1.899 1 36.47 323 GLN A O 1
ATOM 2565 N N . THR A 1 324 ? -8.391 -29.984 -2.166 1 32.59 324 THR A N 1
ATOM 2566 C CA . THR A 1 324 ? -7.398 -30.953 -2.625 1 32.59 324 THR A CA 1
ATOM 2567 C C . THR A 1 324 ? -6.625 -30.406 -3.822 1 32.59 324 THR A C 1
ATOM 2569 O O . THR A 1 324 ? -7.191 -30.219 -4.902 1 32.59 324 THR A O 1
ATOM 2572 N N . LEU A 1 325 ? -5.902 -29.422 -3.727 1 35.59 325 LEU A N 1
ATOM 2573 C CA . LEU A 1 325 ? -4.953 -29.141 -4.797 1 35.59 325 LEU A CA 1
ATOM 2574 C C . LEU A 1 325 ? -4.484 -30.422 -5.465 1 35.59 325 LEU A C 1
ATOM 2576 O O . LEU A 1 325 ? -3.77 -31.234 -4.852 1 35.59 325 LEU A O 1
ATOM 2580 N N . GLY A 1 326 ? -5.277 -31.078 -6.211 1 32.59 326 GLY A N 1
ATOM 2581 C CA . GLY A 1 326 ? -4.887 -32.219 -7.016 1 32.59 326 GLY A CA 1
ATOM 2582 C C . GLY A 1 326 ? -3.459 -32.125 -7.52 1 32.59 326 GLY A C 1
ATOM 2583 O O . GLY A 1 326 ? -2.902 -31.047 -7.648 1 32.59 326 GLY A O 1
ATOM 2584 N N . VAL A 1 327 ? -2.684 -33.094 -7.195 1 32.72 327 VAL A N 1
ATOM 2585 C CA . VAL A 1 327 ? -1.365 -33.312 -7.773 1 32.72 327 VAL A CA 1
ATOM 2586 C C . VAL A 1 327 ? -1.341 -32.844 -9.219 1 32.72 327 VAL A C 1
ATOM 2588 O O . VAL A 1 327 ? -2.275 -33.094 -9.984 1 32.72 327 VAL A O 1
ATOM 2591 N N . GLN A 1 328 ? -0.697 -31.719 -9.523 1 37.28 328 GLN A N 1
ATOM 2592 C CA . GLN A 1 328 ? -0.385 -31.203 -10.859 1 37.28 328 GLN A CA 1
ATOM 2593 C C . GLN A 1 328 ? -0.081 -32.344 -11.82 1 37.28 328 GLN A C 1
ATOM 2595 O O . GLN A 1 328 ? 1.07 -32.781 -11.945 1 37.28 328 GLN A O 1
ATOM 2600 N N . VAL A 1 329 ? -0.722 -33.594 -11.844 1 34.81 329 VAL A N 1
ATOM 2601 C CA . VAL A 1 329 ? -0.323 -34.625 -12.805 1 34.81 329 VAL A CA 1
ATOM 2602 C C . VAL A 1 329 ? -0.661 -34.156 -14.219 1 34.81 329 VAL A C 1
ATOM 2604 O O . VAL A 1 329 ? -1.82 -33.875 -14.523 1 34.81 329 VAL A O 1
ATOM 2607 N N . MET A 1 330 ? 0.202 -33.469 -14.836 1 32.31 330 MET A N 1
ATOM 2608 C CA . MET A 1 330 ? 0.119 -33.438 -16.297 1 32.31 330 MET A CA 1
ATOM 2609 C C . MET A 1 330 ? 0.16 -34.844 -16.875 1 32.31 330 MET A C 1
ATOM 2611 O O . MET A 1 330 ? 1.207 -35.5 -16.859 1 32.31 330 MET A O 1
ATOM 2615 N N . THR A 1 331 ? -0.591 -35.875 -16.5 1 28.42 331 THR A N 1
ATOM 2616 C CA . THR A 1 331 ? -0.529 -37.188 -17.156 1 28.42 331 THR A CA 1
ATOM 2617 C C . THR A 1 331 ? -0.673 -37.062 -18.656 1 28.42 331 THR A C 1
ATOM 2619 O O . THR A 1 331 ? -0.529 -38.031 -19.391 1 28.42 331 THR A O 1
ATOM 2622 N N . GLY A 1 332 ? -0.973 -36.094 -19.422 1 26.48 332 GLY A N 1
ATOM 2623 C CA . GLY A 1 332 ? -0.93 -36.625 -20.797 1 26.48 332 GLY A CA 1
ATOM 2624 C C . GLY A 1 332 ? 0.473 -36.938 -21.266 1 26.48 332 GLY A C 1
ATOM 2625 O O . GLY A 1 332 ? 1.455 -36.469 -20.688 1 26.48 332 GLY A O 1
ATOM 2626 N N . MET B 1 1 ? 25.109 8.773 -10.891 1 55.44 1 MET B N 1
ATOM 2627 C CA . MET B 1 1 ? 23.906 8.102 -11.375 1 55.44 1 MET B CA 1
ATOM 2628 C C . MET B 1 1 ? 23.047 7.613 -10.211 1 55.44 1 MET B C 1
ATOM 2630 O O . MET B 1 1 ? 21.875 7.965 -10.117 1 55.44 1 MET B O 1
ATOM 2634 N N . ILE B 1 2 ? 23.766 7.109 -9.227 1 69.62 2 ILE B N 1
ATOM 2635 C CA . ILE B 1 2 ? 23.062 6.523 -8.086 1 69.62 2 ILE B CA 1
ATOM 2636 C C . ILE B 1 2 ? 22.469 7.633 -7.219 1 69.62 2 ILE B C 1
ATOM 2638 O O . ILE B 1 2 ? 21.312 7.555 -6.816 1 69.62 2 ILE B O 1
ATOM 2642 N N . ALA B 1 3 ? 23.109 8.828 -7.41 1 85.75 3 ALA B N 1
ATOM 2643 C CA . ALA B 1 3 ? 22.641 9.93 -6.562 1 85.75 3 ALA B CA 1
ATOM 2644 C C . ALA B 1 3 ? 21.422 10.602 -7.164 1 85.75 3 ALA B C 1
ATOM 2646 O O . ALA B 1 3 ? 20.484 10.945 -6.441 1 85.75 3 ALA B O 1
ATOM 2647 N N . ARG B 1 4 ? 21.422 10.727 -8.469 1 90.31 4 ARG B N 1
ATOM 2648 C CA . ARG B 1 4 ? 20.297 11.375 -9.141 1 90.31 4 ARG B CA 1
ATOM 2649 C C . ARG B 1 4 ? 19.031 10.531 -9.039 1 90.31 4 ARG B C 1
ATOM 2651 O O . ARG B 1 4 ? 17.953 11.055 -8.789 1 90.31 4 ARG B O 1
ATOM 2658 N N . ILE B 1 5 ? 19.188 9.25 -9.195 1 93.5 5 ILE B N 1
ATOM 2659 C CA . ILE B 1 5 ? 18.062 8.336 -9.094 1 93.5 5 ILE B CA 1
ATOM 2660 C C . ILE B 1 5 ? 17.5 8.367 -7.672 1 93.5 5 ILE B C 1
ATOM 2662 O O . ILE B 1 5 ? 16.281 8.438 -7.473 1 93.5 5 ILE B O 1
ATOM 2666 N N . ALA B 1 6 ? 18.422 8.406 -6.73 1 94.94 6 ALA B N 1
ATOM 2667 C CA . ALA B 1 6 ? 18.016 8.461 -5.324 1 94.94 6 ALA B CA 1
ATOM 2668 C C . ALA B 1 6 ? 17.234 9.734 -5.027 1 94.94 6 ALA B C 1
ATOM 2670 O O . ALA B 1 6 ? 16.219 9.695 -4.328 1 94.94 6 ALA B O 1
ATOM 2671 N N . GLU B 1 7 ? 17.656 10.797 -5.586 1 96.06 7 GLU B N 1
ATOM 2672 C CA . GLU B 1 7 ? 16.984 12.086 -5.375 1 96.06 7 GLU B CA 1
ATOM 2673 C C . GLU B 1 7 ? 15.578 12.086 -5.965 1 96.06 7 GLU B C 1
ATOM 2675 O O . GLU B 1 7 ? 14.641 12.555 -5.328 1 96.06 7 GLU B O 1
ATOM 2680 N N . HIS B 1 8 ? 15.484 11.578 -7.156 1 96.62 8 HIS B N 1
ATOM 2681 C CA . HIS B 1 8 ? 14.172 11.523 -7.793 1 96.62 8 HIS B CA 1
ATOM 2682 C C . HIS B 1 8 ? 13.234 10.594 -7.027 1 96.62 8 HIS B C 1
ATOM 2684 O O . HIS B 1 8 ? 12.039 10.883 -6.898 1 96.62 8 HIS B O 1
ATOM 2690 N N . CYS B 1 9 ? 13.781 9.5 -6.527 1 97.5 9 CYS B N 1
ATOM 2691 C CA . CYS B 1 9 ? 12.984 8.586 -5.719 1 97.5 9 CYS B CA 1
ATOM 2692 C C . CYS B 1 9 ? 12.492 9.273 -4.453 1 97.5 9 CYS B C 1
ATOM 2694 O O . CYS B 1 9 ? 11.305 9.211 -4.129 1 97.5 9 CYS B O 1
ATOM 2696 N N . PHE B 1 10 ? 13.398 10.023 -3.799 1 97.69 10 PHE B N 1
ATOM 2697 C CA . PHE B 1 10 ? 13.102 10.734 -2.561 1 97.69 10 PHE B CA 1
ATOM 2698 C C . PHE B 1 10 ? 11.992 11.758 -2.773 1 97.69 10 PHE B C 1
ATOM 2700 O O . PHE B 1 10 ? 11.016 11.781 -2.027 1 97.69 10 PHE B O 1
ATOM 2707 N N . TRP B 1 11 ? 12.023 12.461 -3.824 1 97.25 11 TRP B N 1
ATOM 2708 C CA . TRP B 1 11 ? 11.078 13.539 -4.086 1 97.25 11 TRP B CA 1
ATOM 2709 C C . TRP B 1 11 ? 9.758 12.984 -4.621 1 97.25 11 TRP B C 1
ATOM 2711 O O . TRP B 1 11 ? 8.688 13.531 -4.344 1 97.25 11 TRP B O 1
ATOM 2721 N N . LEU B 1 12 ? 9.859 11.906 -5.34 1 98 12 LEU B N 1
ATOM 2722 C CA . LEU B 1 12 ? 8.633 11.266 -5.793 1 98 12 LEU B CA 1
ATOM 2723 C C . LEU B 1 12 ? 7.758 10.867 -4.605 1 98 12 LEU B C 1
ATOM 2725 O O . LEU B 1 12 ? 6.562 11.156 -4.59 1 98 12 LEU B O 1
ATOM 2729 N N . GLY B 1 13 ? 8.398 10.266 -3.633 1 98.06 13 GLY B N 1
ATOM 2730 C CA . GLY B 1 13 ? 7.664 9.914 -2.426 1 98.06 13 GLY B CA 1
ATOM 2731 C C . GLY B 1 13 ? 7.086 11.117 -1.71 1 98.06 13 GLY B C 1
ATOM 2732 O O . GLY B 1 13 ? 5.93 11.102 -1.286 1 98.06 13 GLY B O 1
ATOM 2733 N N . ARG B 1 14 ? 7.82 12.188 -1.655 1 97.44 14 ARG B N 1
ATOM 2734 C CA . ARG B 1 14 ? 7.387 13.406 -0.974 1 97.44 14 ARG B CA 1
ATOM 2735 C C . ARG B 1 14 ? 6.219 14.055 -1.705 1 97.44 14 ARG B C 1
ATOM 2737 O O . ARG B 1 14 ? 5.242 14.469 -1.079 1 97.44 14 ARG B O 1
ATOM 2744 N N . TYR B 1 15 ? 6.336 14.102 -3 1 98 15 TYR B N 1
ATOM 2745 C CA . TYR B 1 15 ? 5.293 14.75 -3.787 1 98 15 TYR B CA 1
ATOM 2746 C C . TYR B 1 15 ? 3.982 13.984 -3.701 1 98 15 TYR B C 1
ATOM 2748 O O . TYR B 1 15 ? 2.912 14.578 -3.559 1 98 15 TYR B O 1
ATOM 2756 N N . LEU B 1 16 ? 4.062 12.688 -3.764 1 98.19 16 LEU B N 1
ATOM 2757 C CA . LEU B 1 16 ? 2.852 11.883 -3.676 1 98.19 16 LEU B CA 1
ATOM 2758 C C . LEU B 1 16 ? 2.203 12.031 -2.303 1 98.19 16 LEU B C 1
ATOM 2760 O O . LEU B 1 16 ? 0.993 12.242 -2.203 1 98.19 16 LEU B O 1
ATOM 2764 N N . GLU B 1 17 ? 2.994 11.969 -1.284 1 97.19 17 GLU B N 1
ATOM 2765 C CA . GLU B 1 17 ? 2.457 12.117 0.066 1 97.19 17 GLU B CA 1
ATOM 2766 C C . GLU B 1 17 ? 1.884 13.516 0.281 1 97.19 17 GLU B C 1
ATOM 2768 O O . GLU B 1 17 ? 0.854 13.672 0.94 1 97.19 17 GLU B O 1
ATOM 2773 N N . ARG B 1 18 ? 2.535 14.516 -0.263 1 96.88 18 ARG B N 1
ATOM 2774 C CA . ARG B 1 18 ? 2.057 15.891 -0.162 1 96.88 18 ARG B CA 1
ATOM 2775 C C . ARG B 1 18 ? 0.709 16.047 -0.856 1 96.88 18 ARG B C 1
ATOM 2777 O O . ARG B 1 18 ? -0.191 16.703 -0.329 1 96.88 18 ARG B O 1
ATOM 2784 N N . ALA B 1 19 ? 0.6 15.477 -2.01 1 97.94 19 ALA B N 1
ATOM 2785 C CA . ALA B 1 19 ? -0.654 15.547 -2.754 1 97.94 19 ALA B CA 1
ATOM 2786 C C . ALA B 1 19 ? -1.792 14.891 -1.978 1 97.94 19 ALA B C 1
ATOM 2788 O O . ALA B 1 19 ? -2.9 15.422 -1.913 1 97.94 19 ALA B O 1
ATOM 2789 N N . GLU B 1 20 ? -1.486 13.75 -1.416 1 96.56 20 GLU B N 1
ATOM 2790 C CA . GLU B 1 20 ? -2.502 13.047 -0.637 1 96.56 20 GLU B CA 1
ATOM 2791 C C . GLU B 1 20 ? -2.916 13.859 0.587 1 96.56 20 GLU B C 1
ATOM 2793 O O . GLU B 1 20 ? -4.105 13.977 0.891 1 96.56 20 GLU B O 1
ATOM 2798 N N . SER B 1 21 ? -1.992 14.391 1.264 1 94.69 21 SER B N 1
ATOM 2799 C CA . SER B 1 21 ? -2.254 15.18 2.467 1 94.69 21 SER B CA 1
ATOM 2800 C C . SER B 1 21 ? -3.076 16.422 2.14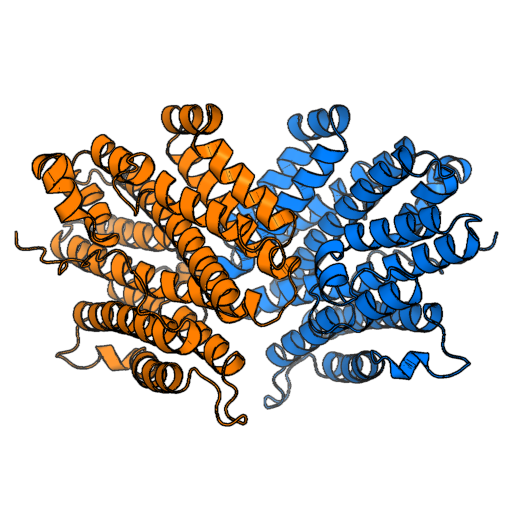5 1 94.69 21 SER B C 1
ATOM 2802 O O . SER B 1 21 ? -4.012 16.766 2.873 1 94.69 21 SER B O 1
ATOM 2804 N N . LEU B 1 22 ? -2.693 17.062 1.091 1 96.44 22 LEU B N 1
ATOM 2805 C CA . LEU B 1 22 ? -3.42 18.25 0.682 1 96.44 22 LEU B CA 1
ATOM 2806 C C . LEU B 1 22 ? -4.867 17.922 0.34 1 96.44 22 LEU B C 1
ATOM 2808 O O . LEU B 1 22 ? -5.789 18.609 0.79 1 96.44 22 LEU B O 1
ATOM 2812 N N . ALA B 1 23 ? -5.035 16.875 -0.462 1 96.94 23 ALA B N 1
ATOM 2813 C CA . ALA B 1 23 ? -6.383 16.453 -0.822 1 96.94 23 ALA B CA 1
ATOM 2814 C C . ALA B 1 23 ? -7.195 16.094 0.421 1 96.94 23 ALA B C 1
ATOM 2816 O O . ALA B 1 23 ? -8.383 16.422 0.505 1 96.94 23 ALA B O 1
ATOM 2817 N N . ARG B 1 24 ? -6.59 15.492 1.31 1 93.62 24 ARG B N 1
ATOM 2818 C CA . ARG B 1 24 ? -7.25 15.078 2.543 1 93.62 24 ARG B CA 1
ATOM 2819 C C . ARG B 1 24 ? -7.676 16.281 3.369 1 93.62 24 ARG B C 1
ATOM 2821 O O . ARG B 1 24 ? -8.773 16.312 3.922 1 93.62 24 ARG B O 1
ATOM 2828 N N . VAL B 1 25 ? -6.828 17.234 3.555 1 93.31 25 VAL B N 1
ATOM 2829 C CA . VAL B 1 25 ? -7.109 18.438 4.336 1 93.31 25 VAL B CA 1
ATOM 2830 C C . VAL B 1 25 ? -8.227 19.234 3.674 1 93.31 25 VAL B C 1
ATOM 2832 O O . VAL B 1 25 ? -9.141 19.719 4.352 1 93.31 25 VAL B O 1
ATOM 2835 N N . LEU B 1 26 ? -8.164 19.344 2.371 1 95 26 LEU B N 1
ATOM 2836 C CA . LEU B 1 26 ? -9.188 20.078 1.649 1 95 26 LEU B CA 1
ATOM 2837 C C . LEU B 1 26 ? -10.539 19.391 1.756 1 95 26 LEU B C 1
ATOM 2839 O O . LEU B 1 26 ? -11.57 20.031 1.949 1 95 26 LEU B O 1
ATOM 2843 N N . GLN B 1 27 ? -10.5 18.094 1.662 1 92.19 27 GLN B N 1
ATOM 2844 C CA . GLN B 1 27 ? -11.727 17.312 1.774 1 92.19 27 GLN B CA 1
ATOM 2845 C C . GLN B 1 27 ? -12.352 17.469 3.154 1 92.19 27 GLN B C 1
ATOM 2847 O O . GLN B 1 27 ? -13.562 17.688 3.27 1 92.19 27 GLN B O 1
ATOM 2852 N N . MET B 1 28 ? -11.57 17.359 4.141 1 86.38 28 MET B N 1
ATOM 2853 C CA . MET B 1 28 ? -12.031 17.5 5.516 1 86.38 28 MET B CA 1
ATOM 2854 C C . MET B 1 28 ? -12.539 18.922 5.77 1 86.38 28 MET B C 1
ATOM 2856 O O . MET B 1 28 ? -13.57 19.109 6.43 1 86.38 28 MET B O 1
ATOM 2860 N N . THR B 1 29 ? -11.797 19.859 5.316 1 88.69 29 THR B N 1
ATOM 2861 C CA . THR B 1 29 ? -12.164 21.25 5.527 1 88.69 29 THR B CA 1
ATOM 2862 C C . THR B 1 29 ? -13.492 21.578 4.848 1 88.69 29 THR B C 1
ATOM 2864 O O . THR B 1 29 ? -14.328 22.281 5.41 1 88.69 29 THR B O 1
ATOM 2867 N N . GLU B 1 30 ? -13.648 21.047 3.664 1 87.12 30 GLU B N 1
ATOM 2868 C CA . GLU B 1 30 ? -14.914 21.234 2.953 1 87.12 30 GLU B CA 1
ATOM 2869 C C . GLU B 1 30 ? -16.078 20.656 3.744 1 87.12 30 GLU B C 1
ATOM 2871 O O . GLU B 1 30 ? -17.156 21.25 3.805 1 87.12 30 GLU B O 1
ATOM 2876 N N . GLN B 1 31 ? -15.859 19.516 4.309 1 82.25 31 GLN B N 1
ATOM 2877 C CA . GLN B 1 31 ? -16.891 18.875 5.105 1 82.25 31 GLN B CA 1
ATOM 2878 C C . GLN B 1 31 ? -17.188 19.672 6.379 1 82.25 31 GLN B C 1
ATOM 2880 O O . GLN B 1 31 ? -18.344 19.812 6.777 1 82.25 31 GLN B O 1
ATOM 2885 N N . LEU B 1 32 ? -16.172 20.172 7.023 1 79.31 32 LEU B N 1
ATOM 2886 C CA . LEU B 1 32 ? -16.297 20.969 8.242 1 79.31 32 LEU B CA 1
ATOM 2887 C C . LEU B 1 32 ? -17.047 22.266 7.961 1 79.31 32 LEU B C 1
ATOM 2889 O O . LEU B 1 32 ? -17.828 22.734 8.789 1 79.31 32 LEU B O 1
ATOM 2893 N N . SER B 1 33 ? -16.766 22.828 6.891 1 82.19 33 SER B N 1
ATOM 2894 C CA . SER B 1 33 ? -17.375 24.109 6.527 1 82.19 33 SER B CA 1
ATOM 2895 C C . SER B 1 33 ? -18.875 23.953 6.305 1 82.19 33 SER B C 1
ATOM 2897 O O . SER B 1 33 ? -19.641 24.906 6.504 1 82.19 33 SER B O 1
ATOM 2899 N N . LEU B 1 34 ? -19.234 22.781 5.961 1 76.12 34 LEU B N 1
ATOM 2900 C CA . LEU B 1 34 ? -20.641 22.516 5.711 1 76.12 34 LEU B CA 1
ATOM 2901 C C . LEU B 1 34 ? -21.359 22.141 7.004 1 76.12 34 LEU B C 1
ATOM 2903 O O . LEU B 1 34 ? -22.547 22.484 7.18 1 76.12 34 LEU B O 1
ATOM 2907 N N . ASP B 1 35 ? -20.688 21.453 7.918 1 70.94 35 ASP B N 1
ATOM 2908 C CA . ASP B 1 35 ? -21.328 20.906 9.109 1 70.94 35 ASP B CA 1
ATOM 2909 C C . ASP B 1 35 ? -21.359 21.938 10.242 1 70.94 35 ASP B C 1
ATOM 2911 O O . ASP B 1 35 ? -22.359 22.062 10.938 1 70.94 35 ASP B O 1
ATOM 2915 N N . ALA B 1 36 ? -20.172 22.469 10.742 1 61.34 36 ALA B N 1
ATOM 2916 C CA . ALA B 1 36 ? -19.953 23.078 12.055 1 61.34 36 ALA B CA 1
ATOM 2917 C C . ALA B 1 36 ? -20.406 24.547 12.047 1 61.34 36 ALA B C 1
ATOM 2919 O O . ALA B 1 36 ? -20.5 25.172 13.102 1 61.34 36 ALA B O 1
ATOM 2920 N N . GLU B 1 37 ? -21.281 24.906 11.219 1 62.5 37 GLU B N 1
ATOM 2921 C CA . GLU B 1 37 ? -21.609 26.328 11.281 1 62.5 37 GLU B CA 1
ATOM 2922 C C . GLU B 1 37 ? -20.422 27.156 11.711 1 62.5 37 GLU B C 1
ATOM 2924 O O . GLU B 1 37 ? -20.547 28.078 12.531 1 62.5 37 GLU B O 1
ATOM 2929 N N . LEU B 1 38 ? -19.266 26.719 11.547 1 67.81 38 LEU B N 1
ATOM 2930 C CA . LEU B 1 38 ? -18.094 27.516 11.859 1 67.81 38 LEU B CA 1
ATOM 2931 C C . LEU B 1 38 ? -17.922 28.656 10.859 1 67.81 38 LEU B C 1
ATOM 2933 O O . LEU B 1 38 ? -18.312 28.531 9.695 1 67.81 38 LEU B O 1
ATOM 2937 N N . ALA B 1 39 ? -17.469 29.766 11.5 1 71 39 ALA B N 1
ATOM 2938 C CA . ALA B 1 39 ? -17.125 30.875 10.617 1 71 39 ALA B CA 1
ATOM 2939 C C . ALA B 1 39 ? -16.094 30.453 9.578 1 71 39 ALA B C 1
ATOM 2941 O O . ALA B 1 39 ? -15.18 29.672 9.891 1 71 39 ALA B O 1
ATOM 2942 N N . SER B 1 40 ? -16.328 30.797 8.383 1 71 40 SER B N 1
ATOM 2943 C CA . SER B 1 40 ? -15.5 30.422 7.238 1 71 40 SER B CA 1
ATOM 2944 C C . SER B 1 40 ? -14.031 30.703 7.508 1 71 40 SER B C 1
ATOM 2946 O O . SER B 1 40 ? -13.156 29.953 7.074 1 71 40 SER B O 1
ATOM 2948 N N . GLU B 1 41 ? -13.758 31.781 8.219 1 72.81 41 GLU B N 1
ATOM 2949 C CA . GLU B 1 41 ? -12.383 32.188 8.523 1 72.81 41 GLU B CA 1
ATOM 2950 C C . GLU B 1 41 ? -11.672 31.109 9.336 1 72.81 41 GLU B C 1
ATOM 2952 O O . GLU B 1 41 ? -10.469 30.906 9.195 1 72.81 41 GLU B O 1
ATOM 2957 N N . HIS B 1 42 ? -12.422 30.422 9.984 1 76.06 42 HIS B N 1
ATOM 2958 C CA . HIS B 1 42 ? -11.844 29.422 10.875 1 76.06 42 HIS B CA 1
ATOM 2959 C C . HIS B 1 42 ? -11.633 28.094 10.156 1 76.06 42 HIS B C 1
ATOM 2961 O O . HIS B 1 42 ? -10.906 27.234 10.641 1 76.06 42 HIS B O 1
ATOM 2967 N N . CYS B 1 43 ? -12.125 28.031 8.969 1 81.75 43 CYS B N 1
ATOM 2968 C CA . CYS B 1 43 ? -12.039 26.766 8.25 1 81.75 43 CYS B CA 1
ATOM 2969 C C . CYS B 1 43 ? -10.969 26.828 7.164 1 81.75 43 CYS B C 1
ATOM 2971 O O . CYS B 1 43 ? -10.156 25.906 7.047 1 81.75 43 CYS B O 1
ATOM 2973 N N . TRP B 1 44 ? -10.906 27.906 6.504 1 90.81 44 TRP B N 1
ATOM 2974 C CA . TRP B 1 44 ? -10.125 27.875 5.27 1 90.81 44 TRP B CA 1
ATOM 2975 C C . TRP B 1 44 ? -8.758 28.516 5.484 1 90.81 44 TRP B C 1
ATOM 2977 O O . TRP B 1 44 ? -7.766 28.078 4.902 1 90.81 44 TRP B O 1
ATOM 2987 N N . THR B 1 45 ? -8.641 29.531 6.352 1 89.62 45 THR B N 1
ATOM 2988 C CA . THR B 1 45 ? -7.363 30.172 6.633 1 89.62 45 THR B CA 1
ATOM 2989 C C . THR B 1 45 ? -6.344 29.172 7.152 1 89.62 45 THR B C 1
ATOM 2991 O O . THR B 1 45 ? -5.176 29.203 6.762 1 89.62 45 THR B O 1
ATOM 2994 N N . PRO B 1 46 ? -6.789 28.203 7.977 1 89.38 46 PRO B N 1
ATOM 2995 C CA . PRO B 1 46 ? -5.852 27.203 8.492 1 89.38 46 PRO B CA 1
ATOM 2996 C C . PRO B 1 46 ? -5.25 26.344 7.395 1 89.38 46 PRO B C 1
ATOM 2998 O O . PRO B 1 46 ? -4.113 25.875 7.516 1 89.38 46 PRO B O 1
ATOM 3001 N N . VAL B 1 47 ? -5.977 26.125 6.324 1 92.19 47 VAL B N 1
ATOM 3002 C CA . VAL B 1 47 ? -5.473 25.312 5.219 1 92.19 47 VAL B CA 1
ATOM 3003 C C . VAL B 1 47 ? -4.211 25.953 4.641 1 92.19 47 VAL B C 1
ATOM 3005 O O . VAL B 1 47 ? -3.211 25.266 4.41 1 92.19 47 VAL B O 1
ATOM 3008 N N . LEU B 1 48 ? -4.281 27.25 4.469 1 93.75 48 LEU B N 1
ATOM 3009 C CA . LEU B 1 48 ? -3.143 28 3.932 1 93.75 48 LEU B CA 1
ATOM 3010 C C . LEU B 1 48 ? -1.963 27.953 4.895 1 93.75 48 LEU B C 1
ATOM 3012 O O . LEU B 1 48 ? -0.812 27.828 4.473 1 93.75 48 LEU B O 1
ATOM 3016 N N . ALA B 1 49 ? -2.248 28 6.125 1 90.31 49 ALA B N 1
ATOM 3017 C CA . ALA B 1 49 ? -1.21 28 7.152 1 90.31 49 ALA B CA 1
ATOM 3018 C C . ALA B 1 49 ? -0.525 26.625 7.223 1 90.31 49 ALA B C 1
ATOM 3020 O O . ALA B 1 49 ? 0.697 26.547 7.371 1 90.31 49 ALA B O 1
ATOM 3021 N N . ILE B 1 50 ? -1.271 25.562 7.141 1 90.44 50 ILE B N 1
ATOM 3022 C CA . ILE B 1 50 ? -0.764 24.188 7.234 1 90.44 50 ILE B CA 1
ATOM 3023 C C . ILE B 1 50 ? 0.27 23.953 6.137 1 90.44 50 ILE B C 1
ATOM 3025 O O . ILE B 1 50 ? 1.297 23.312 6.375 1 90.44 50 ILE B O 1
ATOM 3029 N N . PHE B 1 51 ? 0.029 24.484 4.98 1 91.62 51 PHE B N 1
ATOM 3030 C CA . PHE B 1 51 ? 0.899 24.203 3.848 1 91.62 51 PHE B CA 1
ATOM 3031 C C . PHE B 1 51 ? 1.856 25.359 3.586 1 91.62 51 PHE B C 1
ATOM 3033 O O . PHE B 1 51 ? 2.539 25.375 2.561 1 91.62 51 PHE B O 1
ATOM 3040 N N . GLY B 1 52 ? 1.883 26.328 4.457 1 88.12 52 GLY B N 1
ATOM 3041 C CA . GLY B 1 52 ? 2.838 27.422 4.406 1 88.12 52 GLY B CA 1
ATOM 3042 C C . GLY B 1 52 ? 2.596 28.375 3.248 1 88.12 52 GLY B C 1
ATOM 3043 O O . GLY B 1 52 ? 3.541 28.953 2.703 1 88.12 52 GLY B O 1
ATOM 3044 N N . GLU B 1 53 ? 1.347 28.547 2.877 1 92.5 53 GLU B N 1
ATOM 3045 C CA . GLU B 1 53 ? 1.062 29.281 1.646 1 92.5 53 GLU B CA 1
ATOM 3046 C C . GLU B 1 53 ? 0.271 30.547 1.935 1 92.5 53 GLU B C 1
ATOM 3048 O O . GLU B 1 53 ? -0.234 31.188 1.014 1 92.5 53 GLU B O 1
ATOM 3053 N N . ARG B 1 54 ? 0.136 30.938 3.205 1 91.69 54 ARG B N 1
ATOM 3054 C CA . ARG B 1 54 ? -0.695 32.094 3.572 1 91.69 54 ARG B CA 1
ATOM 3055 C C . ARG B 1 54 ? -0.172 33.375 2.939 1 91.69 54 ARG B C 1
ATOM 3057 O O . ARG B 1 54 ? -0.935 34.125 2.338 1 91.69 54 ARG B O 1
ATOM 3064 N N . GLN B 1 55 ? 1.103 33.594 3.029 1 92.56 55 GLN B N 1
ATOM 3065 C CA . GLN B 1 55 ? 1.703 34.812 2.502 1 92.56 55 GLN B CA 1
ATOM 3066 C C . GLN B 1 55 ? 1.577 34.875 0.982 1 92.56 55 GLN B C 1
ATOM 3068 O O . GLN B 1 55 ? 1.221 35.938 0.427 1 92.56 55 GLN B O 1
ATOM 3073 N N . ALA B 1 56 ? 1.884 33.812 0.373 1 93.81 56 ALA B N 1
ATOM 3074 C CA . ALA B 1 56 ? 1.786 33.75 -1.084 1 93.81 56 ALA B CA 1
ATOM 3075 C C . ALA B 1 56 ? 0.346 33.969 -1.545 1 93.81 56 ALA B C 1
ATOM 3077 O O . ALA B 1 56 ? 0.098 34.625 -2.547 1 93.81 56 ALA B O 1
ATOM 3078 N N . PHE B 1 57 ? -0.552 33.406 -0.842 1 95.62 57 PHE B N 1
ATOM 3079 C CA . PHE B 1 57 ? -1.964 33.562 -1.173 1 95.62 57 PHE B CA 1
ATOM 3080 C C . PHE B 1 57 ? -2.414 35 -0.999 1 95.62 57 PHE B C 1
ATOM 3082 O O . PHE B 1 57 ? -3.07 35.562 -1.877 1 95.62 57 PHE B O 1
ATOM 3089 N N . ALA B 1 58 ? -2.094 35.594 0.13 1 94.19 58 ALA B N 1
ATOM 3090 C CA . ALA B 1 58 ? -2.482 36.969 0.429 1 94.19 58 ALA B CA 1
ATOM 3091 C C . ALA B 1 58 ? -1.902 37.938 -0.596 1 94.19 58 ALA B C 1
ATOM 3093 O O . ALA B 1 58 ? -2.543 38.938 -0.953 1 94.19 58 ALA B O 1
ATOM 3094 N N . ALA B 1 59 ? -0.755 37.719 -1.04 1 94.5 59 ALA B N 1
ATOM 3095 C CA . ALA B 1 59 ? -0.096 38.562 -2.029 1 94.5 59 ALA B CA 1
ATOM 3096 C C . ALA B 1 59 ? -0.838 38.531 -3.361 1 94.5 59 ALA B C 1
ATOM 3098 O O . ALA B 1 59 ? -0.887 39.531 -4.078 1 94.5 59 ALA B O 1
ATOM 3099 N N . ARG B 1 60 ? -1.47 37.469 -3.625 1 93.56 60 ARG B N 1
ATOM 3100 C CA . ARG B 1 60 ? -2.084 37.281 -4.938 1 93.56 60 ARG B CA 1
ATOM 3101 C C . ARG B 1 60 ? -3.58 37.562 -4.887 1 93.56 60 ARG B C 1
ATOM 3103 O O . ARG B 1 60 ? -4.145 38.125 -5.836 1 93.56 60 ARG B O 1
ATOM 3110 N N . HIS B 1 61 ? -4.207 37.219 -3.811 1 94.44 61 HIS B N 1
ATOM 3111 C CA . HIS B 1 61 ? -5.668 37.25 -3.77 1 94.44 61 HIS B CA 1
ATOM 3112 C C . HIS B 1 61 ? -6.16 38.219 -2.699 1 94.44 61 HIS B C 1
ATOM 3114 O O . HIS B 1 61 ? -7.348 38.531 -2.652 1 94.44 61 HIS B O 1
ATOM 3120 N N . GLY B 1 62 ? -5.273 38.656 -1.874 1 93.62 62 GLY B N 1
ATOM 3121 C CA . GLY B 1 62 ? -5.656 39.5 -0.767 1 93.62 62 GLY B CA 1
ATOM 3122 C C . GLY B 1 62 ? -5.969 38.75 0.505 1 93.62 62 GLY B C 1
ATOM 3123 O O . GLY B 1 62 ? -6.426 37.594 0.449 1 93.62 62 GLY B O 1
ATOM 3124 N N . VAL B 1 63 ? -5.758 39.344 1.604 1 91.44 63 VAL B N 1
ATOM 3125 C CA . VAL B 1 63 ? -5.926 38.75 2.922 1 91.44 63 VAL B CA 1
ATOM 3126 C C . VAL B 1 63 ? -7.398 38.406 3.148 1 91.44 63 VAL B C 1
ATOM 3128 O O . VAL B 1 63 ? -7.719 37.406 3.797 1 91.44 63 VAL B O 1
ATOM 3131 N N . GLU B 1 64 ? -8.305 39.125 2.574 1 91 64 GLU B N 1
ATOM 3132 C CA . GLU B 1 64 ? -9.734 38.938 2.781 1 91 64 GLU B CA 1
ATOM 3133 C C . GLU B 1 64 ? -10.219 37.625 2.137 1 91 64 GLU B C 1
ATOM 3135 O O . GLU B 1 64 ? -11.188 37.031 2.596 1 91 64 GLU B O 1
ATOM 3140 N N . ALA B 1 65 ? -9.469 37.188 1.214 1 93.62 65 ALA B N 1
ATOM 3141 C CA . ALA B 1 65 ? -9.867 36 0.464 1 93.62 65 ALA B CA 1
ATOM 3142 C C . ALA B 1 65 ? -9.5 34.719 1.215 1 93.62 65 ALA B C 1
ATOM 3144 O O . ALA B 1 65 ? -9.898 33.625 0.824 1 93.62 65 ALA B O 1
ATOM 3145 N N . GLU B 1 66 ? -8.82 34.844 2.303 1 92.69 66 GLU B N 1
ATOM 3146 C CA . GLU B 1 66 ? -8.344 33.688 3.066 1 92.69 66 GLU B CA 1
ATOM 3147 C C . GLU B 1 66 ? -9.508 32.906 3.668 1 92.69 66 GLU B C 1
ATOM 3149 O O . GLU B 1 66 ? -9.352 31.75 4.031 1 92.69 66 GLU B O 1
ATOM 3154 N N . SER B 1 67 ? -10.664 33.625 3.738 1 90 67 SER B N 1
ATOM 3155 C CA . SER B 1 67 ? -11.828 32.938 4.309 1 90 67 SER B CA 1
ATOM 3156 C C . SER B 1 67 ? -12.75 32.406 3.215 1 90 67 SER B C 1
ATOM 3158 O O . SER B 1 67 ? -13.758 31.766 3.506 1 90 67 SER B O 1
ATOM 3160 N N . ASP B 1 68 ? -12.453 32.656 2.006 1 93.19 68 ASP B N 1
ATOM 3161 C CA . ASP B 1 68 ? -13.25 32.219 0.868 1 93.19 68 ASP B CA 1
ATOM 3162 C C . ASP B 1 68 ? -12.859 30.797 0.426 1 93.19 68 ASP B C 1
ATOM 3164 O O . ASP B 1 68 ? -11.812 30.609 -0.196 1 93.19 68 ASP B O 1
ATOM 3168 N N . GLY B 1 69 ? -13.719 29.875 0.631 1 93.38 69 GLY B N 1
ATOM 3169 C CA . GLY B 1 69 ? -13.453 28.484 0.335 1 93.38 69 GLY B CA 1
ATOM 3170 C C . GLY B 1 69 ? -13.141 28.219 -1.128 1 93.38 69 GLY B C 1
ATOM 3171 O O . GLY B 1 69 ? -12.273 27.406 -1.451 1 93.38 69 GLY B O 1
ATOM 3172 N N . GLU B 1 70 ? -13.828 28.906 -1.956 1 94.69 70 GLU B N 1
ATOM 3173 C CA . GLU B 1 70 ? -13.602 28.75 -3.389 1 94.69 70 GLU B CA 1
ATOM 3174 C C . GLU B 1 70 ? -12.227 29.25 -3.797 1 94.69 70 GLU B C 1
ATOM 3176 O O . GLU B 1 70 ? -11.531 28.609 -4.59 1 94.69 70 GLU B O 1
ATOM 3181 N N . ALA B 1 71 ? -11.836 30.344 -3.246 1 95.81 71 ALA B N 1
ATOM 3182 C CA . ALA B 1 71 ? -10.539 30.938 -3.574 1 95.81 71 ALA B CA 1
ATOM 3183 C C . ALA B 1 71 ? -9.398 30.078 -3.047 1 95.81 71 ALA B C 1
ATOM 3185 O O . ALA B 1 71 ? -8.414 29.828 -3.752 1 95.81 71 ALA B O 1
ATOM 3186 N N . VAL B 1 72 ? -9.539 29.609 -1.869 1 96.31 72 VAL B N 1
ATOM 3187 C CA . VAL B 1 72 ? -8.5 28.797 -1.241 1 96.31 72 VAL B CA 1
ATOM 3188 C C . VAL B 1 72 ? -8.367 27.469 -1.968 1 96.31 72 VAL B C 1
ATOM 3190 O O . VAL B 1 72 ? -7.258 27.031 -2.287 1 96.31 72 VAL B O 1
ATOM 3193 N N . GLN B 1 73 ? -9.5 26.828 -2.236 1 96.62 73 GLN B N 1
ATOM 3194 C CA . GLN B 1 73 ? -9.477 25.547 -2.943 1 96.62 73 GLN B CA 1
ATOM 3195 C C . GLN B 1 73 ? -8.883 25.703 -4.344 1 96.62 73 GLN B C 1
ATOM 3197 O O . GLN B 1 73 ? -8.109 24.859 -4.797 1 96.62 73 GLN B O 1
ATOM 3202 N N . GLY B 1 74 ? -9.289 26.766 -5 1 96.88 74 GLY B N 1
ATOM 3203 C CA . GLY B 1 74 ? -8.734 27.031 -6.316 1 96.88 74 GLY B CA 1
ATOM 3204 C C . GLY B 1 74 ? -7.227 27.234 -6.297 1 96.88 74 GLY B C 1
ATOM 3205 O O . GLY B 1 74 ? -6.512 26.688 -7.141 1 96.88 74 GLY B O 1
ATOM 3206 N N . PHE B 1 75 ? -6.766 27.984 -5.355 1 97.56 75 PHE B N 1
ATOM 3207 C CA . PHE B 1 75 ? -5.348 28.297 -5.203 1 97.56 75 PHE B CA 1
ATOM 3208 C C . PHE B 1 75 ? -4.547 27.031 -4.895 1 97.56 75 PHE B C 1
ATOM 3210 O O . PHE B 1 75 ? -3.471 26.828 -5.457 1 97.56 75 PHE B O 1
ATOM 3217 N N . MET B 1 76 ? -5.09 26.156 -4.086 1 97.75 76 MET B N 1
ATOM 3218 C CA . MET B 1 76 ? -4.379 24.969 -3.613 1 97.75 76 MET B CA 1
ATOM 3219 C C . MET B 1 76 ? -4.523 23.828 -4.598 1 97.75 76 MET B C 1
ATOM 3221 O O . MET B 1 76 ? -3.779 22.844 -4.527 1 97.75 76 MET B O 1
ATOM 3225 N N . THR B 1 77 ? -5.445 23.922 -5.539 1 97.94 77 THR B N 1
ATOM 3226 C CA . THR B 1 77 ? -5.699 22.812 -6.453 1 97.94 77 THR B CA 1
ATOM 3227 C C . THR B 1 77 ? -5.156 23.109 -7.844 1 97.94 77 THR B C 1
ATOM 3229 O O . THR B 1 77 ? -4.434 22.297 -8.422 1 97.94 77 THR B O 1
ATOM 3232 N N . TRP B 1 78 ? -5.402 24.344 -8.305 1 97.06 78 TRP B N 1
ATOM 3233 C CA . TRP B 1 78 ? -5.293 24.547 -9.742 1 97.06 78 TRP B CA 1
ATOM 3234 C C . TRP B 1 78 ? -4.172 25.531 -10.07 1 97.06 78 TRP B C 1
ATOM 3236 O O . TRP B 1 78 ? -3.699 25.578 -11.211 1 97.06 78 TRP B O 1
ATOM 3246 N N . GLU B 1 79 ? -3.775 26.359 -9.195 1 96 79 GLU B N 1
ATOM 3247 C CA . GLU B 1 79 ? -2.844 27.438 -9.531 1 96 79 GLU B CA 1
ATOM 3248 C C . GLU B 1 79 ? -1.423 26.906 -9.688 1 96 79 GLU B C 1
ATOM 3250 O O . GLU B 1 79 ? -0.763 26.578 -8.703 1 96 79 GLU B O 1
ATOM 3255 N N . GLU B 1 80 ? -0.907 27 -10.797 1 93.06 80 GLU B N 1
ATOM 3256 C CA . GLU B 1 80 ? 0.399 26.438 -11.125 1 93.06 80 GLU B CA 1
ATOM 3257 C C . GLU B 1 80 ? 1.526 27.266 -10.508 1 93.06 80 GLU B C 1
ATOM 3259 O O . GLU B 1 80 ? 2.625 26.75 -10.289 1 93.06 80 GLU B O 1
ATOM 3264 N N . SER B 1 81 ? 1.269 28.531 -10.312 1 91.06 81 SER B N 1
ATOM 3265 C CA . SER B 1 81 ? 2.268 29.391 -9.703 1 91.06 81 SER B CA 1
ATOM 3266 C C . SER B 1 81 ? 2.539 29 -8.258 1 91.06 81 SER B C 1
ATOM 3268 O O . SER B 1 81 ? 3.572 29.359 -7.691 1 91.06 81 SER B O 1
ATOM 3270 N N . ASN B 1 82 ? 1.5 28.359 -7.648 1 93.56 82 ASN B N 1
ATOM 3271 C CA . ASN B 1 82 ? 1.69 27.766 -6.332 1 93.56 82 ASN B CA 1
ATOM 3272 C C . ASN B 1 82 ? 2.322 26.375 -6.434 1 93.56 82 ASN B C 1
ATOM 3274 O O . ASN B 1 82 ? 1.649 25.406 -6.785 1 93.56 82 ASN B O 1
ATOM 3278 N N . LEU B 1 83 ? 3.494 26.219 -6 1 90.69 83 LEU B N 1
ATOM 3279 C CA . LEU B 1 83 ? 4.238 24.969 -6.141 1 90.69 83 LEU B CA 1
ATOM 3280 C C . LEU B 1 83 ? 3.672 23.891 -5.23 1 90.69 83 LEU B C 1
ATOM 3282 O O . LEU B 1 83 ? 3.947 22.703 -5.422 1 90.69 83 LEU B O 1
ATOM 3286 N N . SER B 1 84 ? 2.863 24.344 -4.348 1 93.06 84 SER B N 1
ATOM 3287 C CA . SER B 1 84 ? 2.266 23.391 -3.414 1 93.06 84 SER B CA 1
ATOM 3288 C C . SER B 1 84 ? 0.876 22.969 -3.871 1 93.06 84 SER B C 1
ATOM 3290 O O . SER B 1 84 ? 0.225 22.156 -3.217 1 93.06 84 SER B O 1
ATOM 3292 N N . SER B 1 85 ? 0.415 23.547 -4.988 1 97.5 85 SER B N 1
ATOM 3293 C CA . SER B 1 85 ? -0.901 23.172 -5.484 1 97.5 85 SER B CA 1
ATOM 3294 C C . SER B 1 85 ? -0.913 21.703 -5.941 1 97.5 85 SER B C 1
ATOM 3296 O O . SER B 1 85 ? 0.142 21.125 -6.203 1 97.5 85 SER B O 1
ATOM 3298 N N . LEU B 1 86 ? -2.072 21.109 -6.035 1 98.31 86 LEU B N 1
ATOM 3299 C CA . LEU B 1 86 ? -2.205 19.719 -6.469 1 98.31 86 LEU B CA 1
ATOM 3300 C C . LEU B 1 86 ? -1.668 19.547 -7.883 1 98.31 86 LEU B C 1
ATOM 3302 O O . LEU B 1 86 ? -0.96 18.578 -8.164 1 98.31 86 LEU B O 1
ATOM 3306 N N . VAL B 1 87 ? -1.971 20.469 -8.773 1 98 87 VAL B N 1
ATOM 3307 C CA . VAL B 1 87 ? -1.54 20.344 -10.156 1 98 87 VAL B CA 1
ATOM 3308 C C . VAL B 1 87 ? -0.016 20.406 -10.234 1 98 87 VAL B C 1
ATOM 3310 O O . VAL B 1 87 ? 0.609 19.594 -10.922 1 98 87 VAL B O 1
ATOM 3313 N N . SER B 1 88 ? 0.603 21.312 -9.508 1 97.75 88 SER B N 1
ATOM 3314 C CA . SER B 1 88 ? 2.055 21.453 -9.531 1 97.75 88 SER B CA 1
ATOM 3315 C C . SER B 1 88 ? 2.74 20.25 -8.875 1 97.75 88 SER B C 1
ATOM 3317 O O . SER B 1 88 ? 3.732 19.734 -9.398 1 97.75 88 SER B O 1
ATOM 3319 N N . THR B 1 89 ? 2.221 19.875 -7.754 1 98.06 89 THR B N 1
ATOM 3320 C CA . THR B 1 89 ? 2.797 18.766 -7 1 98.06 89 THR B CA 1
ATOM 3321 C C . THR B 1 89 ? 2.729 17.484 -7.805 1 98.06 89 THR B C 1
ATOM 3323 O O . THR B 1 89 ? 3.709 16.734 -7.883 1 98.06 89 THR B O 1
ATOM 3326 N N . LEU B 1 90 ? 1.605 17.188 -8.445 1 98.31 90 LEU B N 1
ATOM 3327 C CA . LEU B 1 90 ? 1.426 15.945 -9.195 1 98.31 90 LEU B CA 1
ATOM 3328 C C . LEU B 1 90 ? 2.176 16 -10.523 1 98.31 90 LEU B C 1
ATOM 3330 O O . LEU B 1 90 ? 2.609 14.969 -11.039 1 98.31 90 LEU B O 1
ATOM 3334 N N . SER B 1 91 ? 2.34 17.219 -11.047 1 98.19 91 SER B N 1
ATOM 3335 C CA . SER B 1 91 ? 3.191 17.375 -12.219 1 98.19 91 SER B CA 1
ATOM 3336 C C . SER B 1 91 ? 4.633 16.984 -11.914 1 98.19 91 SER B C 1
ATOM 3338 O O . SER B 1 91 ? 5.273 16.281 -12.695 1 98.19 91 SER B O 1
ATOM 3340 N N . GLN B 1 92 ? 5.082 17.422 -10.812 1 97.81 92 GLN B N 1
ATOM 3341 C CA . GLN B 1 92 ? 6.438 17.094 -10.391 1 97.81 92 GLN B CA 1
ATOM 3342 C C . GLN B 1 92 ? 6.578 15.602 -10.109 1 97.81 92 GLN B C 1
ATOM 3344 O O . GLN B 1 92 ? 7.594 14.992 -10.453 1 97.81 92 GLN B O 1
ATOM 3349 N N . ALA B 1 93 ? 5.582 15.031 -9.469 1 98.19 93 ALA B N 1
ATOM 3350 C CA . ALA B 1 93 ? 5.598 13.586 -9.219 1 98.19 93 ALA B CA 1
ATOM 3351 C C . ALA B 1 93 ? 5.688 12.805 -10.523 1 98.19 93 ALA B C 1
ATOM 3353 O O . ALA B 1 93 ? 6.465 11.852 -10.633 1 98.19 93 ALA B O 1
ATOM 3354 N N . ARG B 1 94 ? 4.887 13.203 -11.477 1 98.06 94 ARG B N 1
ATOM 3355 C CA . ARG B 1 94 ? 4.883 12.547 -12.773 1 98.06 94 ARG B CA 1
ATOM 3356 C C . ARG B 1 94 ? 6.246 12.648 -13.453 1 98.06 94 ARG B C 1
ATOM 3358 O O . ARG B 1 94 ? 6.766 11.664 -13.969 1 98.06 94 ARG B O 1
ATOM 3365 N N . GLU B 1 95 ? 6.805 13.852 -13.438 1 96.94 95 GLU B N 1
ATOM 3366 C CA . GLU B 1 95 ? 8.109 14.062 -14.055 1 96.94 95 GLU B CA 1
ATOM 3367 C C . GLU B 1 95 ? 9.195 13.25 -13.352 1 96.94 95 GLU B C 1
ATOM 3369 O O . GLU B 1 95 ? 10.094 12.711 -14.008 1 96.94 95 GLU B O 1
ATOM 3374 N N . GLY B 1 96 ? 9.117 13.211 -12.07 1 96.06 96 GLY B N 1
ATOM 3375 C CA . GLY B 1 96 ? 10.047 12.375 -11.32 1 96.06 96 GLY B CA 1
ATOM 3376 C C . GLY B 1 96 ? 9.953 10.906 -11.688 1 96.06 96 GLY B C 1
ATOM 3377 O O . GLY B 1 96 ? 10.977 10.258 -11.93 1 96.06 96 GLY B O 1
ATOM 3378 N N . ALA B 1 97 ? 8.734 10.367 -11.742 1 96.62 97 ALA B N 1
ATOM 3379 C CA . ALA B 1 97 ? 8.523 8.969 -12.102 1 96.62 97 ALA B CA 1
ATOM 3380 C C . ALA B 1 97 ? 9.016 8.688 -13.516 1 96.62 97 ALA B C 1
ATOM 3382 O O . ALA B 1 97 ? 9.594 7.637 -13.781 1 96.62 97 ALA B O 1
ATOM 3383 N N . ARG B 1 98 ? 8.758 9.617 -14.414 1 95.62 98 ARG B N 1
ATOM 3384 C CA . ARG B 1 98 ? 9.18 9.484 -15.805 1 95.62 98 ARG B CA 1
ATOM 3385 C C . ARG B 1 98 ? 10.703 9.398 -15.906 1 95.62 98 ARG B C 1
ATOM 3387 O O . ARG B 1 98 ? 11.234 8.625 -16.703 1 95.62 98 ARG B O 1
ATOM 3394 N N . THR B 1 99 ? 11.375 10.172 -15.133 1 94.81 99 THR B N 1
ATOM 3395 C CA . THR B 1 99 ? 12.828 10.281 -15.172 1 94.81 99 THR B CA 1
ATOM 3396 C C . THR B 1 99 ? 13.477 9 -14.656 1 94.81 99 THR B C 1
ATOM 3398 O O . THR B 1 99 ? 14.57 8.633 -15.094 1 94.81 99 THR B O 1
ATOM 3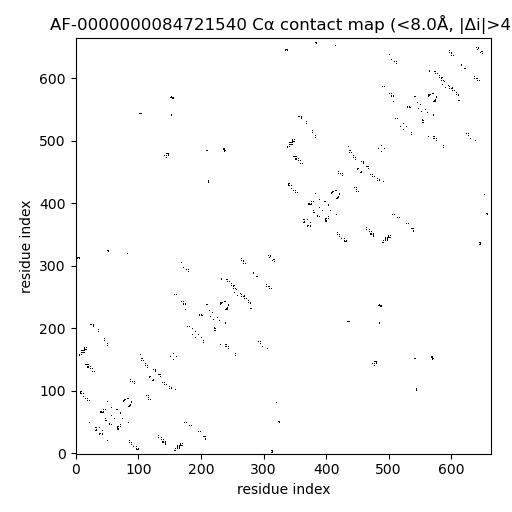401 N N . ILE B 1 100 ? 12.797 8.258 -13.781 1 94.69 100 ILE B N 1
ATOM 3402 C CA . ILE B 1 100 ? 13.422 7.09 -13.172 1 94.69 100 ILE B CA 1
ATOM 3403 C C . ILE B 1 100 ? 12.648 5.832 -13.57 1 94.69 100 ILE B C 1
ATOM 3405 O O . ILE B 1 100 ? 12.43 4.945 -12.742 1 94.69 100 ILE B O 1
ATOM 3409 N N . ARG B 1 101 ? 12.273 5.715 -14.766 1 91.44 101 ARG B N 1
ATOM 3410 C CA . ARG B 1 101 ? 11.523 4.582 -15.312 1 91.44 101 ARG B CA 1
ATOM 3411 C C . ARG B 1 101 ? 12.305 3.285 -15.156 1 91.44 101 ARG B C 1
ATOM 3413 O O . ARG B 1 101 ? 11.719 2.201 -15.117 1 91.44 101 ARG B O 1
ATOM 3420 N N . GLU B 1 102 ? 13.523 3.439 -15 1 87.31 102 GLU B N 1
ATOM 3421 C CA . GLU B 1 102 ? 14.367 2.254 -14.883 1 87.31 102 GLU B CA 1
ATOM 3422 C C . GLU B 1 102 ? 14.164 1.577 -13.523 1 87.31 102 GLU B C 1
ATOM 3424 O O . GLU B 1 102 ? 14.453 0.388 -13.375 1 87.31 102 GLU B O 1
ATOM 3429 N N . VAL B 1 103 ? 13.664 2.338 -12.547 1 89.88 103 VAL B N 1
ATOM 3430 C CA . VAL B 1 103 ? 13.539 1.767 -11.211 1 89.88 103 VAL B CA 1
ATOM 3431 C C . VAL B 1 103 ? 12.07 1.648 -10.836 1 89.88 103 VAL B C 1
ATOM 3433 O O . VAL B 1 103 ? 11.695 0.789 -10.031 1 89.88 103 VAL B O 1
ATOM 3436 N N . VAL B 1 104 ? 11.281 2.494 -11.375 1 91.12 104 VAL B N 1
ATOM 3437 C CA . VAL B 1 104 ? 9.859 2.49 -11.055 1 91.12 104 VAL B CA 1
ATOM 3438 C C . VAL B 1 104 ? 9.141 1.436 -11.891 1 91.12 104 VAL B C 1
ATOM 3440 O O . VAL B 1 104 ? 9.43 1.277 -13.078 1 91.12 104 VAL B O 1
ATOM 3443 N N . SER B 1 105 ? 8.273 0.66 -11.258 1 90.62 105 SER B N 1
ATOM 3444 C CA . SER B 1 105 ? 7.539 -0.359 -12.008 1 90.62 105 SER B CA 1
ATOM 3445 C C . SER B 1 105 ? 6.617 0.271 -13.047 1 90.62 105 SER B C 1
ATOM 3447 O O . SER B 1 105 ? 6.25 1.441 -12.93 1 90.62 105 SER B O 1
ATOM 3449 N N . ARG B 1 106 ? 6.258 -0.494 -13.969 1 88.75 106 ARG B N 1
ATOM 3450 C CA . ARG B 1 106 ? 5.348 -0.043 -15.016 1 88.75 106 ARG B CA 1
ATOM 3451 C C . ARG B 1 106 ? 4.004 0.382 -14.43 1 88.75 106 ARG B C 1
ATOM 3453 O O . ARG B 1 106 ? 3.432 1.392 -14.844 1 88.75 106 ARG B O 1
ATOM 3460 N N . GLU B 1 107 ? 3.508 -0.358 -13.5 1 91.62 107 GLU B N 1
ATOM 3461 C CA . GLU B 1 107 ? 2.223 -0.067 -12.875 1 91.62 107 GLU B CA 1
ATOM 3462 C C . GLU B 1 107 ? 2.254 1.276 -12.148 1 91.62 107 GLU B C 1
ATOM 3464 O O . GLU B 1 107 ? 1.311 2.064 -12.258 1 91.62 107 GLU B O 1
ATOM 3469 N N . CYS B 1 108 ? 3.348 1.537 -11.477 1 93.5 108 CYS B N 1
ATOM 3470 C CA . CYS B 1 108 ? 3.471 2.783 -10.727 1 93.5 108 CYS B CA 1
ATOM 3471 C C . CYS B 1 108 ? 3.516 3.982 -11.672 1 93.5 108 CYS B C 1
ATOM 3473 O O . CYS B 1 108 ? 2.883 5.004 -11.406 1 93.5 108 CYS B O 1
ATOM 3475 N N . TRP B 1 109 ? 4.234 3.83 -12.727 1 94.75 109 TRP B N 1
ATOM 3476 C CA . TRP B 1 109 ? 4.289 4.891 -13.727 1 94.75 109 TRP B CA 1
ATOM 3477 C C . TRP B 1 109 ? 2.906 5.148 -14.32 1 94.75 109 TRP B C 1
ATOM 3479 O O . TRP B 1 109 ? 2.465 6.297 -14.406 1 94.75 109 TRP B O 1
ATOM 3489 N N . GLU B 1 110 ? 2.244 4.059 -14.68 1 94.94 110 GLU B N 1
ATOM 3490 C CA . GLU B 1 110 ? 0.938 4.16 -15.32 1 94.94 110 GLU B CA 1
ATOM 3491 C C . GLU B 1 110 ? -0.071 4.859 -14.414 1 94.94 110 GLU B C 1
ATOM 3493 O O . GLU B 1 110 ? -0.807 5.742 -14.867 1 94.94 110 GLU B O 1
ATOM 3498 N N . VAL B 1 111 ? -0.061 4.508 -13.188 1 96.94 111 VAL B N 1
ATOM 3499 C CA . VAL B 1 111 ? -1.026 5.062 -12.25 1 96.94 111 VAL B CA 1
ATOM 3500 C C . VAL B 1 111 ? -0.704 6.535 -11.984 1 96.94 111 VAL B C 1
ATOM 3502 O O . VAL B 1 111 ? -1.607 7.371 -11.922 1 96.94 111 VAL B O 1
ATOM 3505 N N . THR B 1 112 ? 0.579 6.891 -11.828 1 97.69 112 THR B N 1
ATOM 3506 C CA . THR B 1 112 ? 0.985 8.273 -11.609 1 97.69 112 THR B CA 1
ATOM 3507 C C . THR B 1 112 ? 0.634 9.141 -12.82 1 97.69 112 THR B C 1
ATOM 3509 O O . THR B 1 112 ? 0.101 10.242 -12.664 1 97.69 112 THR B O 1
ATOM 3512 N N . ASN B 1 113 ? 0.93 8.562 -13.961 1 97.62 113 ASN B N 1
ATOM 3513 C CA . ASN B 1 113 ? 0.626 9.266 -15.203 1 97.62 113 ASN B CA 1
ATOM 3514 C C . ASN B 1 113 ? -0.877 9.445 -15.398 1 97.62 113 ASN B C 1
ATOM 3516 O O . ASN B 1 113 ? -1.336 10.508 -15.805 1 97.62 113 ASN B O 1
ATOM 3520 N N . GLU B 1 114 ? -1.578 8.422 -15.148 1 97.81 114 GLU B N 1
ATOM 3521 C CA . GLU B 1 114 ? -3.033 8.453 -15.258 1 97.81 114 GLU B CA 1
ATOM 3522 C C . GLU B 1 114 ? -3.633 9.508 -14.328 1 97.81 114 GLU B C 1
ATOM 3524 O O . GLU B 1 114 ? -4.551 10.234 -14.711 1 97.81 114 GLU B O 1
ATOM 3529 N N . LEU B 1 115 ? -3.145 9.602 -13.102 1 98.12 115 LEU B N 1
ATOM 3530 C CA . LEU B 1 115 ? -3.645 10.562 -12.133 1 98.12 115 LEU B CA 1
ATOM 3531 C C . LEU B 1 115 ? -3.43 11.992 -12.617 1 98.12 115 LEU B C 1
ATOM 3533 O O . LEU B 1 115 ? -4.344 12.82 -12.555 1 98.12 115 LEU B O 1
ATOM 3537 N N . TYR B 1 116 ? -2.258 12.242 -13.094 1 98.12 116 TYR B N 1
ATOM 3538 C CA . TYR B 1 116 ? -1.953 13.586 -13.586 1 98.12 116 TYR B CA 1
ATOM 3539 C C . TYR B 1 116 ? -2.834 13.938 -14.781 1 98.12 116 TYR B C 1
ATOM 3541 O O . TYR B 1 116 ? -3.41 15.031 -14.828 1 98.12 116 TYR B O 1
ATOM 3549 N N . LEU B 1 117 ? -2.959 13 -15.727 1 97.88 117 LEU B N 1
ATOM 3550 C CA . LEU B 1 117 ? -3.752 13.234 -16.938 1 97.88 117 LEU B CA 1
ATOM 3551 C C . LEU B 1 117 ? -5.223 13.43 -16.578 1 97.88 117 LEU B C 1
ATOM 3553 O O . LEU B 1 117 ? -5.91 14.25 -17.203 1 97.88 117 LEU B O 1
ATOM 3557 N N . TRP B 1 118 ? -5.652 12.656 -15.648 1 97.88 118 TRP B N 1
ATOM 3558 C CA . TRP B 1 118 ? -7.02 12.828 -15.156 1 97.88 118 TRP B CA 1
ATOM 3559 C C . TRP B 1 118 ? -7.215 14.211 -14.555 1 97.88 118 TRP B C 1
ATOM 3561 O O . TRP B 1 118 ? -8.219 14.875 -14.828 1 97.88 118 TRP B O 1
ATOM 3571 N N . LEU B 1 119 ? -6.293 14.664 -13.758 1 97.5 119 LEU B N 1
ATOM 3572 C CA . LEU B 1 119 ? -6.375 15.938 -13.055 1 97.5 119 LEU B CA 1
ATOM 3573 C C . LEU B 1 119 ? -6.426 17.094 -14.047 1 97.5 119 LEU B C 1
ATOM 3575 O O . LEU B 1 119 ? -7.262 18 -13.914 1 97.5 119 LEU B O 1
ATOM 3579 N N . VAL B 1 120 ? -5.613 17.062 -15.039 1 95.44 120 VAL B N 1
ATOM 3580 C CA . VAL B 1 120 ? -5.504 18.203 -15.945 1 95.44 120 VAL B CA 1
ATOM 3581 C C . VAL B 1 120 ? -6.5 18.047 -17.094 1 95.44 120 VAL B C 1
ATOM 3583 O O . VAL B 1 120 ? -6.73 19 -17.859 1 95.44 120 VAL B O 1
ATOM 3586 N N . GLY B 1 121 ? -7.102 16.891 -17.188 1 94.75 121 GLY B N 1
ATOM 3587 C CA . GLY B 1 121 ? -8.039 16.625 -18.266 1 94.75 121 GLY B CA 1
ATOM 3588 C C . GLY B 1 121 ? -9.461 17 -17.922 1 94.75 121 GLY B C 1
ATOM 3589 O O . GLY B 1 121 ? -9.727 17.531 -16.844 1 94.75 121 GLY B O 1
ATOM 3590 N N . GLY B 1 122 ? -10.359 16.688 -18.797 1 91.56 122 GLY B N 1
ATOM 3591 C CA . GLY B 1 122 ? -11.766 17.047 -18.672 1 91.56 122 GLY B CA 1
ATOM 3592 C C . GLY B 1 122 ? -12.469 16.312 -17.547 1 91.56 122 GLY B C 1
ATOM 3593 O O . GLY B 1 122 ? -13.297 16.875 -16.844 1 91.56 122 GLY B O 1
ATOM 3594 N N . ALA B 1 123 ? -12.086 15.07 -17.297 1 93.94 123 ALA B N 1
ATOM 3595 C CA . ALA B 1 123 ? -12.758 14.258 -16.281 1 93.94 123 ALA B CA 1
ATOM 3596 C C . ALA B 1 123 ? -12.508 14.805 -14.875 1 93.94 123 ALA B C 1
ATOM 3598 O O . ALA B 1 123 ? -13.414 14.836 -14.047 1 93.94 123 ALA B O 1
ATOM 3599 N N . GLY B 1 124 ? -11.273 15.195 -14.617 1 95.69 124 GLY B N 1
ATOM 3600 C CA . GLY B 1 124 ? -10.945 15.781 -13.328 1 95.69 124 GLY B CA 1
ATOM 3601 C C . GLY B 1 124 ? -11.656 17.094 -13.07 1 95.69 124 GLY B C 1
ATOM 3602 O O . GLY B 1 124 ? -12.18 17.328 -11.977 1 95.69 124 GLY B O 1
ATOM 3603 N N . GLN B 1 125 ? -11.727 17.906 -14.078 1 95.81 125 GLN B N 1
ATOM 3604 C CA . GLN B 1 125 ? -12.398 19.203 -13.961 1 95.81 125 GLN B CA 1
ATOM 3605 C C . GLN B 1 125 ? -13.898 19.031 -13.742 1 95.81 125 GLN B C 1
ATOM 3607 O O . GLN B 1 125 ? -14.5 19.75 -12.945 1 95.81 125 GLN B O 1
ATOM 3612 N N . GLN B 1 126 ? -14.438 18.109 -14.453 1 97.31 126 GLN B N 1
ATOM 3613 C CA . GLN B 1 126 ? -15.859 17.828 -14.305 1 97.31 126 GLN B CA 1
ATOM 3614 C C . GLN B 1 126 ? -16.172 17.312 -12.906 1 97.31 126 GLN B C 1
ATOM 3616 O O . GLN B 1 126 ? -17.156 17.719 -12.289 1 97.31 126 GLN B O 1
ATOM 3621 N N . GLU B 1 127 ? -15.328 16.422 -12.422 1 97.06 127 GLU B N 1
ATOM 3622 C CA . GLU B 1 127 ? -15.539 15.883 -11.078 1 97.06 127 GLU B CA 1
ATOM 3623 C C . GLU B 1 127 ? -15.406 16.984 -10.023 1 97.06 127 GLU B C 1
ATOM 3625 O O . GLU B 1 127 ? -16.172 17 -9.055 1 97.06 127 GLU B O 1
ATOM 3630 N N . TYR B 1 128 ? -14.43 17.859 -10.203 1 96.69 128 TYR B N 1
ATOM 3631 C CA . TYR B 1 128 ? -14.219 18.969 -9.289 1 96.69 128 TYR B CA 1
ATOM 3632 C C . TYR B 1 128 ? -15.477 19.844 -9.188 1 96.69 128 TYR B C 1
ATOM 3634 O O . TYR B 1 128 ? -15.844 20.297 -8.102 1 96.69 128 TYR B O 1
ATOM 3642 N N . ALA B 1 129 ? -16.125 20.078 -10.305 1 96 129 ALA B N 1
ATOM 3643 C CA . ALA B 1 129 ? -17.328 20.906 -10.367 1 96 129 ALA B CA 1
ATOM 3644 C C . ALA B 1 129 ? -18.531 20.172 -9.781 1 96 129 ALA B C 1
ATOM 3646 O O . ALA B 1 129 ? -19.391 20.766 -9.117 1 96 129 ALA B O 1
ATOM 3647 N N . LEU B 1 130 ? -18.594 18.859 -9.961 1 95.88 130 LEU B N 1
ATOM 3648 C CA . LEU B 1 130 ? -19.75 18.062 -9.586 1 95.88 130 LEU B CA 1
ATOM 3649 C C . LEU B 1 130 ? -19.703 17.703 -8.102 1 95.88 130 LEU B C 1
ATOM 3651 O O . LEU B 1 130 ? -20.719 17.75 -7.414 1 95.88 130 LEU B O 1
ATOM 3655 N N . SER B 1 131 ? -18.5 17.281 -7.648 1 96.25 131 SER B N 1
ATOM 3656 C CA . SER B 1 131 ? -18.344 16.812 -6.273 1 96.25 131 SER B CA 1
ATOM 3657 C C . SER B 1 131 ? -16.906 17.016 -5.785 1 96.25 131 SER B C 1
ATOM 3659 O O . SER B 1 131 ? -16.031 16.172 -6.039 1 96.25 131 SER B O 1
ATOM 3661 N N . ARG B 1 132 ? -16.703 18.047 -5 1 94.75 132 ARG B N 1
ATOM 3662 C CA . ARG B 1 132 ? -15.391 18.297 -4.43 1 94.75 132 ARG B CA 1
ATOM 3663 C C . ARG B 1 132 ? -14.922 17.109 -3.592 1 94.75 132 ARG B C 1
ATOM 3665 O O . ARG B 1 132 ? -13.742 16.75 -3.631 1 94.75 132 ARG B O 1
ATOM 3672 N N . PHE B 1 133 ? -15.867 16.594 -2.949 1 93.19 133 PHE B N 1
ATOM 3673 C CA . PHE B 1 133 ? -15.562 15.43 -2.127 1 93.19 133 PHE B CA 1
ATOM 3674 C C . PHE B 1 133 ? -15.039 14.289 -2.986 1 93.19 133 PHE B C 1
ATOM 3676 O O . PHE B 1 133 ? -14 13.703 -2.682 1 93.19 133 PHE B O 1
ATOM 3683 N N . GLY B 1 134 ? -15.773 13.984 -4.039 1 94.94 134 GLY B N 1
ATOM 3684 C CA . GLY B 1 134 ? -15.359 12.93 -4.949 1 94.94 134 GLY B CA 1
ATOM 3685 C C . GLY B 1 134 ? -14.023 13.203 -5.621 1 94.94 134 GLY B C 1
ATOM 3686 O O . GLY B 1 134 ? -13.227 12.289 -5.824 1 94.94 134 GLY B O 1
ATOM 3687 N N . PHE B 1 135 ? -13.82 14.469 -5.93 1 97.69 135 PHE B N 1
ATOM 3688 C CA . PHE B 1 135 ? -12.578 14.898 -6.57 1 97.69 135 PHE B CA 1
ATOM 3689 C C . PHE B 1 135 ? -11.383 14.633 -5.672 1 97.69 135 PHE B C 1
ATOM 3691 O O . PHE B 1 135 ? -10.422 13.977 -6.086 1 97.69 135 PHE B O 1
ATOM 3698 N N . TYR B 1 136 ? -11.445 15.055 -4.461 1 97.25 136 TYR B N 1
ATOM 3699 C CA . TYR B 1 136 ? -10.336 14.883 -3.527 1 97.25 136 TYR B CA 1
ATOM 3700 C C . TYR B 1 136 ? -10.18 13.414 -3.145 1 97.25 136 TYR B C 1
ATOM 3702 O O . TYR B 1 136 ? -9.055 12.93 -2.963 1 97.25 136 TYR B O 1
ATOM 3710 N N . GLN B 1 137 ? -11.242 12.703 -3.062 1 95.44 137 GLN B N 1
ATOM 3711 C CA . GLN B 1 137 ? -11.195 11.281 -2.762 1 95.44 137 GLN B CA 1
ATOM 3712 C C . GLN B 1 137 ? -10.477 10.508 -3.863 1 95.44 137 GLN B C 1
ATOM 3714 O O . GLN B 1 137 ? -9.711 9.586 -3.582 1 95.44 137 GLN B O 1
ATOM 3719 N N . HIS B 1 138 ? -10.773 10.844 -5.098 1 97.25 138 HIS B N 1
ATOM 3720 C CA . HIS B 1 138 ? -10.117 10.188 -6.227 1 97.25 138 HIS B CA 1
ATOM 3721 C C . HIS B 1 138 ? -8.609 10.383 -6.176 1 97.25 138 HIS B C 1
ATOM 3723 O O . HIS B 1 138 ? -7.848 9.438 -6.391 1 97.25 138 HIS B O 1
ATOM 3729 N N . ILE B 1 139 ? -8.18 11.578 -5.883 1 98.12 139 ILE B N 1
ATOM 3730 C CA . ILE B 1 139 ? -6.75 11.875 -5.789 1 98.12 139 ILE B CA 1
ATOM 3731 C C . ILE B 1 139 ? -6.129 11.062 -4.656 1 98.12 139 ILE B C 1
ATOM 3733 O O . ILE B 1 139 ? -5.09 10.422 -4.844 1 98.12 139 ILE B O 1
ATOM 3737 N N . ARG B 1 140 ? -6.77 11.047 -3.533 1 96.56 140 ARG B N 1
ATOM 3738 C CA . ARG B 1 140 ? -6.266 10.305 -2.381 1 96.56 140 ARG B CA 1
ATOM 3739 C C . ARG B 1 140 ? -6.129 8.82 -2.699 1 96.56 140 ARG B C 1
ATOM 3741 O O . ARG B 1 140 ? -5.105 8.203 -2.4 1 96.56 140 ARG B O 1
ATOM 3748 N N . ARG B 1 141 ? -7.098 8.25 -3.318 1 96.75 141 ARG B N 1
ATOM 3749 C CA . ARG B 1 141 ? -7.109 6.824 -3.621 1 96.75 141 ARG B CA 1
ATOM 3750 C C . ARG B 1 141 ? -6.043 6.473 -4.652 1 96.75 141 ARG B C 1
ATOM 3752 O O . ARG B 1 141 ? -5.379 5.441 -4.539 1 96.75 141 ARG B O 1
ATOM 3759 N N . MET B 1 142 ? -5.926 7.316 -5.664 1 97.88 142 MET B N 1
ATOM 3760 C CA . MET B 1 142 ? -4.918 7.055 -6.688 1 97.88 142 MET B CA 1
ATOM 3761 C C . MET B 1 142 ? -3.512 7.137 -6.102 1 97.88 142 MET B C 1
ATOM 3763 O O . MET B 1 142 ? -2.637 6.344 -6.457 1 97.88 142 MET B O 1
ATOM 3767 N N . VAL B 1 143 ? -3.307 8.094 -5.211 1 97.81 143 VAL B N 1
ATOM 3768 C CA . VAL B 1 143 ? -1.998 8.211 -4.578 1 97.81 143 VAL B CA 1
ATOM 3769 C C . VAL B 1 143 ? -1.744 6.996 -3.684 1 97.81 143 VAL B C 1
ATOM 3771 O O . VAL B 1 143 ? -0.645 6.438 -3.684 1 97.81 143 VAL B O 1
ATOM 3774 N N . GLN B 1 144 ? -2.74 6.621 -2.922 1 96.62 144 GLN B N 1
ATOM 3775 C CA . GLN B 1 144 ? -2.602 5.449 -2.064 1 96.62 144 GLN B CA 1
ATOM 3776 C C . GLN B 1 144 ? -2.338 4.191 -2.889 1 96.62 144 GLN B C 1
ATOM 3778 O O . GLN B 1 144 ? -1.587 3.311 -2.465 1 96.62 144 GLN B O 1
ATOM 3783 N N . LEU B 1 145 ? -2.986 4.082 -4.012 1 97.56 145 LEU B N 1
ATOM 3784 C CA . LEU B 1 145 ? -2.719 2.98 -4.93 1 97.56 145 LEU B CA 1
ATOM 3785 C C . LEU B 1 145 ? -1.26 2.988 -5.375 1 97.56 145 LEU B C 1
ATOM 3787 O O . LEU B 1 145 ? -0.602 1.944 -5.379 1 97.56 145 LEU B O 1
ATOM 3791 N N . CYS B 1 146 ? -0.76 4.121 -5.715 1 97.19 146 CYS B N 1
ATOM 3792 C CA . CYS B 1 146 ? 0.632 4.242 -6.133 1 97.19 146 CYS B CA 1
ATOM 3793 C C . CYS B 1 146 ? 1.577 3.799 -5.023 1 97.19 146 CYS B C 1
ATOM 3795 O O . CYS B 1 146 ? 2.516 3.039 -5.27 1 97.19 146 CYS B O 1
ATOM 3797 N N . LEU B 1 147 ? 1.303 4.289 -3.854 1 96.19 147 LEU B N 1
ATOM 3798 C CA . LEU B 1 147 ? 2.15 3.957 -2.713 1 96.19 147 LEU B CA 1
ATOM 3799 C C . LEU B 1 147 ? 2.123 2.457 -2.436 1 96.19 147 LEU B C 1
ATOM 3801 O O . LEU B 1 147 ? 3.156 1.861 -2.123 1 96.19 147 LEU B O 1
ATOM 3805 N N . GLY B 1 148 ? 0.984 1.877 -2.559 1 94.56 148 GLY B N 1
ATOM 3806 C CA . GLY B 1 148 ? 0.876 0.436 -2.402 1 94.56 148 GLY B CA 1
ATOM 3807 C C . GLY B 1 148 ? 1.617 -0.337 -3.477 1 94.56 148 GLY B C 1
ATOM 3808 O O . GLY B 1 148 ? 2.283 -1.333 -3.186 1 94.56 148 GLY B O 1
ATOM 3809 N N . LEU B 1 149 ? 1.537 0.132 -4.691 1 94.94 149 LEU B N 1
ATOM 3810 C CA . LEU B 1 149 ? 2.172 -0.531 -5.824 1 94.94 149 LEU B CA 1
ATOM 3811 C C . LEU B 1 149 ? 3.691 -0.474 -5.707 1 94.94 149 LEU B C 1
ATOM 3813 O O . LEU B 1 149 ? 4.387 -1.404 -6.121 1 94.94 149 LEU B O 1
ATOM 3817 N N . PHE B 1 150 ? 4.211 0.599 -5.141 1 95.44 150 PHE B N 1
ATOM 3818 C CA . PHE B 1 150 ? 5.656 0.659 -4.938 1 95.44 150 PHE B CA 1
ATOM 3819 C C . PHE B 1 150 ? 6.145 -0.562 -4.168 1 95.44 150 PHE B C 1
ATOM 3821 O O . PHE B 1 150 ? 7.09 -1.229 -4.59 1 95.44 150 PHE B O 1
ATOM 3828 N N . ARG B 1 151 ? 5.43 -0.898 -3.18 1 93.62 151 ARG B N 1
ATOM 3829 C CA . ARG B 1 151 ? 5.859 -1.965 -2.281 1 93.62 151 ARG B CA 1
ATOM 3830 C C . ARG B 1 151 ? 5.59 -3.336 -2.891 1 93.62 151 ARG B C 1
ATOM 3832 O O . ARG B 1 151 ? 6.328 -4.289 -2.639 1 93.62 151 ARG B O 1
ATOM 3839 N N . SER B 1 152 ? 4.629 -3.402 -3.742 1 93.19 152 SER B N 1
ATOM 3840 C CA . SER B 1 152 ? 4.195 -4.719 -4.203 1 93.19 152 SER B CA 1
ATOM 3841 C C . SER B 1 152 ? 4.82 -5.062 -5.551 1 93.19 152 SER B C 1
ATOM 3843 O O . SER B 1 152 ? 4.785 -6.219 -5.98 1 93.19 152 SER B O 1
ATOM 3845 N N . THR B 1 153 ? 5.488 -4.074 -6.23 1 93.06 153 THR B N 1
ATOM 3846 C CA . THR B 1 153 ? 5.918 -4.367 -7.594 1 93.06 153 THR B CA 1
ATOM 3847 C C . THR B 1 153 ? 7.379 -3.98 -7.793 1 93.06 153 THR B C 1
ATOM 3849 O O . THR B 1 153 ? 8.008 -4.391 -8.773 1 93.06 153 THR B O 1
ATOM 3852 N N . MET B 1 154 ? 7.934 -3.154 -6.902 1 94.12 154 MET B N 1
ATOM 3853 C CA . MET B 1 154 ? 9.336 -2.764 -7.039 1 94.12 154 MET B CA 1
ATOM 3854 C C . MET B 1 154 ? 10.242 -3.668 -6.211 1 94.12 154 MET B C 1
ATOM 3856 O O . MET B 1 154 ? 9.797 -4.25 -5.219 1 94.12 154 MET B O 1
ATOM 3860 N N . LEU B 1 155 ? 11.523 -3.746 -6.641 1 94.62 155 LEU B N 1
ATOM 3861 C CA . LEU B 1 155 ? 12.516 -4.395 -5.793 1 94.62 155 LEU B CA 1
ATOM 3862 C C . LEU B 1 155 ? 12.672 -3.646 -4.473 1 94.62 155 LEU B C 1
ATOM 3864 O O . LEU B 1 155 ? 12.672 -2.414 -4.445 1 94.62 155 LEU B O 1
ATOM 3868 N N . HIS B 1 156 ? 12.672 -4.391 -3.418 1 95.31 156 HIS B N 1
ATOM 3869 C CA . HIS B 1 156 ? 12.938 -3.799 -2.111 1 95.31 156 HIS B CA 1
ATOM 3870 C C . HIS B 1 156 ? 14.422 -3.551 -1.909 1 95.31 156 HIS B C 1
ATOM 3872 O O . HIS B 1 156 ? 15.078 -4.266 -1.145 1 95.31 156 HIS B O 1
ATOM 3878 N N . ASP B 1 157 ? 14.898 -2.525 -2.523 1 94.56 157 ASP B N 1
ATOM 3879 C CA . ASP B 1 157 ? 16.297 -2.098 -2.486 1 94.56 157 ASP B CA 1
ATOM 3880 C C . ASP B 1 157 ? 16.406 -0.59 -2.271 1 94.56 157 ASP B C 1
ATOM 3882 O O . ASP B 1 157 ? 15.461 0.043 -1.795 1 94.56 157 ASP B O 1
ATOM 3886 N N . THR B 1 158 ? 17.5 0.02 -2.582 1 94.5 158 THR B N 1
ATOM 3887 C CA . THR B 1 158 ? 17.828 1.39 -2.207 1 94.5 158 THR B CA 1
ATOM 3888 C C . THR B 1 158 ? 16.844 2.377 -2.82 1 94.5 158 THR B C 1
ATOM 3890 O O . THR B 1 158 ? 16.359 3.285 -2.139 1 94.5 158 THR B O 1
ATOM 3893 N N . PRO B 1 159 ? 16.422 2.213 -4.105 1 95.38 159 PRO B N 1
ATOM 3894 C CA . PRO B 1 159 ? 15.461 3.162 -4.672 1 95.38 159 PRO B CA 1
ATOM 3895 C C . PRO B 1 159 ? 14.141 3.209 -3.896 1 95.38 159 PRO B C 1
ATOM 3897 O O . PRO B 1 159 ? 13.625 4.293 -3.621 1 95.38 159 PRO B O 1
ATOM 3900 N N . LEU B 1 160 ? 13.688 2.045 -3.531 1 96.62 160 LEU B N 1
ATOM 3901 C CA . LEU B 1 160 ? 12.445 1.991 -2.77 1 96.62 160 LEU B CA 1
ATOM 3902 C C . LEU B 1 160 ? 12.625 2.607 -1.387 1 96.62 160 LEU B C 1
ATOM 3904 O O . LEU B 1 160 ? 11.727 3.279 -0.877 1 96.62 160 LEU B O 1
ATOM 3908 N N . ASP B 1 161 ? 13.789 2.389 -0.784 1 97.12 161 ASP B N 1
ATOM 3909 C CA . ASP B 1 161 ? 14.078 2.982 0.519 1 97.12 161 ASP B CA 1
ATOM 3910 C C . ASP B 1 161 ? 14.008 4.508 0.456 1 97.12 161 ASP B C 1
ATOM 3912 O O . ASP B 1 161 ? 13.469 5.148 1.359 1 97.12 161 ASP B O 1
ATOM 3916 N N . PHE B 1 162 ? 14.469 5.055 -0.61 1 97.44 162 PHE B N 1
ATOM 3917 C CA . PHE B 1 162 ? 14.453 6.508 -0.754 1 97.44 162 PHE B CA 1
ATOM 3918 C C . PHE B 1 162 ? 13.039 7.02 -0.965 1 97.44 162 PHE B C 1
ATOM 3920 O O . PHE B 1 162 ? 12.68 8.094 -0.476 1 97.44 162 PHE B O 1
ATOM 3927 N N . ILE B 1 163 ? 12.211 6.289 -1.691 1 98 163 ILE B N 1
ATOM 3928 C CA . ILE B 1 163 ? 10.828 6.695 -1.888 1 98 163 ILE B CA 1
ATOM 3929 C C . ILE B 1 163 ? 10.117 6.773 -0.539 1 98 163 ILE B C 1
ATOM 3931 O O . ILE B 1 163 ? 9.484 7.781 -0.219 1 98 163 ILE B O 1
ATOM 3935 N N . TRP B 1 164 ? 10.336 5.781 0.223 1 98.06 164 TRP B N 1
ATOM 3936 C CA . TRP B 1 164 ? 9.602 5.711 1.482 1 98.06 164 TRP B CA 1
ATOM 3937 C C . TRP B 1 164 ? 10.219 6.645 2.521 1 98.06 164 TRP B C 1
ATOM 3939 O O . TRP B 1 164 ? 9.508 7.176 3.381 1 98.06 164 TRP B O 1
ATOM 3949 N N . LEU B 1 165 ? 11.508 6.871 2.422 1 97.88 165 LEU B N 1
ATOM 3950 C CA . LEU B 1 165 ? 12.117 7.914 3.236 1 97.88 165 LEU B CA 1
ATOM 3951 C C . LEU B 1 165 ? 11.438 9.258 2.992 1 97.88 165 LEU B C 1
ATOM 3953 O O . LEU B 1 165 ? 11.109 9.977 3.939 1 97.88 165 LEU B O 1
ATOM 3957 N N . GLY B 1 166 ? 11.203 9.547 1.733 1 97.69 166 GLY B N 1
ATOM 3958 C CA . GLY B 1 166 ? 10.508 10.773 1.373 1 97.69 166 GLY B CA 1
ATOM 3959 C C . GLY B 1 166 ? 9.078 10.82 1.883 1 97.69 166 GLY B C 1
ATOM 3960 O O . GLY B 1 166 ? 8.641 11.836 2.424 1 97.69 166 GLY B O 1
ATOM 3961 N N . VAL B 1 167 ? 8.367 9.703 1.75 1 98 167 VAL B N 1
ATOM 3962 C CA . VAL B 1 167 ? 6.977 9.617 2.184 1 98 167 VAL B CA 1
ATOM 3963 C C . VAL B 1 167 ? 6.887 9.875 3.688 1 98 167 VAL B C 1
ATOM 3965 O O . VAL B 1 167 ? 6.09 10.703 4.133 1 98 167 VAL B O 1
ATOM 3968 N N . MET B 1 168 ? 7.738 9.203 4.438 1 98.12 168 MET B N 1
ATOM 3969 C CA . MET B 1 168 ? 7.664 9.273 5.895 1 98.12 168 MET B CA 1
ATOM 3970 C C . MET B 1 168 ? 8.07 10.656 6.395 1 98.12 168 MET B C 1
ATOM 3972 O O . MET B 1 168 ? 7.453 11.188 7.32 1 98.12 168 MET B O 1
ATOM 3976 N N . LEU B 1 169 ? 9.023 11.219 5.773 1 97.19 169 LEU B N 1
ATOM 3977 C CA . LEU B 1 169 ? 9.461 12.555 6.168 1 97.19 169 LEU B CA 1
ATOM 3978 C C . LEU B 1 169 ? 8.367 13.586 5.906 1 97.19 169 LEU B C 1
ATOM 3980 O O . LEU B 1 169 ? 8.117 14.453 6.742 1 97.19 169 LEU B O 1
ATOM 3984 N N . GLU B 1 170 ? 7.766 13.453 4.758 1 96.25 170 GLU B N 1
ATOM 3985 C CA . GLU B 1 170 ? 6.668 14.359 4.426 1 96.25 170 GLU B CA 1
ATOM 3986 C C . GLU B 1 170 ? 5.512 14.211 5.41 1 96.25 170 GLU B C 1
ATOM 3988 O O . GLU B 1 170 ? 4.906 15.203 5.816 1 96.25 170 GLU B O 1
ATOM 3993 N N . ARG B 1 171 ? 5.281 13.016 5.836 1 96.06 171 ARG B N 1
ATOM 3994 C CA . ARG B 1 171 ? 4.18 12.742 6.754 1 96.06 171 ARG B CA 1
ATOM 3995 C C . ARG B 1 171 ? 4.445 13.359 8.125 1 96.06 171 ARG B C 1
ATOM 3997 O O . ARG B 1 171 ? 3.523 13.867 8.766 1 96.06 171 ARG B O 1
ATOM 4004 N N . VAL B 1 172 ? 5.66 13.281 8.586 1 96.56 172 VAL B N 1
ATOM 4005 C CA . VAL B 1 172 ? 6.02 13.891 9.859 1 96.56 172 VAL B CA 1
ATOM 4006 C C . VAL B 1 172 ? 5.672 15.375 9.844 1 96.56 172 VAL B C 1
ATOM 4008 O O . VAL B 1 172 ? 4.988 15.867 10.75 1 96.56 172 VAL B O 1
ATOM 4011 N N . GLY B 1 173 ? 6.18 16.047 8.797 1 93.25 173 GLY B N 1
ATOM 4012 C CA . GLY B 1 173 ? 5.945 17.484 8.688 1 93.25 173 GLY B CA 1
ATOM 4013 C C . GLY B 1 173 ? 4.473 17.844 8.586 1 93.25 173 GLY B C 1
ATOM 4014 O O . GLY B 1 173 ? 4.008 18.781 9.234 1 93.25 173 GLY B O 1
ATOM 4015 N N . GLN B 1 174 ? 3.764 17.078 7.848 1 92.62 174 GLN B N 1
ATOM 4016 C CA . GLN B 1 174 ? 2.352 17.359 7.613 1 92.62 174 GLN B CA 1
ATOM 4017 C C . GLN B 1 174 ? 1.527 17.141 8.875 1 92.62 174 GLN B C 1
ATOM 4019 O O . GLN B 1 174 ? 0.677 17.953 9.227 1 92.62 174 GLN B O 1
ATOM 4024 N N . THR B 1 175 ? 1.763 16.016 9.523 1 95.19 175 THR B N 1
ATOM 4025 C CA . THR B 1 175 ? 1.016 15.711 10.734 1 95.19 175 THR B CA 1
ATOM 4026 C C . THR B 1 175 ? 1.323 16.734 11.828 1 95.19 175 THR B C 1
ATOM 4028 O O . THR B 1 175 ? 0.418 17.203 12.523 1 95.19 175 THR B O 1
ATOM 4031 N N . ALA B 1 176 ? 2.561 17.125 11.938 1 95.19 176 ALA B N 1
ATOM 4032 C CA . ALA B 1 176 ? 2.963 18.109 12.938 1 95.19 176 ALA B CA 1
ATOM 4033 C C . ALA B 1 176 ? 2.328 19.469 12.656 1 95.19 176 ALA B C 1
ATOM 4035 O O . ALA B 1 176 ? 1.793 20.109 13.562 1 95.19 176 ALA B O 1
ATOM 4036 N N . ARG B 1 177 ? 2.328 19.891 11.43 1 93.06 177 ARG B N 1
ATOM 4037 C CA . ARG B 1 177 ? 1.761 21.172 11.047 1 93.06 177 ARG B CA 1
ATOM 4038 C C . ARG B 1 177 ? 0.248 21.188 11.234 1 93.06 177 ARG B C 1
ATOM 4040 O O . ARG B 1 177 ? -0.315 22.156 11.734 1 93.06 177 ARG B O 1
ATOM 4047 N N . LEU B 1 178 ? -0.347 20.109 10.805 1 92.94 178 LEU B N 1
ATOM 4048 C CA . LEU B 1 178 ? -1.795 20 10.93 1 92.94 178 LEU B CA 1
ATOM 4049 C C . LEU B 1 178 ? -2.225 20.094 12.391 1 92.94 178 LEU B C 1
ATOM 4051 O O . LEU B 1 178 ? -3.154 20.828 12.719 1 92.94 178 LEU B O 1
ATOM 4055 N N . LEU B 1 179 ? -1.558 19.359 13.211 1 93.56 179 LEU B N 1
ATOM 4056 C CA . LEU B 1 179 ? -1.867 19.344 14.633 1 93.56 179 LEU B CA 1
ATOM 4057 C C . LEU B 1 179 ? -1.598 20.719 15.266 1 93.56 179 LEU B C 1
ATOM 4059 O O . LEU B 1 179 ? -2.387 21.188 16.078 1 93.56 179 LEU B O 1
ATOM 4063 N N . ASP B 1 180 ? -0.569 21.344 14.906 1 91.44 180 ASP B N 1
ATOM 4064 C CA . ASP B 1 180 ? -0.176 22.625 15.477 1 91.44 180 ASP B CA 1
ATOM 4065 C C . ASP B 1 180 ? -1.198 23.719 15.141 1 91.44 180 ASP B C 1
ATOM 4067 O O . ASP B 1 180 ? -1.686 24.406 16.031 1 91.44 180 ASP B O 1
ATOM 4071 N N . VAL B 1 181 ? -1.538 23.812 13.875 1 88.44 181 VAL B N 1
ATOM 4072 C CA . VAL B 1 181 ? -2.445 24.844 13.398 1 88.44 181 VAL B CA 1
ATOM 4073 C C . VAL B 1 181 ? -3.83 24.641 14.008 1 88.44 181 VAL B C 1
ATOM 4075 O O . VAL B 1 181 ? -4.426 25.578 14.531 1 88.44 181 VAL B O 1
ATOM 4078 N N . HIS B 1 182 ? -4.332 23.422 14.055 1 86 182 HIS B N 1
ATOM 4079 C CA . HIS B 1 182 ? -5.684 23.188 14.539 1 86 182 HIS B CA 1
ATOM 4080 C C . HIS B 1 182 ? -5.734 23.203 16.062 1 86 182 HIS B C 1
ATOM 4082 O O . HIS B 1 182 ? -6.754 23.562 16.656 1 86 182 HIS B O 1
ATOM 4088 N N . HIS B 1 183 ? -4.641 22.75 16.656 1 82.75 183 HIS B N 1
ATOM 4089 C CA . HIS B 1 183 ? -4.586 22.859 18.109 1 82.75 183 HIS B CA 1
ATOM 4090 C C . HIS B 1 183 ? -4.719 24.312 18.547 1 82.75 183 HIS B C 1
ATOM 4092 O O . HIS B 1 183 ? -5.426 24.609 19.516 1 82.75 183 HIS B O 1
ATOM 4098 N N . HIS B 1 184 ? -4.133 25.156 17.906 1 80.62 184 HIS B N 1
ATOM 4099 C CA . HIS B 1 184 ? -4.195 26.594 18.188 1 80.62 184 HIS B CA 1
ATOM 4100 C C . HIS B 1 184 ? -5.582 27.156 17.891 1 80.62 184 HIS B C 1
ATOM 4102 O O . HIS B 1 184 ? -6.152 27.875 18.719 1 80.62 184 HIS B O 1
ATOM 4108 N N . VAL B 1 185 ? -6.129 26.781 16.766 1 79 185 VAL B N 1
ATOM 4109 C CA . VAL B 1 185 ? -7.422 27.297 16.328 1 79 185 VAL B CA 1
ATOM 4110 C C . VAL B 1 185 ? -8.523 26.797 17.266 1 79 185 VAL B C 1
ATOM 4112 O O . VAL B 1 185 ? -9.352 27.578 17.719 1 79 185 VAL B O 1
ATOM 4115 N N . PHE B 1 186 ? -8.484 25.516 17.562 1 78.44 186 PHE B N 1
ATOM 4116 C CA . PHE B 1 186 ? -9.555 24.922 18.359 1 78.44 186 PHE B CA 1
ATOM 4117 C C . PHE B 1 186 ? -9.477 25.391 19.812 1 78.44 186 PHE B C 1
ATOM 4119 O O . PHE B 1 186 ? -10.508 25.609 20.453 1 78.44 186 PHE B O 1
ATOM 4126 N N . SER B 1 187 ? -8.25 25.578 20.359 1 73.94 187 SER B N 1
ATOM 4127 C CA . SER B 1 187 ? -8.078 26.062 21.719 1 73.94 187 SER B CA 1
ATOM 4128 C C . SER B 1 187 ? -8.531 27.516 21.844 1 73.94 187 SER B C 1
ATOM 4130 O O . SER B 1 187 ? -9 27.938 22.906 1 73.94 187 SER B O 1
ATOM 4132 N N . GLY B 1 188 ? -8.406 28.219 20.797 1 73 188 GLY B N 1
ATOM 4133 C CA . GLY B 1 188 ? -8.805 29.625 20.781 1 73 188 GLY B CA 1
ATOM 4134 C C . GLY B 1 188 ? -10.305 29.812 20.656 1 73 188 GLY B C 1
ATOM 4135 O O . GLY B 1 188 ? -10.844 30.828 21.094 1 73 188 GLY B O 1
ATOM 4136 N N . MET B 1 189 ? -10.969 28.922 19.969 1 70.5 189 MET B N 1
ATOM 4137 C CA . MET B 1 189 ? -12.406 29.031 19.734 1 70.5 189 MET B CA 1
ATOM 4138 C C . MET B 1 189 ? -13.188 28.812 21.031 1 70.5 189 MET B C 1
ATOM 4140 O O . MET B 1 189 ? -14.289 29.344 21.188 1 70.5 189 MET B O 1
ATOM 4144 N N . LYS B 1 190 ? -12.703 28.516 22.141 1 65.31 190 LYS B N 1
ATOM 4145 C CA . LYS B 1 190 ? -13.43 28.203 23.359 1 65.31 190 LYS B CA 1
ATOM 4146 C C . LYS B 1 190 ? -14.891 27.875 23.062 1 65.31 190 LYS B C 1
ATOM 4148 O O . LYS B 1 190 ? -15.797 28.625 23.469 1 65.31 190 LYS B O 1
ATOM 4153 N N . PRO B 1 191 ? -14.969 26.797 22.234 1 61.84 191 PRO B N 1
ATOM 4154 C CA . PRO B 1 191 ? -16.375 26.562 21.906 1 61.84 191 PRO B CA 1
ATOM 4155 C C . PRO B 1 191 ? -17.25 26.375 23.141 1 61.84 191 PRO B C 1
ATOM 4157 O O . PRO B 1 191 ? -16.812 25.844 24.141 1 61.84 191 PRO B O 1
ATOM 4160 N N . GLY B 1 192 ? -18.125 27.219 23.312 1 61.47 192 GLY B N 1
ATOM 4161 C CA . GLY B 1 192 ? -19.047 27.203 24.438 1 61.47 192 GLY B CA 1
ATOM 4162 C C . GLY B 1 192 ? -19.766 25.875 24.594 1 61.47 192 GLY B C 1
ATOM 4163 O O . GLY B 1 192 ? -20.375 25.609 25.625 1 61.47 192 GLY B O 1
ATOM 4164 N N . HIS B 1 193 ? -19.641 24.953 23.516 1 70.75 193 HIS B N 1
ATOM 4165 C CA . HIS B 1 193 ? -20.391 23.703 23.609 1 70.75 193 HIS B CA 1
ATOM 4166 C C . HIS B 1 193 ? -19.469 22.5 23.406 1 70.75 193 HIS B C 1
ATOM 4168 O O . HIS B 1 193 ? -18.766 22.422 22.391 1 70.75 193 HIS B O 1
ATOM 4174 N N . PRO B 1 194 ? -19.391 21.609 24.297 1 76.25 194 PRO B N 1
ATOM 4175 C CA . PRO B 1 194 ? -18.547 20.422 24.266 1 76.25 194 PRO B CA 1
ATOM 4176 C C . PRO B 1 194 ? -18.719 19.594 23 1 76.25 194 PRO B C 1
ATOM 4178 O O . PRO B 1 194 ? -17.75 19 22.516 1 76.25 194 PRO B O 1
ATOM 4181 N N . VAL B 1 195 ? -19.859 19.656 22.453 1 76.88 195 VAL B N 1
ATOM 4182 C CA . VAL B 1 195 ? -20.172 18.891 21.25 1 76.88 195 VAL B CA 1
ATOM 4183 C C . VAL B 1 195 ? -19.391 19.453 20.062 1 76.88 195 VAL B C 1
ATOM 4185 O O . VAL B 1 195 ? -18.875 18.703 19.234 1 76.88 195 VAL B O 1
ATOM 4188 N N . VAL B 1 196 ? -19.328 20.719 20.031 1 76.5 196 VAL B N 1
ATOM 4189 C CA . VAL B 1 196 ? -18.625 21.375 18.953 1 76.5 196 VAL B CA 1
ATOM 4190 C C . VAL B 1 196 ? -17.125 21.094 19.062 1 76.5 196 VAL B C 1
ATOM 4192 O O . VAL B 1 196 ? -16.469 20.797 18.062 1 76.5 196 VAL B O 1
ATOM 4195 N N . GLU B 1 197 ? -16.656 21.109 20.219 1 81.75 197 GLU B N 1
ATOM 4196 C CA . GLU B 1 197 ? -15.242 20.828 20.469 1 81.75 197 GLU B CA 1
ATOM 4197 C C . GLU B 1 197 ? -14.883 19.406 20.016 1 81.75 197 GLU B C 1
ATOM 4199 O O . GLU B 1 197 ? -13.859 19.203 19.359 1 81.75 197 GLU B O 1
ATOM 4204 N N . THR B 1 198 ? -15.703 18.516 20.344 1 83.88 198 THR B N 1
ATOM 4205 C CA . THR B 1 198 ? -15.484 17.109 19.984 1 83.88 198 THR B CA 1
ATOM 4206 C C . THR B 1 198 ? -15.516 16.938 18.469 1 83.88 198 THR B C 1
ATOM 4208 O O . THR B 1 198 ? -14.688 16.219 17.906 1 83.88 198 THR B O 1
ATOM 4211 N N . THR B 1 199 ? -16.359 17.641 17.859 1 82.31 199 THR B N 1
ATOM 4212 C CA . THR B 1 199 ? -16.5 17.547 16.422 1 82.31 199 THR B CA 1
ATOM 4213 C C . THR B 1 199 ? -15.25 18.078 15.719 1 82.31 199 THR B C 1
ATOM 4215 O O . THR B 1 199 ? -14.812 17.531 14.711 1 82.31 199 THR B O 1
ATOM 4218 N N . LEU B 1 200 ? -14.711 19.047 16.266 1 83.19 200 LEU B N 1
ATOM 4219 C CA . LEU B 1 200 ? -13.516 19.656 15.695 1 83.19 200 LEU B CA 1
ATOM 4220 C C . LEU B 1 200 ? -12.328 18.719 15.789 1 83.19 200 LEU B C 1
ATOM 4222 O O . LEU B 1 200 ? -11.617 18.5 14.805 1 83.19 200 LEU B O 1
ATOM 4226 N N . TRP B 1 201 ? -12.195 18.094 16.875 1 87.19 201 TRP B N 1
ATOM 4227 C CA . TRP B 1 201 ? -11.078 17.172 17.078 1 87.19 201 TRP B CA 1
ATOM 4228 C C . TRP B 1 201 ? -11.273 15.906 16.25 1 87.19 201 TRP B C 1
ATOM 4230 O O . TRP B 1 201 ? -10.305 15.344 15.727 1 87.19 201 TRP B O 1
ATOM 4240 N N . LEU B 1 202 ? -12.5 15.547 16.094 1 84.75 202 LEU B N 1
ATOM 4241 C CA . LEU B 1 202 ? -12.789 14.391 15.25 1 84.75 202 LEU B CA 1
ATOM 4242 C C . LEU B 1 202 ? -12.469 14.695 13.789 1 84.75 202 LEU B C 1
ATOM 4244 O O . LEU B 1 202 ? -12.008 13.82 13.055 1 84.75 202 LEU B O 1
ATOM 4248 N N . SER B 1 203 ? -12.703 15.906 13.406 1 83.75 203 SER B N 1
ATOM 4249 C CA . SER B 1 203 ? -12.391 16.297 12.031 1 83.75 203 SER B CA 1
ATOM 4250 C C . SER B 1 203 ? -10.883 16.266 11.781 1 83.75 203 SER B C 1
ATOM 4252 O O . SER B 1 203 ? -10.438 15.891 10.695 1 83.75 203 SER B O 1
ATOM 4254 N N . LEU B 1 204 ? -10.133 16.625 12.766 1 87.19 204 LEU B N 1
ATOM 4255 C CA . LEU B 1 204 ? -8.68 16.562 12.656 1 87.19 204 LEU B CA 1
ATOM 4256 C C . LEU B 1 204 ? -8.203 15.125 12.531 1 87.19 204 LEU B C 1
ATOM 4258 O O . LEU B 1 204 ? -7.305 14.828 11.742 1 87.19 204 LEU B O 1
ATOM 4262 N N . LEU B 1 205 ? -8.805 14.281 13.297 1 88.69 205 LEU B N 1
ATOM 4263 C CA . LEU B 1 205 ? -8.477 12.859 13.219 1 88.69 205 LEU B CA 1
ATOM 4264 C C . LEU B 1 205 ? -8.82 12.289 11.852 1 88.69 205 LEU B C 1
ATOM 4266 O O . LEU B 1 205 ? -8.062 11.484 11.297 1 88.69 205 LEU B O 1
ATOM 4270 N N . ARG B 1 206 ? -9.797 12.766 11.328 1 83.25 206 ARG B N 1
ATOM 4271 C CA . ARG B 1 206 ? -10.188 12.312 9.992 1 83.25 206 ARG B CA 1
ATOM 4272 C C . ARG B 1 206 ? -9.203 12.805 8.938 1 83.25 206 ARG B C 1
ATOM 4274 O O . ARG B 1 206 ? -8.883 12.078 7.992 1 83.25 206 ARG B O 1
ATOM 4281 N N . ALA B 1 207 ? -8.734 13.992 9.148 1 83.56 207 ALA B N 1
ATOM 4282 C CA . ALA B 1 207 ? -7.758 14.555 8.219 1 83.56 207 ALA B CA 1
ATOM 4283 C C . ALA B 1 207 ? -6.469 13.742 8.227 1 83.56 207 ALA B C 1
ATOM 4285 O O . ALA B 1 207 ? -5.734 13.719 7.234 1 83.56 207 ALA B O 1
ATOM 4286 N N . CYS B 1 208 ? -6.266 13 9.289 1 86.94 208 CYS B N 1
ATOM 4287 C CA . CYS B 1 208 ? -5.055 12.188 9.398 1 86.94 208 CYS B CA 1
ATOM 4288 C C . CYS B 1 208 ? -5.375 10.703 9.25 1 86.94 208 CYS B C 1
ATOM 4290 O O . CYS B 1 208 ? -4.539 9.852 9.555 1 86.94 208 CYS B O 1
ATOM 4292 N N . SER B 1 209 ? -6.543 10.375 8.906 1 83.75 209 SER B N 1
ATOM 4293 C CA . SER B 1 209 ? -7.012 8.992 8.852 1 83.75 209 SER B CA 1
ATOM 4294 C C . SER B 1 209 ? -6.906 8.328 10.219 1 83.75 209 SER B C 1
ATOM 4296 O O . SER B 1 209 ? -6.602 7.133 10.312 1 83.75 209 SER B O 1
ATOM 4298 N N . GLY B 1 210 ? -7.109 9.078 11.281 1 89.12 210 GLY B N 1
ATOM 4299 C CA . GLY B 1 210 ? -6.844 8.562 12.609 1 89.12 210 GLY B CA 1
ATOM 4300 C C . GLY B 1 210 ? -8.102 8.336 13.422 1 89.12 210 GLY B C 1
ATOM 4301 O O . GLY B 1 210 ? -8.031 8.016 14.609 1 89.12 210 GLY B O 1
ATOM 4302 N N . PHE B 1 211 ? -9.266 8.516 12.734 1 86.69 211 PHE B N 1
ATOM 4303 C CA . PHE B 1 211 ? -10.508 8.422 13.477 1 86.69 211 PHE B CA 1
ATOM 4304 C C . PHE B 1 211 ? -10.672 7.039 14.094 1 86.69 211 PHE B C 1
ATOM 4306 O O . PHE B 1 211 ? -10.758 6.906 15.32 1 86.69 211 PHE B O 1
ATOM 4313 N N . GLU B 1 212 ? -10.555 5.992 13.305 1 85.62 212 GLU B N 1
ATOM 4314 C CA . GLU B 1 212 ? -10.82 4.641 13.789 1 85.62 212 GLU B CA 1
ATOM 4315 C C . GLU B 1 212 ? -9.719 4.16 14.727 1 85.62 212 GLU B C 1
ATOM 4317 O O . GLU B 1 212 ? -9.992 3.637 15.805 1 85.62 212 GLU B O 1
ATOM 4322 N N . PRO B 1 213 ? -8.484 4.375 14.367 1 89.25 213 PRO B N 1
ATOM 4323 C CA . PRO B 1 213 ? -7.414 3.949 15.273 1 89.25 213 PRO B CA 1
ATOM 4324 C C . PRO B 1 213 ? -7.469 4.656 16.625 1 89.25 213 PRO B C 1
ATOM 4326 O O . PRO B 1 213 ? -7.172 4.051 17.656 1 89.25 213 PRO B O 1
ATOM 4329 N N . PHE B 1 214 ? -7.852 5.914 16.594 1 91.75 214 PHE B N 1
ATOM 4330 C CA . PHE B 1 214 ? -7.957 6.66 17.844 1 91.75 214 PHE B CA 1
ATOM 4331 C C . PHE B 1 214 ? -9.062 6.094 18.719 1 91.75 214 PHE B C 1
ATOM 4333 O O . PHE B 1 214 ? -8.875 5.906 19.922 1 91.75 214 PHE B O 1
ATOM 4340 N N . MET B 1 215 ? -10.227 5.879 18.109 1 86.94 215 MET B N 1
ATOM 4341 C CA . MET B 1 215 ? -11.391 5.395 18.844 1 86.94 215 MET B CA 1
ATOM 4342 C C . MET B 1 215 ? -11.117 4.012 19.438 1 86.94 215 MET B C 1
ATOM 4344 O O . MET B 1 215 ? -11.641 3.672 20.5 1 86.94 215 MET B O 1
ATOM 4348 N N . LYS B 1 216 ? -10.32 3.271 18.875 1 83.94 216 LYS B N 1
ATOM 4349 C CA . LYS B 1 216 ? -9.969 1.938 19.359 1 83.94 216 LYS B CA 1
ATOM 4350 C C . LYS B 1 216 ? -9.078 2.012 20.594 1 83.94 216 LYS B C 1
ATOM 4352 O O . LYS B 1 216 ? -9.109 1.121 21.438 1 83.94 216 LYS B O 1
ATOM 4357 N N . THR B 1 217 ? -8.305 3.018 20.719 1 85.75 217 THR B N 1
ATOM 4358 C CA . THR B 1 217 ? -7.305 3.1 21.781 1 85.75 217 THR B CA 1
ATOM 4359 C C . THR B 1 217 ? -7.797 3.977 22.922 1 85.75 217 THR B C 1
ATOM 4361 O O . THR B 1 217 ? -7.32 3.855 24.062 1 85.75 217 THR B O 1
ATOM 4364 N N . HIS B 1 218 ? -8.758 4.922 22.688 1 82.81 218 HIS B N 1
ATOM 4365 C CA . HIS B 1 218 ? -9.109 5.898 23.719 1 82.81 218 HIS B CA 1
ATOM 4366 C C . HIS B 1 218 ? -10.578 5.789 24.109 1 82.81 218 HIS B C 1
ATOM 4368 O O . HIS B 1 218 ? -11.094 6.629 24.844 1 82.81 218 HIS B O 1
ATOM 4374 N N . SER B 1 219 ? -11.141 4.73 23.906 1 76.12 219 SER B N 1
ATOM 4375 C CA . SER B 1 219 ? -12.484 4.395 24.344 1 76.12 219 SER B CA 1
ATOM 4376 C C . SER B 1 219 ? -13.438 5.578 24.188 1 76.12 219 SER B C 1
ATOM 4378 O O . SER B 1 219 ? -14.211 5.883 25.094 1 76.12 219 SER B O 1
ATOM 4380 N N . GLY B 1 220 ? -13.227 6.418 23.219 1 69.31 220 GLY B N 1
ATOM 4381 C CA . GLY B 1 220 ? -14.227 7.418 22.891 1 69.31 220 GLY B CA 1
ATOM 4382 C C . GLY B 1 220 ? -13.961 8.766 23.531 1 69.31 220 GLY B C 1
ATOM 4383 O O . GLY B 1 220 ? -14.672 9.734 23.266 1 69.31 220 GLY B O 1
ATOM 4384 N N . ARG B 1 221 ? -13.07 8.977 24.469 1 82.25 221 ARG B N 1
ATOM 4385 C CA . ARG B 1 221 ? -12.781 10.281 25.062 1 82.25 221 ARG B CA 1
ATOM 4386 C C . ARG B 1 221 ? -11.969 11.141 24.094 1 82.25 221 ARG B C 1
ATOM 4388 O O . ARG B 1 221 ? -10.742 11.008 24.016 1 82.25 221 ARG B O 1
ATOM 4395 N N . VAL B 1 222 ? -12.664 12.016 23.438 1 89.06 222 VAL B N 1
ATOM 4396 C CA . VAL B 1 222 ? -12.062 12.867 22.422 1 89.06 222 VAL B CA 1
ATOM 4397 C C . VAL B 1 222 ? -11.75 14.242 23.016 1 89.06 222 VAL B C 1
ATOM 4399 O O . VAL B 1 222 ? -12.633 15.094 23.125 1 89.06 222 VAL B O 1
ATOM 4402 N N . THR B 1 223 ? -10.516 14.422 23.516 1 87.25 223 THR B N 1
ATOM 4403 C CA . THR B 1 223 ? -10.023 15.703 24 1 87.25 223 THR B CA 1
ATOM 4404 C C . THR B 1 223 ? -8.805 16.156 23.203 1 87.25 223 THR B C 1
ATOM 4406 O O . THR B 1 223 ? -8.156 15.352 22.531 1 87.25 223 THR B O 1
ATOM 4409 N N . GLY B 1 224 ? -8.578 17.422 23.25 1 87.06 224 GLY B N 1
ATOM 4410 C CA . GLY B 1 224 ? -7.41 17.953 22.562 1 87.06 224 GLY B CA 1
ATOM 4411 C C . GLY B 1 224 ? -6.117 17.281 22.984 1 87.06 224 GLY B C 1
ATOM 4412 O O . GLY B 1 224 ? -5.293 16.938 22.141 1 87.06 224 GLY B O 1
ATOM 4413 N N . ASP B 1 225 ? -5.977 17.047 24.25 1 86.19 225 ASP B N 1
ATOM 4414 C CA . ASP B 1 225 ? -4.762 16.422 24.781 1 86.19 225 ASP B CA 1
ATOM 4415 C C . ASP B 1 225 ? -4.629 14.984 24.297 1 86.19 225 ASP B C 1
ATOM 4417 O O . ASP B 1 225 ? -3.531 14.531 23.969 1 86.19 225 ASP B O 1
ATOM 4421 N N . ALA B 1 226 ? -5.707 14.32 24.266 1 90.31 226 ALA B N 1
ATOM 4422 C CA . ALA B 1 226 ? -5.695 12.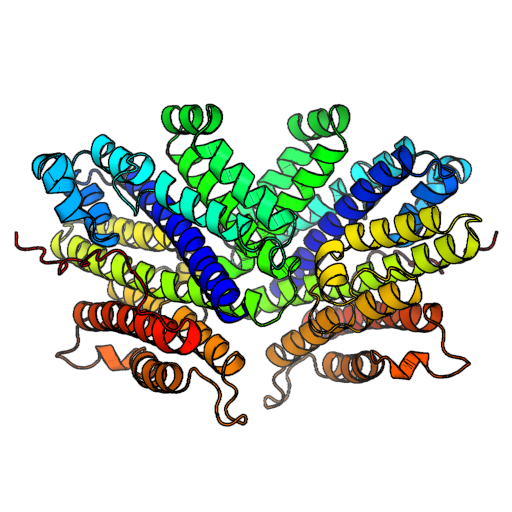922 23.844 1 90.31 226 ALA B CA 1
ATOM 4423 C C . ALA B 1 226 ? -5.363 12.797 22.359 1 90.31 226 ALA B C 1
ATOM 4425 O O . ALA B 1 226 ? -4.594 11.922 21.953 1 90.31 226 ALA B O 1
ATOM 4426 N N . VAL B 1 227 ? -5.949 13.695 21.594 1 92.31 227 VAL B N 1
ATOM 4427 C CA . VAL B 1 227 ? -5.715 13.695 20.156 1 92.31 227 VAL B CA 1
ATOM 4428 C C . VAL B 1 227 ? -4.258 14.047 19.859 1 92.31 227 VAL B C 1
ATOM 4430 O O . VAL B 1 227 ? -3.605 13.406 19.031 1 92.31 227 VAL B O 1
ATOM 4433 N N . ALA B 1 228 ? -3.789 15.031 20.578 1 91.94 228 ALA B N 1
ATOM 4434 C CA . ALA B 1 228 ? -2.398 15.438 20.406 1 91.94 228 ALA B CA 1
ATOM 4435 C C . ALA B 1 228 ? -1.444 14.305 20.766 1 91.94 228 ALA B C 1
ATOM 4437 O O . ALA B 1 228 ? -0.485 14.039 20.047 1 91.94 228 ALA B O 1
ATOM 4438 N N . ALA B 1 229 ? -1.705 13.672 21.859 1 91.88 229 ALA B N 1
ATOM 4439 C CA . ALA B 1 229 ? -0.861 12.562 22.312 1 91.88 229 ALA B CA 1
ATOM 4440 C C . ALA B 1 229 ? -0.881 11.414 21.312 1 91.88 229 ALA B C 1
ATOM 4442 O O . ALA B 1 229 ? 0.153 10.805 21.031 1 91.88 229 ALA B O 1
ATOM 4443 N N . PHE B 1 230 ? -1.985 11.141 20.797 1 94.62 230 PHE B N 1
ATOM 4444 C CA . PHE B 1 230 ? -2.15 10.055 19.844 1 94.62 230 PHE B CA 1
ATOM 4445 C C . PHE B 1 230 ? -1.349 10.328 18.578 1 94.62 230 PHE B C 1
ATOM 4447 O O . PHE B 1 230 ? -0.582 9.477 18.125 1 94.62 230 PHE B O 1
ATOM 4454 N N . LEU B 1 231 ? -1.463 11.547 18.016 1 95.44 231 LEU B N 1
ATOM 4455 C CA . LEU B 1 231 ? -0.842 11.906 16.75 1 95.44 231 LEU B CA 1
ATOM 4456 C C . LEU B 1 231 ? 0.657 12.125 16.922 1 95.44 231 LEU B C 1
ATOM 4458 O O . LEU B 1 231 ? 1.428 11.945 15.969 1 95.44 231 LEU B O 1
ATOM 4462 N N . LEU B 1 232 ? 1.06 12.43 18.156 1 95.69 232 LEU B N 1
ATOM 4463 C CA . LEU B 1 232 ? 2.471 12.711 18.406 1 95.69 232 LEU B CA 1
ATOM 4464 C C . LEU B 1 232 ? 3.223 11.438 18.781 1 95.69 232 LEU B C 1
ATOM 4466 O O . LEU B 1 232 ? 4.316 11.188 18.266 1 95.69 232 LEU B O 1
ATOM 4470 N N . PHE B 1 233 ? 2.561 10.586 19.625 1 95.69 233 PHE B N 1
ATOM 4471 C CA . PHE B 1 233 ? 3.385 9.633 20.359 1 95.69 233 PHE B CA 1
ATOM 4472 C C . PHE B 1 233 ? 3.025 8.195 19.984 1 95.69 233 PHE B C 1
ATOM 4474 O O . PHE B 1 233 ? 3.793 7.27 20.234 1 95.69 233 PHE B O 1
ATOM 4481 N N . ASP B 1 234 ? 1.837 7.941 19.531 1 95 234 ASP B N 1
ATOM 4482 C CA . ASP B 1 234 ? 1.444 6.555 19.312 1 95 234 ASP B CA 1
ATOM 4483 C C . ASP B 1 234 ? 2.338 5.887 18.266 1 95 234 ASP B C 1
ATOM 4485 O O . ASP B 1 234 ? 2.316 6.262 17.094 1 95 234 ASP B O 1
ATOM 4489 N N . SER B 1 235 ? 3.027 4.879 18.641 1 95.88 235 SER B N 1
ATOM 4490 C CA . SER B 1 235 ? 4.027 4.25 17.781 1 95.88 235 SER B CA 1
ATOM 4491 C C . SER B 1 235 ? 3.385 3.264 16.812 1 95.88 235 SER B C 1
ATOM 4493 O O . SER B 1 235 ? 4.039 2.775 15.898 1 95.88 235 SER B O 1
ATOM 4495 N N . ARG B 1 236 ? 2.115 3.053 17.031 1 95.81 236 ARG B N 1
ATOM 4496 C CA . ARG B 1 236 ? 1.44 2.07 16.203 1 95.81 236 ARG B CA 1
ATOM 4497 C C . ARG B 1 236 ? 0.678 2.75 15.062 1 95.81 236 ARG B C 1
ATOM 4499 O O . ARG B 1 236 ? 0.277 2.096 14.102 1 95.81 236 ARG B O 1
ATOM 4506 N N . PHE B 1 237 ? 0.363 4.016 15.148 1 96.38 237 PHE B N 1
ATOM 4507 C CA . PHE B 1 237 ? -0.427 4.723 14.148 1 96.38 237 PHE B CA 1
ATOM 4508 C C . PHE B 1 237 ? 0.464 5.246 13.023 1 96.38 237 PHE B C 1
ATOM 4510 O O . PHE B 1 237 ? 1.36 6.059 13.266 1 96.38 237 PHE B O 1
ATOM 4517 N N . PRO B 1 238 ? 0.195 4.852 11.773 1 96.38 238 PRO B N 1
ATOM 4518 C CA . PRO B 1 238 ? 1.149 5.055 10.68 1 96.38 238 PRO B CA 1
ATOM 4519 C C . PRO B 1 238 ? 1.284 6.523 10.281 1 96.38 238 PRO B C 1
ATOM 4521 O O . PRO B 1 238 ? 2.131 6.863 9.453 1 96.38 238 PRO B O 1
ATOM 4524 N N . ARG B 1 239 ? 0.526 7.387 10.867 1 95.75 239 ARG B N 1
ATOM 4525 C CA . ARG B 1 239 ? 0.621 8.805 10.531 1 95.75 239 ARG B CA 1
ATOM 4526 C C . ARG B 1 239 ? 1.011 9.633 11.75 1 95.75 239 ARG B C 1
ATOM 4528 O O . ARG B 1 239 ? 1.045 10.867 11.68 1 95.75 239 ARG B O 1
ATOM 4535 N N . SER B 1 240 ? 1.254 8.945 12.891 1 96.88 240 SER B N 1
ATOM 4536 C CA . SER B 1 240 ? 1.781 9.68 14.039 1 96.88 240 SER B CA 1
ATOM 4537 C C . SER B 1 240 ? 3.205 10.156 13.781 1 96.88 240 SER B C 1
ATOM 4539 O O . SER B 1 240 ? 3.947 9.539 13.016 1 96.88 240 SER B O 1
ATOM 4541 N N . VAL B 1 241 ? 3.527 11.234 14.406 1 97.44 241 VAL B N 1
ATOM 4542 C CA . VAL B 1 241 ? 4.867 11.789 14.258 1 97.44 241 VAL B CA 1
ATOM 4543 C C . VAL B 1 241 ? 5.906 10.758 14.695 1 97.44 241 VAL B C 1
ATOM 4545 O O . VAL B 1 241 ? 6.914 10.555 14.016 1 97.44 241 VAL B O 1
ATOM 4548 N N . HIS B 1 242 ? 5.66 10.102 15.758 1 97.69 242 HIS B N 1
ATOM 4549 C CA . HIS B 1 242 ? 6.578 9.102 16.297 1 97.69 242 HIS B CA 1
ATOM 4550 C C . HIS B 1 242 ? 6.785 7.957 15.312 1 97.69 242 HIS B C 1
ATOM 4552 O O . HIS B 1 242 ? 7.922 7.582 15.008 1 97.69 242 HIS B O 1
ATOM 4558 N N . TYR B 1 243 ? 5.754 7.367 14.82 1 97.75 243 TYR B N 1
ATOM 4559 C CA . TYR B 1 243 ? 5.855 6.254 13.883 1 97.75 243 TYR B CA 1
ATOM 4560 C C . TYR B 1 243 ? 6.648 6.652 12.648 1 97.75 243 TYR B C 1
ATOM 4562 O O . TYR B 1 243 ? 7.531 5.918 12.203 1 97.75 243 TYR B O 1
ATOM 4570 N N . CYS B 1 244 ? 6.258 7.797 12.102 1 98.06 244 CYS B N 1
ATOM 4571 C CA . CYS B 1 244 ? 6.875 8.242 10.852 1 98.06 244 CYS B CA 1
ATOM 4572 C C . CYS B 1 244 ? 8.359 8.539 11.055 1 98.06 244 CYS B C 1
ATOM 4574 O O . CYS B 1 244 ? 9.188 8.148 10.234 1 98.06 244 CYS B O 1
ATOM 4576 N N . LEU B 1 245 ? 8.68 9.172 12.156 1 98 245 LEU B N 1
ATOM 4577 C CA . LEU B 1 245 ? 10.078 9.492 12.414 1 98 245 LEU B CA 1
ATOM 4578 C C . LEU B 1 245 ? 10.883 8.234 12.695 1 98 245 LEU B C 1
ATOM 4580 O O . LEU B 1 245 ? 12.047 8.133 12.297 1 98 245 LEU B O 1
ATOM 4584 N N . ASP B 1 246 ? 10.352 7.352 13.406 1 98.06 246 ASP B N 1
ATOM 4585 C CA . ASP B 1 246 ? 11 6.062 13.648 1 98.06 246 ASP B CA 1
ATOM 4586 C C . ASP B 1 246 ? 11.227 5.316 12.336 1 98.06 246 ASP B C 1
ATOM 4588 O O . ASP B 1 246 ? 12.258 4.664 12.164 1 98.06 246 ASP B O 1
ATOM 4592 N N . SER B 1 247 ? 10.273 5.336 11.477 1 98.06 247 SER B N 1
ATOM 4593 C CA . SER B 1 247 ? 10.414 4.734 10.148 1 98.06 247 SER B CA 1
ATOM 4594 C C . SER B 1 247 ? 11.555 5.383 9.367 1 98.06 247 SER B C 1
ATOM 4596 O O . SER B 1 247 ? 12.328 4.695 8.703 1 98.06 247 SER B O 1
ATOM 4598 N N . VAL B 1 248 ? 11.609 6.727 9.461 1 98.06 248 VAL B N 1
ATOM 4599 C CA . VAL B 1 248 ? 12.703 7.449 8.82 1 98.06 248 VAL B CA 1
ATOM 4600 C C . VAL B 1 248 ? 14.039 6.93 9.336 1 98.06 248 VAL B C 1
ATOM 4602 O O . VAL B 1 248 ? 14.961 6.668 8.555 1 98.06 248 VAL B O 1
ATOM 4605 N N . TYR B 1 249 ? 14.133 6.766 10.617 1 97.69 249 TYR B N 1
ATOM 4606 C CA . TYR B 1 249 ? 15.344 6.246 11.234 1 97.69 249 TYR B CA 1
ATOM 4607 C C . TYR B 1 249 ? 15.703 4.875 10.68 1 97.69 249 TYR B C 1
ATOM 4609 O O . TYR B 1 249 ? 16.859 4.621 10.328 1 97.69 249 TYR B O 1
ATOM 4617 N N . ARG B 1 250 ? 14.758 4.039 10.539 1 96.88 250 ARG B N 1
ATOM 4618 C CA . ARG B 1 250 ? 14.992 2.684 10.055 1 96.88 250 ARG B CA 1
ATOM 4619 C C . ARG B 1 250 ? 15.477 2.699 8.609 1 96.88 250 ARG B C 1
ATOM 4621 O O . ARG B 1 250 ? 16.359 1.921 8.227 1 96.88 250 ARG B O 1
ATOM 4628 N N . TYR B 1 251 ? 14.844 3.543 7.809 1 97.06 251 TYR B N 1
ATOM 4629 C CA . TYR B 1 251 ? 15.289 3.648 6.426 1 97.06 251 TYR B CA 1
ATOM 4630 C C . TYR B 1 251 ? 16.719 4.199 6.352 1 97.06 251 TYR B C 1
ATOM 4632 O O . TYR B 1 251 ? 17.516 3.744 5.539 1 97.06 251 TYR B O 1
ATOM 4640 N N . LEU B 1 252 ? 17.047 5.172 7.207 1 96.06 252 LEU B N 1
ATOM 4641 C CA . LEU B 1 252 ? 18.391 5.738 7.219 1 96.06 252 LEU B CA 1
ATOM 4642 C C . LEU B 1 252 ? 19.422 4.691 7.637 1 96.06 252 LEU B C 1
ATOM 4644 O O . LEU B 1 252 ? 20.531 4.656 7.098 1 96.06 252 LEU B O 1
ATOM 4648 N N . VAL B 1 253 ? 19.078 3.834 8.562 1 95.44 253 VAL B N 1
ATOM 4649 C CA . VAL B 1 253 ? 19.969 2.768 9.016 1 95.44 253 VAL B CA 1
ATOM 4650 C C . VAL B 1 253 ? 20.234 1.799 7.867 1 95.44 253 VAL B C 1
ATOM 4652 O O . VAL B 1 253 ? 21.344 1.303 7.715 1 95.44 253 VAL B O 1
ATOM 4655 N N . ARG B 1 254 ? 19.203 1.521 7.09 1 93.81 254 ARG B N 1
ATOM 4656 C CA . ARG B 1 254 ? 19.359 0.641 5.938 1 93.81 254 ARG B CA 1
ATOM 4657 C C . ARG B 1 254 ? 20.297 1.265 4.902 1 93.81 254 ARG B C 1
ATOM 4659 O O . ARG B 1 254 ? 21.078 0.562 4.266 1 93.81 254 ARG B O 1
ATOM 4666 N N . LEU B 1 255 ? 20.156 2.516 4.734 1 92.75 255 LEU B N 1
ATOM 4667 C CA . LEU B 1 255 ? 20.938 3.23 3.73 1 92.75 255 LEU B CA 1
ATOM 4668 C C . LEU B 1 255 ? 22.359 3.445 4.211 1 92.75 255 LEU B C 1
ATOM 4670 O O . LEU B 1 255 ? 23.281 3.572 3.395 1 92.75 255 LEU B O 1
ATOM 4674 N N . CYS B 1 256 ? 22.531 3.549 5.52 1 90.75 256 CYS B N 1
ATOM 4675 C CA . CYS B 1 256 ? 23.828 3.715 6.152 1 90.75 256 CYS B CA 1
ATOM 4676 C C . CYS B 1 256 ? 24.016 2.709 7.281 1 90.75 256 CYS B C 1
ATOM 4678 O O . CYS B 1 256 ? 24.016 3.078 8.453 1 90.75 256 CYS B O 1
ATOM 4680 N N . PRO B 1 257 ? 24.344 1.495 6.852 1 85.62 257 PRO B N 1
ATOM 4681 C CA . PRO B 1 257 ? 24.516 0.483 7.895 1 85.62 257 PRO B CA 1
ATOM 4682 C C . PRO B 1 257 ? 25.688 0.802 8.828 1 85.62 257 PRO B C 1
ATOM 4684 O O . PRO B 1 257 ? 26.75 1.245 8.375 1 85.62 257 PRO B O 1
ATOM 4687 N N . PRO B 1 258 ? 25.453 0.629 10.039 1 81.31 258 PRO B N 1
ATOM 4688 C CA . PRO B 1 258 ? 26.453 1.014 11.031 1 81.31 258 PRO B CA 1
ATOM 4689 C C . PRO B 1 258 ? 27.781 0.277 10.844 1 81.31 258 PRO B C 1
ATOM 4691 O O . PRO B 1 258 ? 28.828 0.799 11.203 1 81.31 258 PRO B O 1
ATOM 4694 N N . ASP B 1 259 ? 27.719 -0.821 10.344 1 81.38 259 ASP B N 1
ATOM 4695 C CA . ASP B 1 259 ? 28.906 -1.662 10.266 1 81.38 259 ASP B CA 1
ATOM 4696 C C . ASP B 1 259 ? 29.734 -1.333 9.031 1 81.38 259 ASP B C 1
ATOM 4698 O O . ASP B 1 259 ? 30.844 -1.86 8.859 1 81.38 259 ASP B O 1
ATOM 4702 N N . VAL B 1 260 ? 29.219 -0.498 8.258 1 76.44 260 VAL B N 1
ATOM 4703 C CA . VAL B 1 260 ? 29.938 -0.165 7.035 1 76.44 260 VAL B CA 1
ATOM 4704 C C . VAL B 1 260 ? 30.516 1.242 7.145 1 76.44 260 VAL B C 1
ATOM 4706 O O . VAL B 1 260 ? 29.781 2.209 7.352 1 76.44 260 VAL B O 1
ATOM 4709 N N . GLU B 1 261 ? 31.797 1.319 7.121 1 77.44 261 GLU B N 1
ATOM 4710 C CA . GLU B 1 261 ? 32.469 2.605 7.258 1 77.44 261 GLU B CA 1
ATOM 4711 C C . GLU B 1 261 ? 32.438 3.383 5.941 1 77.44 261 GLU B C 1
ATOM 4713 O O . GLU B 1 261 ? 32.375 2.787 4.867 1 77.44 261 GLU B O 1
ATOM 4718 N N . GLY B 1 262 ? 32.344 4.703 6.023 1 77.94 262 GLY B N 1
ATOM 4719 C CA . GLY B 1 262 ? 32.5 5.562 4.859 1 77.94 262 GLY B CA 1
ATOM 4720 C C . GLY B 1 262 ? 31.203 5.797 4.105 1 77.94 262 GLY B C 1
ATOM 4721 O O . GLY B 1 262 ? 31.219 6.367 3.014 1 77.94 262 GLY B O 1
ATOM 4722 N N . GLN B 1 263 ? 30.188 5.301 4.617 1 81.62 263 GLN B N 1
ATOM 4723 C CA . GLN B 1 263 ? 28.922 5.508 3.912 1 81.62 263 GLN B CA 1
ATOM 4724 C C . GLN B 1 263 ? 28.297 6.844 4.289 1 81.62 263 GLN B C 1
ATOM 4726 O O . GLN B 1 263 ? 28.375 7.27 5.445 1 81.62 263 GLN B O 1
ATOM 4731 N N . PRO B 1 264 ? 27.734 7.484 3.275 1 86.81 264 PRO B N 1
ATOM 4732 C CA . PRO B 1 264 ? 27 8.711 3.607 1 86.81 264 PRO B CA 1
ATOM 4733 C C . PRO B 1 264 ? 25.812 8.461 4.527 1 86.81 264 PRO B C 1
ATOM 4735 O O . PRO B 1 264 ? 25.328 7.324 4.629 1 86.81 264 PRO B O 1
ATOM 4738 N N . GLY B 1 265 ? 25.391 9.508 5.289 1 91.69 265 GLY B N 1
ATOM 4739 C CA . GLY B 1 265 ? 24.156 9.422 6.059 1 91.69 265 GLY B CA 1
ATOM 4740 C C . GLY B 1 265 ? 24.391 9.438 7.559 1 91.69 265 GLY B C 1
ATOM 4741 O O . GLY B 1 265 ? 23.422 9.438 8.336 1 91.69 265 GLY B O 1
ATOM 4742 N N . ARG B 1 266 ? 25.641 9.555 7.969 1 92.38 266 ARG B N 1
ATOM 4743 C CA . ARG B 1 266 ? 25.953 9.492 9.391 1 92.38 266 ARG B CA 1
ATOM 4744 C C . ARG B 1 266 ? 25.422 10.719 10.125 1 92.38 266 ARG B C 1
ATOM 4746 O O . ARG B 1 266 ? 24.969 10.617 11.266 1 92.38 266 ARG B O 1
ATOM 4753 N N . GLU B 1 267 ? 25.547 11.836 9.523 1 93.62 267 GLU B N 1
ATOM 4754 C CA . GLU B 1 267 ? 25.047 13.062 10.133 1 93.62 267 GLU B CA 1
ATOM 4755 C C . GLU B 1 267 ? 23.531 13.023 10.289 1 93.62 267 GLU B C 1
ATOM 4757 O O . GLU B 1 267 ? 23 13.438 11.328 1 93.62 267 GLU B O 1
ATOM 4762 N N . SER B 1 268 ? 22.875 12.531 9.242 1 95.38 268 SER B N 1
ATOM 4763 C CA . SER B 1 268 ? 21.422 12.391 9.312 1 95.38 268 SER B CA 1
ATOM 4764 C C . SER B 1 268 ? 21.016 11.438 10.43 1 95.38 268 SER B C 1
ATOM 4766 O O . SER B 1 268 ? 20.062 11.711 11.164 1 95.38 268 SER B O 1
ATOM 4768 N N . LEU B 1 269 ? 21.75 10.359 10.562 1 95.25 269 LEU B N 1
ATOM 4769 C CA . LEU B 1 269 ? 21.469 9.367 11.602 1 95.25 269 LEU B CA 1
ATOM 4770 C C . LEU B 1 269 ? 21.688 9.961 12.984 1 95.25 269 LEU B C 1
ATOM 4772 O O . LEU B 1 269 ? 20.906 9.727 13.898 1 95.25 269 LEU B O 1
ATOM 4776 N N . ALA B 1 270 ? 22.719 10.719 13.109 1 94.94 270 ALA B N 1
ATOM 4777 C CA . ALA B 1 270 ? 23.016 11.352 14.391 1 94.94 270 ALA B CA 1
ATOM 4778 C C . ALA B 1 270 ? 21.984 12.414 14.734 1 94.94 270 ALA B C 1
ATOM 4780 O O . ALA B 1 270 ? 21.641 12.594 15.898 1 94.94 270 ALA B O 1
ATOM 4781 N N . PHE B 1 271 ? 21.484 13.062 13.711 1 96.44 271 PHE B N 1
ATOM 4782 C CA . PHE B 1 271 ? 20.578 14.18 13.891 1 96.44 271 PHE B CA 1
ATOM 4783 C C . PHE B 1 271 ? 19.203 13.695 14.328 1 96.44 271 PHE B C 1
ATOM 4785 O O . PHE B 1 271 ? 18.516 14.352 15.117 1 96.44 271 PHE B O 1
ATOM 4792 N N . ILE B 1 272 ? 18.75 12.516 13.82 1 97.12 272 ILE B N 1
ATOM 4793 C CA . ILE B 1 272 ? 17.375 12.07 14.016 1 97.12 272 ILE B CA 1
ATOM 4794 C C . ILE B 1 272 ? 17.219 11.492 15.414 1 97.12 272 ILE B C 1
ATOM 4796 O O . ILE B 1 272 ? 16.125 11.508 15.977 1 97.12 272 ILE B O 1
ATOM 4800 N N . LEU B 1 273 ? 18.266 11.023 16.047 1 96.31 273 LEU B N 1
ATOM 4801 C CA . LEU B 1 273 ? 18.203 10.297 17.312 1 96.31 273 LEU B CA 1
ATOM 4802 C C . LEU B 1 273 ? 17.672 11.195 18.422 1 96.31 273 LEU B C 1
ATOM 4804 O O . LEU B 1 273 ? 16.734 10.82 19.125 1 96.31 273 LEU B O 1
ATOM 4808 N N . PRO B 1 274 ? 18.156 12.445 18.531 1 95.19 274 PRO B N 1
ATOM 4809 C CA . PRO B 1 274 ? 17.609 13.32 19.578 1 95.19 274 PRO B CA 1
ATOM 4810 C C . PRO B 1 274 ? 16.156 13.711 19.297 1 95.19 274 PRO B C 1
ATOM 4812 O O . PRO B 1 274 ? 15.375 13.906 20.234 1 95.19 274 PRO B O 1
ATOM 4815 N N . LEU B 1 275 ? 15.75 13.875 18.031 1 94.94 275 LEU B N 1
ATOM 4816 C CA . LEU B 1 275 ? 14.367 14.188 17.703 1 94.94 275 LEU B CA 1
ATOM 4817 C C . LEU B 1 275 ? 13.43 13.07 18.156 1 94.94 275 LEU B C 1
ATOM 4819 O O . LEU B 1 275 ? 12.375 13.336 18.719 1 94.94 275 LEU B O 1
ATOM 4823 N N . LEU B 1 276 ? 13.859 11.859 17.922 1 96.12 276 LEU B N 1
ATOM 4824 C CA . LEU B 1 276 ? 13.07 10.695 18.312 1 96.12 276 LEU B CA 1
ATOM 4825 C C . LEU B 1 276 ? 12.953 10.602 19.828 1 96.12 276 LEU B C 1
ATOM 4827 O O . LEU B 1 276 ? 11.898 10.227 20.344 1 96.12 276 LEU B O 1
ATOM 4831 N N . ALA B 1 277 ? 13.992 10.938 20.5 1 94.75 277 ALA B N 1
ATOM 4832 C CA . ALA B 1 277 ? 14.039 10.844 21.969 1 94.75 277 ALA B CA 1
ATOM 4833 C C . ALA B 1 277 ? 13.07 11.836 22.609 1 94.75 277 ALA B C 1
ATOM 4835 O O . ALA B 1 277 ? 12.633 11.633 23.734 1 94.75 277 ALA B O 1
ATOM 4836 N N . GLU B 1 278 ? 12.688 12.844 21.875 1 93.12 278 GLU B N 1
ATOM 4837 C CA . GLU B 1 278 ? 11.797 13.883 22.391 1 93.12 278 GLU B CA 1
ATOM 4838 C C . GLU B 1 278 ? 10.336 13.469 22.25 1 93.12 278 GLU B C 1
ATOM 4840 O O . GLU B 1 278 ? 9.453 14.078 22.859 1 93.12 278 GLU B O 1
ATOM 4845 N N . LEU B 1 279 ? 10.078 12.438 21.453 1 94.31 279 LEU B N 1
ATOM 4846 C CA . LEU B 1 279 ? 8.703 12.047 21.156 1 94.31 279 LEU B CA 1
ATOM 4847 C C . LEU B 1 279 ? 8.195 11.039 22.188 1 94.31 279 LEU B C 1
ATOM 4849 O O . LEU B 1 279 ? 7.875 9.898 21.844 1 94.31 279 LEU B O 1
ATOM 4853 N N . ARG B 1 280 ? 8.102 11.469 23.406 1 91.69 280 ARG B N 1
ATOM 4854 C CA . ARG B 1 280 ? 7.562 10.719 24.547 1 91.69 280 ARG B CA 1
ATOM 4855 C C . ARG B 1 280 ? 6.613 11.578 25.375 1 91.69 280 ARG B C 1
ATOM 4857 O O . ARG B 1 280 ? 6.797 12.797 25.469 1 91.69 280 ARG B O 1
ATOM 4864 N N . PRO B 1 281 ? 5.641 10.938 25.969 1 86.88 281 PRO B N 1
ATOM 4865 C CA . PRO B 1 281 ? 4.668 11.695 26.75 1 86.88 281 PRO B CA 1
ATOM 4866 C C . PRO B 1 281 ? 5.328 12.547 27.844 1 86.88 281 PRO B C 1
ATOM 4868 O O . PRO B 1 281 ? 4.844 13.641 28.141 1 86.88 281 PRO B O 1
ATOM 4871 N N . GLN B 1 282 ? 6.387 12.109 28.312 1 87.44 282 GLN B N 1
ATOM 4872 C CA . GLN B 1 282 ? 7.098 12.797 29.391 1 87.44 282 GLN B CA 1
ATOM 4873 C C . GLN B 1 282 ? 7.609 14.156 28.922 1 87.44 282 GLN B C 1
ATOM 4875 O O . GLN B 1 282 ? 7.844 15.055 29.734 1 87.44 282 GLN B O 1
ATOM 4880 N N . SER B 1 283 ? 7.75 14.273 27.641 1 86.75 283 SER B N 1
ATOM 4881 C CA . SER B 1 283 ? 8.242 15.523 27.078 1 86.75 283 SER B CA 1
ATOM 4882 C C . SER B 1 283 ? 7.23 16.656 27.266 1 86.75 283 SER B C 1
ATOM 4884 O O . SER B 1 283 ? 7.59 17.828 27.203 1 86.75 283 SER B O 1
ATOM 4886 N N . LEU B 1 284 ? 5.996 16.297 27.5 1 84.81 284 LEU B N 1
ATOM 4887 C CA . LEU B 1 284 ? 4.961 17.312 27.703 1 84.81 284 LEU B CA 1
ATOM 4888 C C . LEU B 1 284 ? 4.621 17.453 29.188 1 84.81 284 LEU B C 1
ATOM 4890 O O . LEU B 1 284 ? 3.703 18.203 29.547 1 84.81 284 LEU B O 1
ATOM 4894 N N . ALA B 1 285 ? 5.371 16.734 30.047 1 81.5 285 ALA B N 1
ATOM 4895 C CA . ALA B 1 285 ? 5.062 16.719 31.469 1 81.5 285 ALA B CA 1
ATOM 4896 C C . ALA B 1 285 ? 5.602 17.969 32.156 1 81.5 285 ALA B C 1
ATOM 4898 O O . ALA B 1 285 ? 5.09 18.391 33.219 1 81.5 285 ALA B O 1
ATOM 4899 N N . SER B 1 286 ? 6.641 18.531 31.562 1 80.5 286 SER B N 1
ATOM 4900 C CA . SER B 1 286 ? 7.199 19.734 32.188 1 80.5 286 SER B CA 1
ATOM 4901 C C . SER B 1 286 ? 6.258 20.922 32.031 1 80.5 286 SER B C 1
ATOM 4903 O O . SER B 1 286 ? 5.59 21.078 31 1 80.5 286 SER B O 1
ATOM 4905 N N . PRO B 1 287 ? 6.16 21.75 33.062 1 78.06 287 PRO B N 1
ATOM 4906 C CA . PRO B 1 287 ? 5.258 22.891 33.031 1 78.06 287 PRO B CA 1
ATOM 4907 C C . PRO B 1 287 ? 5.547 23.844 31.875 1 78.06 287 PRO B C 1
ATOM 4909 O O . PRO B 1 287 ? 4.641 24.531 31.391 1 78.06 287 PRO B O 1
ATOM 4912 N N . ASP B 1 288 ? 6.691 23.859 31.453 1 81.12 288 ASP B N 1
ATOM 4913 C CA . ASP B 1 288 ? 7.066 24.781 30.391 1 81.12 288 ASP B CA 1
ATOM 4914 C C . ASP B 1 288 ? 6.898 24.141 29.016 1 81.12 288 ASP B C 1
ATOM 4916 O O . ASP B 1 288 ? 7 24.828 27.984 1 81.12 288 ASP B O 1
ATOM 4920 N N . ALA B 1 289 ? 6.582 22.906 29.047 1 84.56 289 ALA B N 1
ATOM 4921 C CA . ALA B 1 289 ? 6.453 22.203 27.781 1 84.56 289 ALA B CA 1
ATOM 4922 C C . ALA B 1 289 ? 5.062 22.391 27.188 1 84.56 289 ALA B C 1
ATOM 4924 O O . ALA B 1 289 ? 4.062 22.359 27.906 1 84.56 289 ALA B O 1
ATOM 4925 N N . THR B 1 290 ? 5.051 22.859 25.906 1 87.12 290 THR B N 1
ATOM 4926 C CA . THR B 1 290 ? 3.777 23 25.219 1 87.12 290 THR B CA 1
ATOM 4927 C C . THR B 1 290 ? 3.732 22.125 23.969 1 87.12 290 THR B C 1
ATOM 4929 O O . THR B 1 290 ? 4.77 21.828 23.375 1 87.12 290 THR B O 1
ATOM 4932 N N . VAL B 1 291 ? 2.592 21.75 23.672 1 89.19 291 VAL B N 1
ATOM 4933 C CA . VAL B 1 291 ? 2.379 20.984 22.453 1 89.19 291 VAL B CA 1
ATOM 4934 C C . VAL B 1 291 ? 2.883 21.781 21.25 1 89.19 291 VAL B C 1
ATOM 4936 O O . VAL B 1 291 ? 3.525 21.219 20.359 1 89.19 291 VAL B O 1
ATOM 4939 N N . HIS B 1 292 ? 2.672 23.062 21.312 1 89.62 292 HIS B N 1
ATOM 4940 C CA . HIS B 1 292 ? 3.104 23.938 20.234 1 89.62 292 HIS B CA 1
ATOM 4941 C C . HIS B 1 292 ? 4.621 23.906 20.078 1 89.62 292 HIS B C 1
ATOM 4943 O O . HIS B 1 292 ? 5.125 23.812 18.953 1 89.62 292 HIS B O 1
ATOM 4949 N N . ALA B 1 293 ? 5.289 23.953 21.125 1 91.12 293 ALA B N 1
ATOM 4950 C CA . ALA B 1 293 ? 6.75 23.984 21.094 1 91.12 293 ALA B CA 1
ATOM 4951 C C . ALA B 1 293 ? 7.305 22.672 20.547 1 91.12 293 ALA B C 1
ATOM 4953 O O . ALA B 1 293 ? 8.258 22.672 19.766 1 91.12 293 ALA B O 1
ATOM 4954 N N . LEU B 1 294 ? 6.734 21.625 20.984 1 93.31 294 LEU B N 1
ATOM 4955 C CA . LEU B 1 294 ? 7.18 20.312 20.516 1 93.31 294 LEU B CA 1
ATOM 4956 C C . LEU B 1 294 ? 6.902 20.141 19.031 1 93.31 294 LEU B C 1
ATOM 4958 O O . LEU B 1 294 ? 7.758 19.656 18.281 1 93.31 294 LEU B O 1
ATOM 4962 N N . LEU B 1 295 ? 5.754 20.562 18.625 1 93.69 295 LEU B N 1
ATOM 4963 C CA . LEU B 1 295 ? 5.379 20.453 17.219 1 93.69 295 LEU B CA 1
ATOM 4964 C C . LEU B 1 295 ? 6.277 21.328 16.359 1 93.69 295 LEU B C 1
ATOM 4966 O O . LEU B 1 295 ? 6.691 20.906 15.266 1 93.69 295 LEU B O 1
ATOM 4970 N N . THR B 1 296 ? 6.562 22.484 16.797 1 91.81 296 THR B N 1
ATOM 4971 C CA . THR B 1 296 ? 7.469 23.375 16.078 1 91.81 296 THR B CA 1
ATOM 4972 C C . THR B 1 296 ? 8.852 22.75 15.945 1 91.81 296 THR B C 1
ATOM 4974 O O . THR B 1 296 ? 9.469 22.812 14.883 1 91.81 296 THR B O 1
ATOM 4977 N N . ARG B 1 297 ? 9.242 22.156 17 1 93.44 297 ARG B N 1
ATOM 4978 C CA . ARG B 1 297 ? 10.531 21.469 16.984 1 93.44 297 ARG B CA 1
ATOM 4979 C C . ARG B 1 297 ? 10.531 20.328 15.969 1 93.44 297 ARG B C 1
ATOM 4981 O O . ARG B 1 297 ? 11.523 20.141 15.258 1 93.44 297 ARG B O 1
ATOM 4988 N N . MET B 1 298 ? 9.453 19.594 15.875 1 94.5 298 MET B N 1
ATOM 4989 C CA . MET B 1 298 ? 9.352 18.5 14.922 1 94.5 298 MET B CA 1
ATOM 4990 C C . MET B 1 298 ? 9.359 19.031 13.492 1 94.5 298 MET B C 1
ATOM 4992 O O . MET B 1 298 ? 9.992 18.438 12.609 1 94.5 298 MET B O 1
ATOM 4996 N N . VAL B 1 299 ? 8.664 20.094 13.227 1 93.06 299 VAL B N 1
ATOM 4997 C CA . VAL B 1 299 ? 8.602 20.672 11.891 1 93.06 299 VAL B CA 1
ATOM 4998 C C . VAL B 1 299 ? 9.992 21.172 11.484 1 93.06 299 VAL B C 1
ATOM 5000 O O . VAL B 1 299 ? 10.477 20.828 10.398 1 93.06 299 VAL B O 1
ATOM 5003 N N . GLU B 1 300 ? 10.617 21.906 12.352 1 93.88 300 GLU B N 1
ATOM 5004 C CA . GLU B 1 300 ? 11.945 22.438 12.07 1 93.88 300 GLU B CA 1
ATOM 5005 C C . GLU B 1 300 ? 12.984 21.328 11.961 1 93.88 300 GLU B C 1
ATOM 5007 O O . GLU B 1 300 ? 13.859 21.375 11.094 1 93.88 300 GLU B O 1
ATOM 5012 N N . GLY B 1 301 ? 12.898 20.406 12.898 1 94.75 301 GLY B N 1
ATOM 5013 C CA . GLY B 1 301 ? 13.812 19.266 12.867 1 94.75 301 GLY B CA 1
ATOM 5014 C C . GLY B 1 301 ? 13.703 18.438 11.602 1 94.75 301 GLY B C 1
ATOM 5015 O O . GLY B 1 301 ? 14.711 18 11.047 1 94.75 301 GLY B O 1
ATOM 5016 N N . THR B 1 302 ? 12.531 18.25 11.172 1 93.38 302 THR B N 1
ATOM 5017 C CA . THR B 1 302 ? 12.312 17.484 9.945 1 93.38 302 THR B CA 1
ATOM 5018 C C . THR B 1 302 ? 12.844 18.25 8.734 1 93.38 302 THR B C 1
ATOM 5020 O O . THR B 1 302 ? 13.422 17.641 7.82 1 93.38 302 THR B O 1
ATOM 5023 N N . ALA B 1 303 ? 12.633 19.531 8.695 1 92.56 303 ALA B N 1
ATOM 5024 C CA . ALA B 1 303 ? 13.18 20.359 7.621 1 92.56 303 ALA B CA 1
ATOM 5025 C C . ALA B 1 303 ? 14.703 20.266 7.582 1 92.56 303 ALA B C 1
ATOM 5027 O O . ALA B 1 303 ? 15.297 20.141 6.508 1 92.56 303 ALA B O 1
ATOM 5028 N N . GLU B 1 304 ? 15.273 20.359 8.703 1 95.06 304 GLU B N 1
ATOM 5029 C CA . GLU B 1 304 ? 16.734 20.25 8.797 1 95.06 304 GLU B CA 1
ATOM 5030 C C . GLU B 1 304 ? 17.203 18.859 8.352 1 95.06 304 GLU B C 1
ATOM 5032 O O . GLU B 1 304 ? 18.234 18.75 7.684 1 95.06 304 GLU B O 1
ATOM 5037 N N . LEU B 1 305 ? 16.5 17.891 8.773 1 95.81 305 LEU B N 1
ATOM 5038 C CA . LEU B 1 305 ? 16.844 16.531 8.375 1 95.81 305 LEU B CA 1
ATOM 5039 C C . LEU B 1 305 ? 16.781 16.375 6.863 1 95.81 305 LEU B C 1
ATOM 5041 O O . LEU B 1 305 ? 17.641 15.719 6.266 1 95.81 305 LEU B O 1
ATOM 5045 N N . CYS B 1 306 ? 15.789 16.922 6.254 1 94.19 306 CYS B N 1
ATOM 5046 C CA . CYS B 1 306 ? 15.672 16.875 4.801 1 94.19 306 CYS B CA 1
ATOM 5047 C C . CYS B 1 306 ? 16.875 17.531 4.133 1 94.19 306 CYS B C 1
ATOM 5049 O O . CYS B 1 306 ? 17.391 17.016 3.139 1 94.19 306 CYS B O 1
ATOM 5051 N N . SER B 1 307 ? 17.297 18.625 4.699 1 94.12 307 SER B N 1
ATOM 5052 C CA . SER B 1 307 ? 18.469 19.312 4.172 1 94.12 307 SER B CA 1
ATOM 5053 C C . SER B 1 307 ? 19.719 18.469 4.305 1 94.12 307 SER B C 1
ATOM 5055 O O . SER B 1 307 ? 20.562 18.438 3.398 1 94.12 307 SER B O 1
ATOM 5057 N N . LEU B 1 308 ? 19.891 17.812 5.406 1 94.94 308 LEU B N 1
ATOM 5058 C CA . LEU B 1 308 ? 21.047 16.953 5.652 1 94.94 308 LEU B CA 1
ATOM 5059 C C . LEU B 1 308 ? 21.062 15.781 4.684 1 94.94 308 LEU B C 1
ATOM 5061 O O . LEU B 1 308 ? 22.109 15.438 4.133 1 94.94 308 LEU B O 1
ATOM 5065 N N . ILE B 1 309 ? 19.922 15.203 4.469 1 94.69 309 ILE B N 1
ATOM 5066 C CA . ILE B 1 309 ? 19.781 14.078 3.547 1 94.69 309 ILE B CA 1
ATOM 5067 C C . ILE B 1 309 ? 20.172 14.516 2.135 1 94.69 309 ILE B C 1
ATOM 5069 O O . ILE B 1 309 ? 20.891 13.812 1.429 1 94.69 309 ILE B O 1
ATOM 5073 N N . SER B 1 310 ? 19.672 15.672 1.761 1 93.62 310 SER B N 1
ATOM 5074 C CA . SER B 1 310 ? 19.984 16.203 0.438 1 93.62 310 SER B CA 1
ATOM 5075 C C . SER B 1 310 ? 21.484 16.422 0.277 1 93.62 310 SER B C 1
ATOM 5077 O O . SER B 1 310 ? 22.062 16.078 -0.761 1 93.62 310 SER B O 1
ATOM 5079 N N . GLN B 1 311 ? 22.109 16.875 1.254 1 92.69 311 GLN B N 1
ATOM 5080 C CA . GLN B 1 311 ? 23.547 17.156 1.228 1 92.69 311 GLN B CA 1
ATOM 5081 C C . GLN B 1 311 ? 24.344 15.852 1.21 1 92.69 311 GLN B C 1
ATOM 5083 O O . GLN B 1 311 ? 25.297 15.711 0.431 1 92.69 311 GLN B O 1
ATOM 5088 N N . GLU B 1 312 ? 23.953 14.922 2.004 1 93.06 312 GLU B N 1
ATOM 5089 C CA . GLU B 1 312 ? 24.734 13.695 2.188 1 93.06 312 GLU B CA 1
ATOM 5090 C C . GLU B 1 312 ? 24.562 12.75 1.004 1 93.06 312 GLU B C 1
ATOM 5092 O O . GLU B 1 312 ? 25.516 12.086 0.585 1 93.06 312 GLU B O 1
ATOM 5097 N N . TYR B 1 313 ? 23.391 12.781 0.436 1 92.62 313 TYR B N 1
ATOM 5098 C CA . TYR B 1 313 ? 23.141 11.742 -0.555 1 92.62 313 TYR B CA 1
ATOM 5099 C C . TYR B 1 313 ? 23.062 12.328 -1.958 1 92.62 313 TYR B C 1
ATOM 5101 O O . TYR B 1 313 ? 23.359 11.648 -2.941 1 92.62 313 TYR B O 1
ATOM 5109 N N . PHE B 1 314 ? 22.719 13.578 -1.978 1 91.56 314 PHE B N 1
ATOM 5110 C CA . PHE B 1 314 ? 22.453 14.094 -3.312 1 91.56 314 PHE B CA 1
ATOM 5111 C C . PHE B 1 314 ? 23.469 15.18 -3.68 1 91.56 314 PHE B C 1
ATOM 5113 O O . PHE B 1 314 ? 23.5 15.641 -4.824 1 91.56 314 PHE B O 1
ATOM 5120 N N . GLY B 1 315 ? 24.406 15.508 -2.889 1 80.81 315 GLY B N 1
ATOM 5121 C CA . GLY B 1 315 ? 25.484 16.469 -3.141 1 80.81 315 GLY B CA 1
ATOM 5122 C C . GLY B 1 315 ? 24.984 17.891 -3.236 1 80.81 315 GLY B C 1
ATOM 5123 O O . GLY B 1 315 ? 25.734 18.797 -3.639 1 80.81 315 GLY B O 1
ATOM 5124 N N . ARG B 1 316 ? 23.734 18.156 -3.256 1 67.69 316 ARG B N 1
ATOM 5125 C CA . ARG B 1 316 ? 23.266 19.531 -3.365 1 67.69 316 ARG B CA 1
ATOM 5126 C C . ARG B 1 316 ? 22.266 19.844 -2.256 1 67.69 316 ARG B C 1
ATOM 5128 O O . ARG B 1 316 ? 21.656 18.938 -1.672 1 67.69 316 ARG B O 1
ATOM 5135 N N . LYS B 1 317 ? 22.375 21.047 -1.766 1 57.09 317 LYS B N 1
ATOM 5136 C CA . LYS B 1 317 ? 21.359 21.5 -0.829 1 57.09 317 LYS B CA 1
ATOM 5137 C C . LYS B 1 317 ? 19.984 21.5 -1.484 1 57.09 317 LYS B C 1
ATOM 5139 O O . LYS B 1 317 ? 19.844 21.891 -2.648 1 57.09 317 LYS B O 1
ATOM 5144 N N . PRO B 1 318 ? 18.953 20.609 -1.012 1 53.22 318 PRO B N 1
ATOM 5145 C CA . PRO B 1 318 ? 17.625 20.562 -1.638 1 53.22 318 PRO B CA 1
ATOM 5146 C C . PRO B 1 318 ? 17.125 21.938 -2.072 1 53.22 318 PRO B C 1
ATOM 5148 O O . PRO B 1 318 ? 17.422 22.938 -1.411 1 53.22 318 PRO B O 1
ATOM 5151 N N . VAL B 1 319 ? 17.016 22.234 -3.439 1 44.19 319 VAL B N 1
ATOM 5152 C CA . VAL B 1 319 ? 16.25 23.422 -3.783 1 44.19 319 VAL B CA 1
ATOM 5153 C C . VAL B 1 319 ? 14.875 23.375 -3.102 1 44.19 319 VAL B C 1
ATOM 5155 O O . VAL B 1 319 ? 14.031 22.547 -3.463 1 44.19 319 VAL B O 1
ATOM 5158 N N . ILE B 1 320 ? 14.805 23.062 -1.909 1 45.41 320 ILE B N 1
ATOM 5159 C CA . ILE B 1 320 ? 13.469 23.156 -1.339 1 45.41 320 ILE B CA 1
ATOM 5160 C C . ILE B 1 320 ? 12.812 24.469 -1.794 1 45.41 320 ILE B C 1
ATOM 5162 O O . ILE B 1 320 ? 13.414 25.547 -1.682 1 45.41 320 ILE B O 1
ATOM 5166 N N . PRO B 1 321 ? 11.984 24.469 -2.75 1 38.41 321 PRO B N 1
ATOM 5167 C CA . PRO B 1 321 ? 11.438 25.812 -2.895 1 38.41 321 PRO B CA 1
ATOM 5168 C C . PRO B 1 321 ? 11.344 26.562 -1.563 1 38.41 321 PRO B C 1
ATOM 5170 O O . PRO B 1 321 ? 11.094 25.938 -0.524 1 38.41 321 PRO B O 1
ATOM 5173 N N . ASP B 1 322 ? 12.195 27.516 -1.378 1 33.22 322 ASP B N 1
ATOM 5174 C CA . ASP B 1 322 ? 12.203 28.422 -0.236 1 33.22 322 ASP B CA 1
ATOM 5175 C C . ASP B 1 322 ? 10.797 28.594 0.34 1 33.22 322 ASP B C 1
ATOM 5177 O O . ASP B 1 322 ? 10.078 29.516 -0.04 1 33.22 322 ASP B O 1
ATOM 5181 N N . GLN B 1 323 ? 9.898 27.641 0.234 1 36.12 323 GLN B N 1
ATOM 5182 C CA . GLN B 1 323 ? 8.742 28.031 1.032 1 36.12 323 GLN B CA 1
ATOM 5183 C C . GLN B 1 323 ? 9.133 28.297 2.482 1 36.12 323 GLN B C 1
ATOM 5185 O O . GLN B 1 323 ? 9.484 27.375 3.217 1 36.12 323 GLN B O 1
ATOM 5190 N N . THR B 1 324 ? 9.891 29.219 2.75 1 32.5 324 THR B N 1
ATOM 5191 C CA . THR B 1 324 ? 9.906 29.781 4.094 1 32.5 324 THR B CA 1
ATOM 5192 C C . THR B 1 324 ? 8.594 29.484 4.82 1 32.5 324 THR B C 1
ATOM 5194 O O . THR B 1 324 ? 7.535 29.969 4.43 1 32.5 324 THR B O 1
ATOM 5197 N N . LEU B 1 325 ? 8.297 28.328 5.117 1 35.38 325 LEU B N 1
ATOM 5198 C CA . LEU B 1 325 ? 7.215 28.109 6.074 1 35.38 325 LEU B CA 1
ATOM 5199 C C . LEU B 1 325 ? 7.137 29.25 7.082 1 35.38 325 LEU B C 1
ATOM 5201 O O . LEU B 1 325 ? 8.031 29.406 7.918 1 35.38 325 LEU B O 1
ATOM 5205 N N . GLY B 1 326 ? 6.703 30.375 6.703 1 32.53 326 GLY B N 1
ATOM 5206 C CA . GLY B 1 326 ? 6.434 31.484 7.609 1 32.53 326 GLY B CA 1
ATOM 5207 C C . GLY B 1 326 ? 5.969 31.031 8.984 1 32.53 326 GLY B C 1
ATOM 5208 O O . GLY B 1 326 ? 5.43 29.922 9.125 1 32.53 326 GLY B O 1
ATOM 5209 N N . VAL B 1 327 ? 6.648 31.422 9.969 1 32.75 327 VAL B N 1
ATOM 5210 C CA . VAL B 1 327 ? 6.238 31.312 11.367 1 32.75 327 VAL B CA 1
ATOM 5211 C C . VAL B 1 327 ? 4.715 31.391 11.461 1 32.75 327 VAL B C 1
ATOM 5213 O O . VAL B 1 327 ? 4.086 32.25 10.828 1 32.75 327 VAL B O 1
ATOM 5216 N N . GLN B 1 328 ? 4.016 30.297 11.688 1 37.31 328 GLN B N 1
ATOM 5217 C CA . GLN B 1 328 ? 2.6 30.203 12.031 1 37.31 328 GLN B CA 1
ATOM 5218 C C . GLN B 1 328 ? 2.162 31.375 12.898 1 37.31 328 GLN B C 1
ATOM 5220 O O . GLN B 1 328 ? 2.24 31.297 14.133 1 37.31 328 GLN B O 1
ATOM 5225 N N . VAL B 1 329 ? 2.604 32.688 12.789 1 34.97 329 VAL B N 1
ATOM 5226 C CA . VAL B 1 329 ? 2.135 33.719 13.703 1 34.97 329 VAL B CA 1
ATOM 5227 C C . VAL B 1 329 ? 0.642 33.969 13.492 1 34.97 329 VAL B C 1
ATOM 5229 O O . VAL B 1 329 ? 0.214 34.281 12.375 1 34.97 329 VAL B O 1
ATOM 5232 N N . MET B 1 330 ? -0.168 33.219 14.141 1 32.47 330 MET B N 1
ATOM 5233 C CA . MET B 1 330 ? -1.519 33.75 14.328 1 32.47 330 MET B CA 1
ATOM 5234 C C . MET B 1 330 ? -1.484 35.125 14.969 1 32.47 330 MET B C 1
ATOM 5236 O O . MET B 1 330 ? -1.161 35.281 16.156 1 32.47 330 MET B O 1
ATOM 5240 N N . THR B 1 331 ? -0.756 36.188 14.586 1 28.44 331 THR B N 1
ATOM 5241 C CA . THR B 1 331 ? -0.801 37.469 15.234 1 28.44 331 THR B CA 1
ATOM 5242 C C . THR B 1 331 ? -2.24 37.969 15.367 1 28.44 331 THR B C 1
ATOM 5244 O O . THR B 1 331 ? -2.508 38.938 16.078 1 28.44 331 THR B O 1
ATOM 5247 N N . GLY B 1 332 ? -3.295 37.688 14.727 1 26.8 332 GLY B N 1
ATOM 5248 C CA . GLY B 1 332 ? -4.34 38.594 15.188 1 26.8 332 GLY B CA 1
ATOM 5249 C C . GLY B 1 332 ? -4.766 38.344 16.609 1 26.8 332 GLY B C 1
ATOM 5250 O O . GLY B 1 332 ? -4.535 37.25 17.156 1 26.8 332 GLY B O 1
#

Nearest PDB structures (foldseek):
  8u5x-assembly1_A  TM=1.783E-01  e=6.862E+00  Homo sapiens
  8w20-assembly1_A  TM=1.179E-01  e=2.840E+00  Streptomyces coelicolor A3(2)
  8w20-assembly1_A  TM=1.083E-01  e=2.982E+00  Streptomyces coelicolor A3(2)

pLDDT: mean 88.39, std 13.97, range [26.48, 98.31]

Organism: Cystobacter fuscus (strain ATCC 25194 / DSM 2262 / NBRC 100088 / M29) (NCBI:txid1242864)